Protein AF-A0A8H6G8W1-F1 (afdb_monomer_lite)

pLDDT: mean 81.87, std 20.24, range [22.94, 98.69]

Secondary structure (DSSP, 8-state):
-PPPTTTTTS-PPPTTGGGTT--------TTTHHHHHHHHHHH-PPPPPPSS--HHHHHHHHHHHHHHHHHHH-SPPTTEEEEEEEEE-TTS-EEEEEEEEES-PPTT--B-EEEEE--STTTS--TTTTHHHHHHHHHHHT-EEEEE-PPPTTTS-TTHHHHHHHHHHHHHHH-GGGT-TTB-TTT-EEEEEETHHHHHHHHHHHHHHHTT-S----EEEEES-----GGGS-GGGGGG--HHHHTTTS-SS-HHHHHHHHHHHS----SS---S-----S---------PPP-TT-SSS-GGG-----SHHHHHHHHH-GGGSTT--HHHHT--GGGG-HHHHHHHHHHHHHHHHHHHHHHHHTEE-S-PPPPPPTTSGGGG-TTTHHHHHHHHHHHHHHHHHHHHHHHHH----SHHHHHHHHHTTSS-HHHHHHHHHHHHHHHHHHHHHHHHHHTSS--EETTS-B-TTTS-HHHHHHHHHHHHHHHHHHHHHHHT-HHHHHHHHHHHHHHHHHHHHHHHHHHHHTTSTTB------HHHHHHHHHHS---TTTTHHHHHHHHHHHHHHHHHHHS-TTS----

Radius of gyration: 33.74 Å; chains: 1; bounding box: 77×56×105 Å

Organism: NCBI:txid100902

Foldseek 3Di:
DDDDPVVVVPPPPDPCVVVPDPDPDDPDDPPPVVVVVVVCLVPDDPPDDPDDDDLVVVQVVVVVVLVVVLVVVPDADPQKDKDKDWFAADVRHTWIKIKIAGNPDDPPAAAEEEEEEEDDLQRHDANCNCVVVCSCCCVVVVHIYIRTGFDGFLVQAPPRSLRSLLSVLQRCQVPVVSRPVNYDCVNAYEYEYAECRLQSSVSNVVVCVVVVHPRDHPYYYRHHYPHADLLRPPPVCNVVPCCCVVCVSSDVVPPVVSVSSCVRNQDPPDPDDDPDDDPPPDPDPDDDPLPAAAFQLFFQLPLVQADDDHDPVSVVSCVQVVLSHLPDDPVSLADPNVLPPVLLLVLLLLLLQLLLVLLLVLQLLFKDFPDAFDDFDPPPPLVSGRCQVSLLSSLVVLLVSQLVQSVVNSSRNSRPLFLLSLLLCSLLSNHHPSSSVSNVVSSLNSLQVSLQVNLVVVVHQRIDGQQQFFDCVQDPLVVVLVQQLVLLLQLSCQSCVLTNQNVNCVVCPSSCRSSSNSNSRSVQSNVQCSNDRRHSGHNSGLSSSSSSCSNHNDDPSSCSNVVSSNVSSNVSSVCCVVVPSPDDPDD

Sequence (587 aa):
MAPSSEILASAQPDPDFLQVCALPHQQSDKNSTKNDHEQILKSSSPPPLPTNVDIPTLRATSNKHKNEARDALGGPPPNLTERDIEIPVRDGSSILAYVYSPSDVVPGDELPIFLFFHGGGFCLGTRHDDMESNRILALKAGIIIVCLDYRLAPECPFPQAIHDGVDALQWIAQNPTQLHPSASPSAGLIIGGTSAGANIANGVVYLNRDLGSSAKVTGQFLGVGPLLPPPFVPEKYKDDYVSHEQNKHVTIPPEELARAFVVANRRKARDSGDVEARPSSEPSGPHYQSYSQPFAGRLGANQAYVVEGGTSEDDHLLHHAPDATPHMSFWELMDMRPIKNLDLWKAALIEGIGTLLFVYITIWVNISPDIAPAAPTQRFGSFDNAAFLGPLIGGMTNLIFITLFITSFGAISGAHFNPLITFATFCARLCSLPRLILYVAAQIGGGALAGLLVRASWGGRDFKVGGCWLFTDIVPPKEIFVVELVSATLLLFLAFGVGLDPRQAKIIGPALGPFMVGLSVGTMSFASAFARYGYGGAGLNPARCMGAFVGSRFPSWHWIHWVADGIACIIHGVCYYFIPPWTEVRQ

Structure (mmCIF, N/CA/C/O backbone):
data_AF-A0A8H6G8W1-F1
#
_entry.id   AF-A0A8H6G8W1-F1
#
loop_
_atom_site.group_PDB
_atom_site.id
_atom_site.type_symbol
_atom_site.label_atom_id
_atom_site.label_alt_id
_atom_site.label_comp_id
_atom_site.label_asym_id
_atom_site.label_entity_id
_atom_site.label_seq_id
_atom_site.pdbx_PDB_ins_code
_atom_site.Cartn_x
_atom_site.Cartn_y
_atom_site.Cartn_z
_atom_site.occupancy
_atom_site.B_iso_or_equiv
_atom_site.auth_seq_id
_atom_site.auth_comp_id
_atom_site.auth_asym_id
_atom_site.auth_atom_id
_atom_site.pdbx_PDB_model_num
ATOM 1 N N . MET A 1 1 ? -13.883 21.371 11.490 1.00 29.91 1 MET A N 1
ATOM 2 C CA . MET A 1 1 ? -13.717 22.551 12.365 1.00 29.91 1 MET A CA 1
ATOM 3 C C . MET A 1 1 ? -12.738 22.160 13.456 1.00 29.91 1 MET A C 1
ATOM 5 O O . MET A 1 1 ? -13.001 21.182 14.140 1.00 29.91 1 MET A O 1
ATOM 9 N N . ALA A 1 2 ? -11.583 22.820 13.545 1.00 22.94 2 ALA A N 1
ATOM 10 C CA . ALA A 1 2 ? -10.649 22.602 14.650 1.00 22.94 2 ALA A CA 1
ATOM 11 C C . ALA A 1 2 ? -11.264 23.182 15.939 1.00 22.94 2 ALA A C 1
ATOM 13 O O . ALA A 1 2 ? -11.851 24.263 15.855 1.00 22.94 2 ALA A O 1
ATOM 14 N N . PRO A 1 3 ? -11.180 22.510 17.100 1.00 28.92 3 PRO A N 1
ATOM 15 C CA . PRO A 1 3 ? -11.629 23.117 18.345 1.00 28.92 3 PRO A CA 1
ATOM 16 C C . PRO A 1 3 ? -10.720 24.307 18.678 1.00 28.92 3 PRO A C 1
ATOM 18 O O . PRO A 1 3 ? -9.499 24.239 18.511 1.00 28.92 3 PRO A O 1
ATOM 21 N N . SER A 1 4 ? -11.338 25.417 19.079 1.00 30.38 4 SER A N 1
ATOM 22 C CA . SER A 1 4 ? -10.665 26.661 19.437 1.00 30.38 4 SER A CA 1
ATOM 23 C C . SER A 1 4 ? -9.734 26.456 20.635 1.00 30.38 4 SER A C 1
ATOM 25 O O . SER A 1 4 ? -10.006 25.676 21.548 1.00 30.38 4 SER A O 1
ATOM 27 N N . SER A 1 5 ? -8.635 27.207 20.644 1.00 32.78 5 SER A N 1
ATOM 28 C CA . SER A 1 5 ? -7.610 27.267 21.695 1.00 32.78 5 SER A CA 1
ATOM 29 C C . SER A 1 5 ? -8.123 27.666 23.090 1.00 32.78 5 SER A C 1
ATOM 31 O O . SER A 1 5 ? -7.334 27.734 24.026 1.00 32.78 5 SER A O 1
ATOM 33 N N . GLU A 1 6 ? -9.422 27.921 23.250 1.00 30.27 6 GLU A N 1
ATOM 34 C CA . GLU A 1 6 ? -10.047 28.319 24.515 1.00 30.27 6 GLU A CA 1
ATOM 35 C C . GLU A 1 6 ? -10.311 27.134 25.459 1.00 30.27 6 GLU A C 1
ATOM 37 O O . GLU A 1 6 ? -10.210 27.307 26.670 1.00 30.27 6 GLU A O 1
ATOM 42 N N . ILE A 1 7 ? -10.543 25.915 24.949 1.00 31.73 7 ILE A N 1
ATOM 43 C CA . ILE A 1 7 ? -10.862 24.745 25.800 1.00 31.73 7 ILE A CA 1
ATOM 44 C C . ILE A 1 7 ? -9.667 24.317 26.676 1.00 31.73 7 ILE A C 1
ATOM 46 O O . ILE A 1 7 ? -9.851 23.815 27.782 1.00 31.73 7 ILE A O 1
ATOM 50 N N . LEU A 1 8 ? -8.430 24.554 26.223 1.00 30.45 8 LEU A N 1
ATOM 51 C CA . LEU A 1 8 ? -7.224 24.256 27.010 1.00 30.45 8 LEU A CA 1
ATOM 52 C C . LEU A 1 8 ? -6.920 25.324 28.072 1.00 30.45 8 LEU A C 1
ATOM 54 O O . LEU A 1 8 ? -6.224 25.027 29.038 1.00 30.45 8 LEU A O 1
ATOM 58 N N . ALA A 1 9 ? -7.444 26.545 27.926 1.00 30.44 9 ALA A N 1
ATOM 59 C CA . ALA A 1 9 ? -7.219 27.624 28.887 1.00 30.44 9 ALA A CA 1
ATOM 60 C C . ALA A 1 9 ? -8.170 27.552 30.097 1.00 30.44 9 ALA A C 1
ATOM 62 O O . ALA A 1 9 ? -7.833 28.060 31.164 1.00 30.44 9 ALA A O 1
ATOM 63 N N . SER A 1 10 ? -9.328 26.893 29.964 1.00 30.27 10 SER A N 1
ATOM 64 C CA . SER A 1 10 ? -10.287 26.701 31.063 1.00 30.27 10 SER A CA 1
ATOM 65 C C . SER A 1 10 ? -9.998 25.479 31.944 1.00 30.27 10 SER A C 1
ATOM 67 O O . SER A 1 10 ? -10.654 25.305 32.965 1.00 30.27 10 SER A O 1
ATOM 69 N N . ALA A 1 11 ? -9.024 24.639 31.585 1.00 32.78 11 ALA A N 1
ATOM 70 C CA . ALA A 1 11 ? -8.590 23.492 32.383 1.00 32.78 11 ALA A CA 1
ATOM 71 C C . ALA A 1 11 ? -7.528 23.902 33.423 1.00 32.78 11 ALA A C 1
ATOM 73 O O . ALA A 1 11 ? -6.433 23.347 33.471 1.00 32.78 11 ALA A O 1
ATOM 74 N N . GLN A 1 12 ? -7.828 24.901 34.255 1.00 31.89 12 GLN A N 1
ATOM 75 C CA . GLN A 1 12 ? -7.165 24.982 35.557 1.00 31.89 12 GLN A CA 1
ATOM 76 C C . GLN A 1 12 ? -7.792 23.869 36.408 1.00 31.89 12 GLN A C 1
ATOM 78 O O . GLN A 1 12 ? -9.015 23.881 36.563 1.00 31.89 12 GLN A O 1
ATOM 83 N N . PRO A 1 13 ? -7.024 22.877 36.899 1.00 34.94 13 PRO A N 1
ATOM 84 C CA . PRO A 1 13 ? -7.577 21.902 37.825 1.00 34.94 13 PRO A CA 1
ATOM 85 C C . PRO A 1 13 ? -8.149 22.669 39.014 1.00 34.94 13 PRO A C 1
ATOM 87 O O . PRO A 1 13 ? -7.483 23.558 39.550 1.00 34.94 13 PRO A O 1
ATOM 90 N N . ASP A 1 14 ? -9.384 22.347 39.395 1.00 35.41 14 ASP A N 1
ATOM 91 C CA . ASP A 1 14 ? -9.928 22.793 40.670 1.00 35.41 14 ASP A CA 1
ATOM 92 C C . ASP A 1 14 ? -8.878 22.457 41.752 1.00 35.41 14 ASP A C 1
ATOM 94 O O . ASP A 1 14 ? -8.421 21.307 41.804 1.00 35.41 14 ASP A O 1
ATOM 98 N N . PRO A 1 15 ? -8.406 23.427 42.555 1.00 35.91 15 PRO A N 1
ATOM 99 C CA . PRO A 1 15 ? -7.429 23.159 43.606 1.00 35.91 15 PRO A CA 1
ATOM 100 C C . PRO A 1 15 ? -7.893 22.074 44.595 1.00 35.91 15 PRO A C 1
ATOM 102 O O . PRO A 1 15 ? -7.041 21.426 45.208 1.00 35.91 15 PRO A O 1
ATOM 105 N N . ASP A 1 16 ? -9.200 21.798 44.683 1.00 34.19 16 ASP A N 1
ATOM 106 C CA . ASP A 1 16 ? -9.755 20.696 45.474 1.00 34.19 16 ASP A CA 1
ATOM 107 C C . ASP A 1 16 ? -9.670 19.327 44.767 1.00 34.19 16 ASP A C 1
ATOM 109 O O . ASP A 1 16 ? -9.695 18.284 45.424 1.00 34.19 16 ASP A O 1
ATOM 113 N N . PHE A 1 17 ? -9.459 19.280 43.445 1.00 32.06 17 PHE A N 1
ATOM 114 C CA . PHE A 1 17 ? -9.284 18.028 42.690 1.00 32.06 17 PHE A CA 1
ATOM 115 C C . PHE A 1 17 ? -7.983 17.297 43.066 1.00 32.06 17 PHE A C 1
ATOM 117 O O . PHE A 1 17 ? -7.910 16.072 42.993 1.00 32.06 17 PHE A O 1
ATOM 124 N N . LEU A 1 18 ? -6.966 18.032 43.533 1.00 30.77 18 LEU A N 1
ATOM 125 C CA . LEU A 1 18 ? -5.725 17.468 44.081 1.00 30.77 18 LEU A CA 1
ATOM 126 C C . LEU A 1 18 ? -5.874 16.943 45.521 1.00 30.77 18 LEU A C 1
ATOM 128 O O . LEU A 1 18 ? -4.957 16.287 46.016 1.00 30.77 18 LEU A O 1
ATOM 132 N N . GLN A 1 19 ? -6.990 17.214 46.209 1.00 30.42 19 GLN A N 1
ATOM 133 C CA . GLN A 1 19 ? -7.225 16.700 47.564 1.00 30.42 19 GLN A CA 1
ATOM 134 C C . GLN A 1 19 ? -7.880 15.314 47.594 1.00 30.42 19 GLN A C 1
ATOM 136 O O . GLN A 1 19 ? -7.875 14.658 48.640 1.00 30.42 19 GLN A O 1
ATOM 141 N N . VAL A 1 20 ? -8.429 14.830 46.479 1.00 31.61 20 VAL A N 1
ATOM 142 C CA . VAL A 1 20 ? -9.115 13.536 46.450 1.00 31.61 20 VAL A CA 1
ATOM 143 C C . VAL A 1 20 ? -8.116 12.423 46.111 1.00 31.61 20 VAL A C 1
ATOM 145 O O . VAL A 1 20 ? -7.428 12.479 45.099 1.00 31.61 20 VAL A O 1
ATOM 148 N N . CYS A 1 21 ? -8.069 11.410 46.987 1.00 28.45 21 CYS A N 1
ATOM 149 C CA . CYS A 1 21 ? -7.221 10.202 46.971 1.00 28.45 21 CYS A CA 1
ATOM 150 C C . CYS A 1 21 ? -5.855 10.263 47.686 1.00 28.45 21 CYS A C 1
ATOM 152 O O . CYS A 1 21 ? -4.945 9.509 47.350 1.00 28.45 21 CYS A O 1
ATOM 154 N N . ALA A 1 22 ? -5.737 11.020 48.781 1.00 27.14 22 ALA A N 1
ATOM 155 C CA . ALA A 1 22 ? -4.898 10.548 49.887 1.00 27.14 22 ALA A CA 1
ATOM 156 C C . ALA A 1 22 ? -5.685 9.480 50.674 1.00 27.14 22 ALA A C 1
ATOM 158 O O . ALA A 1 22 ? -6.686 9.796 51.322 1.00 27.14 22 ALA A O 1
ATOM 159 N N . LEU A 1 23 ? -5.274 8.210 50.586 1.00 27.14 23 LEU A N 1
ATOM 160 C CA . LEU A 1 23 ? -5.776 7.139 51.457 1.00 27.14 23 LEU A CA 1
ATOM 161 C C . LEU A 1 23 ? -5.588 7.555 52.930 1.00 27.14 23 LEU A C 1
ATOM 163 O O . LEU A 1 23 ? -4.506 8.033 53.280 1.00 27.14 23 LEU A O 1
ATOM 167 N N . PRO A 1 24 ? -6.577 7.371 53.822 1.00 29.70 24 PRO A N 1
ATOM 168 C CA . PRO A 1 24 ? -6.391 7.607 55.245 1.00 29.70 24 PRO A CA 1
ATOM 169 C C . PRO A 1 24 ? -5.656 6.414 55.873 1.00 29.70 24 PRO A C 1
ATOM 171 O O . PRO A 1 24 ? -6.217 5.680 56.680 1.00 29.70 24 PRO A O 1
ATOM 174 N N . HIS A 1 25 ? -4.382 6.224 55.529 1.00 32.25 25 HIS A N 1
ATOM 175 C CA . HIS A 1 25 ? -3.474 5.437 56.356 1.00 32.25 25 HIS A CA 1
ATOM 176 C C . HIS A 1 25 ? -2.690 6.387 57.257 1.00 32.25 25 HIS A C 1
ATOM 178 O O . HIS A 1 25 ? -1.887 7.171 56.773 1.00 32.25 25 HIS A O 1
ATOM 184 N N . GLN A 1 26 ? -3.017 6.305 58.552 1.00 30.89 26 GLN A N 1
ATOM 185 C CA . GLN A 1 26 ? -2.271 6.722 59.744 1.00 30.89 26 GLN A CA 1
ATOM 186 C C . GLN A 1 26 ? -1.499 8.051 59.674 1.00 30.89 26 GLN A C 1
ATOM 188 O O . GLN A 1 26 ? -0.585 8.246 58.885 1.00 30.89 26 GLN A O 1
ATOM 193 N N . GLN A 1 27 ? -1.797 8.947 60.619 1.00 30.02 27 GLN A N 1
ATOM 194 C CA . GLN A 1 27 ? -0.891 10.026 61.017 1.00 30.02 27 GLN A CA 1
ATOM 195 C C . GLN A 1 27 ? 0.459 9.440 61.483 1.00 30.02 27 GLN A C 1
ATOM 197 O O . GLN A 1 27 ? 0.699 9.286 62.675 1.00 30.02 27 GLN A O 1
ATOM 202 N N . SER A 1 28 ? 1.341 9.108 60.547 1.00 34.12 28 SER A N 1
ATOM 203 C CA . SER A 1 28 ? 2.779 9.023 60.762 1.00 34.12 28 SER A CA 1
ATOM 204 C C . SER A 1 28 ? 3.414 10.216 60.056 1.00 34.12 28 SER A C 1
ATOM 206 O O . SER A 1 28 ? 3.094 10.503 58.902 1.00 34.12 28 SER A O 1
ATOM 208 N N . ASP A 1 29 ? 4.250 10.939 60.794 1.00 33.22 29 ASP A N 1
ATOM 209 C CA . ASP A 1 29 ? 4.979 12.154 60.427 1.00 33.22 29 ASP A CA 1
ATOM 210 C C . ASP A 1 29 ? 5.136 12.435 58.920 1.00 33.22 29 ASP A C 1
ATOM 212 O O . ASP A 1 29 ? 5.903 11.789 58.207 1.00 33.22 29 ASP A O 1
ATOM 216 N N . LYS A 1 30 ? 4.494 13.514 58.445 1.00 36.06 30 LYS A N 1
ATOM 217 C CA . LYS A 1 30 ? 4.574 14.012 57.054 1.00 36.06 30 LYS A CA 1
ATOM 218 C C . LYS A 1 30 ? 5.994 14.386 56.581 1.00 36.06 30 LYS A C 1
ATOM 220 O O . LYS A 1 30 ? 6.172 14.672 55.400 1.00 36.06 30 LYS A O 1
ATOM 225 N N . ASN A 1 31 ? 6.989 14.381 57.471 1.00 34.00 31 ASN A N 1
ATOM 226 C CA . ASN A 1 31 ? 8.391 14.662 57.150 1.00 34.00 31 ASN A CA 1
ATOM 227 C C . ASN A 1 31 ? 9.298 13.418 57.102 1.00 34.00 31 ASN A C 1
ATOM 229 O O . ASN A 1 31 ? 10.412 13.551 56.599 1.00 34.00 31 ASN A O 1
ATOM 233 N N . SER A 1 32 ? 8.872 12.231 57.566 1.00 35.88 32 SER A N 1
ATOM 234 C CA . SER A 1 32 ? 9.709 11.017 57.451 1.00 35.88 32 SER A CA 1
ATOM 235 C C . SER A 1 32 ? 9.517 10.310 56.103 1.00 35.88 32 SER A C 1
ATOM 237 O O . SER A 1 32 ? 10.478 9.858 55.489 1.00 35.88 32 SER A O 1
ATOM 239 N N . THR A 1 33 ? 8.299 10.320 55.559 1.00 42.91 33 THR A N 1
ATOM 240 C CA . THR A 1 33 ? 7.925 9.476 54.412 1.00 42.91 33 THR A CA 1
ATOM 241 C C . THR A 1 33 ? 8.559 9.878 53.076 1.00 42.91 33 THR A C 1
ATOM 243 O O . THR A 1 33 ? 8.843 9.010 52.255 1.00 42.91 33 THR A O 1
ATOM 246 N N . LYS A 1 34 ? 8.850 11.165 52.828 1.00 43.03 34 LYS A N 1
ATOM 247 C CA . LYS A 1 34 ? 9.475 11.597 51.556 1.00 43.03 34 LYS A CA 1
ATOM 248 C C . LYS A 1 34 ? 10.899 11.060 51.371 1.00 43.03 34 LYS A C 1
ATOM 250 O O . LYS A 1 34 ? 11.246 10.639 50.270 1.00 43.03 34 LYS A O 1
ATOM 255 N N . ASN A 1 35 ? 11.701 11.059 52.438 1.00 42.06 35 ASN A N 1
ATOM 256 C CA . ASN A 1 35 ? 13.057 10.505 52.402 1.00 42.06 35 ASN A CA 1
ATOM 257 C C . ASN A 1 35 ? 13.032 8.974 52.352 1.00 42.06 35 ASN A C 1
ATOM 259 O O . ASN A 1 35 ? 13.852 8.384 51.648 1.00 42.06 35 ASN A O 1
ATOM 263 N N . ASP A 1 36 ? 12.055 8.353 53.017 1.00 53.53 36 ASP A N 1
ATOM 264 C CA . ASP A 1 36 ? 11.882 6.902 53.013 1.00 53.53 36 ASP A CA 1
ATOM 265 C C . ASP A 1 36 ? 11.493 6.387 51.620 1.00 53.53 36 ASP A C 1
ATOM 267 O O . ASP A 1 36 ? 12.087 5.425 51.152 1.00 53.53 36 ASP A O 1
ATOM 271 N N . HIS A 1 37 ? 10.584 7.046 50.889 1.00 51.41 37 HIS A N 1
ATOM 272 C CA . HIS A 1 37 ? 10.208 6.625 49.530 1.00 51.41 37 HIS A CA 1
ATOM 273 C C . HIS A 1 37 ? 11.370 6.709 48.530 1.00 51.41 37 HIS A C 1
ATOM 275 O O . HIS A 1 37 ? 11.579 5.771 47.760 1.00 51.41 37 HIS A O 1
ATOM 281 N N . GLU A 1 38 ? 12.156 7.791 48.539 1.00 53.69 38 GLU A N 1
ATOM 282 C CA . GLU A 1 38 ? 13.348 7.888 47.686 1.00 53.69 38 GLU A CA 1
ATOM 283 C C . GLU A 1 38 ? 14.433 6.880 48.080 1.00 53.69 38 GLU A C 1
ATOM 285 O O . GLU A 1 38 ? 15.096 6.323 47.203 1.00 53.69 38 GLU A O 1
ATOM 290 N N . GLN A 1 39 ? 14.636 6.635 49.379 1.00 54.75 39 GLN A N 1
ATOM 291 C CA . GLN A 1 39 ? 15.574 5.614 49.845 1.00 54.75 39 GLN A CA 1
ATOM 292 C C . GLN A 1 39 ? 15.098 4.205 49.499 1.00 54.75 39 GLN A C 1
ATOM 294 O O . GLN A 1 39 ? 15.915 3.388 49.081 1.00 54.75 39 GLN A O 1
ATOM 299 N N . ILE A 1 40 ? 13.799 3.923 49.604 1.00 58.78 40 ILE A N 1
ATOM 300 C CA . ILE A 1 40 ? 13.190 2.663 49.177 1.00 58.78 40 ILE A CA 1
ATOM 301 C C . ILE A 1 40 ? 13.399 2.497 47.673 1.00 58.78 40 ILE A C 1
ATOM 303 O O . ILE A 1 40 ? 13.966 1.489 47.277 1.00 58.78 40 ILE A O 1
ATOM 307 N N . LEU A 1 41 ? 13.083 3.487 46.833 1.00 53.38 41 LEU A N 1
ATOM 308 C CA . LEU A 1 41 ? 13.314 3.415 45.379 1.00 53.38 41 LEU A CA 1
ATOM 309 C C . LEU A 1 41 ? 14.797 3.224 45.010 1.00 53.38 41 LEU A C 1
ATOM 311 O O . LEU A 1 41 ? 15.104 2.527 44.048 1.00 53.38 41 LEU A O 1
ATOM 315 N N . LYS A 1 42 ? 15.727 3.807 45.781 1.00 56.16 42 LYS A N 1
ATOM 316 C CA . LYS A 1 42 ? 17.181 3.638 45.590 1.00 56.16 42 LYS A CA 1
ATOM 317 C C . LYS A 1 42 ? 17.717 2.292 46.098 1.00 56.16 42 LYS A C 1
ATOM 319 O O . LYS A 1 42 ? 18.770 1.862 45.639 1.00 56.16 42 LYS A O 1
ATOM 324 N N . SER A 1 43 ? 17.036 1.648 47.049 1.00 52.97 43 SER A N 1
ATOM 325 C CA . SER A 1 43 ? 17.485 0.405 47.705 1.00 52.97 43 SER A CA 1
ATOM 326 C C . SER A 1 43 ? 16.720 -0.847 47.273 1.00 52.97 43 SER A C 1
ATOM 328 O O . SER A 1 43 ? 17.210 -1.958 47.467 1.00 52.97 43 SER A O 1
ATOM 330 N N . SER A 1 44 ? 15.550 -0.692 46.655 1.00 50.22 44 SER A N 1
ATOM 331 C CA . SER A 1 44 ? 14.742 -1.791 46.135 1.00 50.22 44 SER A CA 1
ATOM 332 C C . SER A 1 44 ? 15.008 -1.975 44.645 1.00 50.22 44 SER A C 1
ATOM 334 O O . SER A 1 44 ? 14.468 -1.288 43.785 1.00 50.22 44 SER A O 1
ATOM 336 N N . SER A 1 45 ? 15.869 -2.937 44.321 1.00 49.66 45 SER A N 1
ATOM 337 C CA . SER A 1 45 ? 15.842 -3.539 42.990 1.00 49.66 45 SER A CA 1
ATOM 338 C C . SER A 1 45 ? 14.646 -4.494 42.940 1.00 49.66 45 SER A C 1
ATOM 340 O O . SER A 1 45 ? 14.507 -5.305 43.862 1.00 49.66 45 SER A O 1
ATOM 342 N N . PRO A 1 46 ? 13.769 -4.426 41.921 1.00 49.97 46 PRO A N 1
ATOM 343 C CA . PRO A 1 46 ? 12.727 -5.429 41.770 1.00 49.97 46 PRO A CA 1
ATOM 344 C C . PRO A 1 46 ? 13.399 -6.810 41.707 1.00 49.97 46 PRO A C 1
ATOM 346 O O . PRO A 1 46 ? 14.407 -6.955 41.005 1.00 49.97 46 PRO A O 1
ATOM 349 N N . PRO A 1 47 ? 12.911 -7.811 42.463 1.00 50.56 47 PRO A N 1
ATOM 350 C CA . PRO A 1 47 ? 13.492 -9.144 42.423 1.00 50.56 47 PRO A CA 1
ATOM 351 C C . PRO A 1 47 ? 13.497 -9.641 40.970 1.00 50.56 47 PRO A C 1
ATOM 353 O O . PRO A 1 47 ? 12.524 -9.398 40.247 1.00 50.56 47 PRO A O 1
ATOM 356 N N . PRO A 1 48 ? 14.580 -10.300 40.517 1.00 50.09 48 PRO A N 1
ATOM 357 C CA . PRO A 1 48 ? 14.632 -10.834 39.167 1.00 50.09 48 PRO A CA 1
ATOM 358 C C . PRO A 1 48 ? 13.448 -11.777 38.967 1.00 50.09 48 PRO A C 1
ATOM 360 O O . PRO A 1 48 ? 13.148 -12.615 39.822 1.00 50.09 48 PRO A O 1
ATOM 363 N N . LEU A 1 49 ? 12.751 -11.603 37.847 1.00 54.75 49 LEU A N 1
ATOM 364 C CA . LEU A 1 49 ? 11.643 -12.476 37.492 1.00 54.75 49 LEU A CA 1
ATOM 365 C C . LEU A 1 49 ? 12.168 -13.912 37.337 1.00 54.75 49 LEU A C 1
ATOM 367 O O . LEU A 1 49 ? 13.289 -14.102 36.855 1.00 54.75 49 LEU A O 1
ATOM 371 N N . PRO A 1 50 ? 11.390 -14.932 37.734 1.00 55.69 50 PRO A N 1
ATOM 372 C CA . PRO A 1 50 ? 11.743 -16.316 37.456 1.00 55.69 50 PRO A CA 1
ATOM 373 C C . PRO A 1 50 ? 11.990 -16.492 35.956 1.00 55.69 50 PRO A C 1
ATOM 375 O O . PRO A 1 50 ? 11.166 -16.101 35.140 1.00 55.69 50 PRO A O 1
ATOM 378 N N . THR A 1 51 ? 13.105 -17.090 35.558 1.00 46.12 51 THR A N 1
ATOM 379 C CA . THR A 1 51 ? 13.327 -17.438 34.150 1.00 46.12 51 THR A CA 1
ATOM 380 C C . THR A 1 51 ? 12.260 -18.471 33.755 1.00 46.12 51 THR A C 1
ATOM 382 O O . THR A 1 51 ? 12.185 -19.523 34.386 1.00 46.12 51 THR A O 1
ATOM 385 N N . ASN A 1 52 ? 11.422 -18.162 32.751 1.00 54.56 52 ASN A N 1
ATOM 386 C CA . ASN A 1 52 ? 10.202 -18.890 32.318 1.00 54.56 52 ASN A CA 1
ATOM 387 C C . ASN A 1 52 ? 8.875 -18.459 32.975 1.00 54.56 52 ASN A C 1
ATOM 389 O O . ASN A 1 52 ? 8.084 -19.292 33.424 1.00 54.56 52 ASN A O 1
ATOM 393 N N . VAL A 1 53 ? 8.592 -17.157 33.004 1.00 63.22 53 VAL A N 1
ATOM 394 C CA . VAL A 1 53 ? 7.284 -16.659 33.440 1.00 63.22 53 VAL A CA 1
ATOM 395 C C . VAL A 1 53 ? 6.223 -16.839 32.344 1.00 63.22 53 VAL A C 1
ATOM 397 O O . VAL A 1 53 ? 6.189 -16.086 31.375 1.00 63.22 53 VAL A O 1
ATOM 400 N N . ASP A 1 54 ? 5.326 -17.807 32.524 1.00 78.56 54 ASP A N 1
ATOM 401 C CA . ASP A 1 54 ? 4.118 -17.959 31.704 1.00 78.56 54 ASP A CA 1
ATOM 402 C C . ASP A 1 54 ? 2.935 -17.159 32.297 1.00 78.56 54 ASP A C 1
ATOM 404 O O . ASP A 1 54 ? 2.768 -17.077 33.521 1.00 78.56 54 ASP A O 1
ATOM 408 N N . ILE A 1 55 ? 2.102 -16.567 31.435 1.00 86.19 55 ILE A N 1
ATOM 409 C CA . ILE A 1 55 ? 0.992 -15.676 31.822 1.00 86.19 55 ILE A CA 1
ATOM 410 C C . ILE A 1 55 ? -0.019 -16.350 32.766 1.00 86.19 55 ILE A C 1
ATOM 412 O O . ILE A 1 55 ? -0.374 -15.725 33.768 1.00 86.19 55 ILE A O 1
ATOM 416 N N . PRO A 1 56 ? -0.471 -17.601 32.546 1.00 84.88 56 PRO A N 1
ATOM 417 C CA . PRO A 1 56 ? -1.370 -18.293 33.465 1.00 84.88 56 PRO A CA 1
ATOM 418 C C . PRO A 1 56 ? -0.790 -18.439 34.876 1.00 84.88 56 PRO A C 1
ATOM 420 O O . PRO A 1 56 ? -1.512 -18.264 35.857 1.00 84.88 56 PRO A O 1
ATOM 423 N N . THR A 1 57 ? 0.517 -18.687 35.003 1.00 82.75 57 THR A N 1
ATOM 424 C CA . THR A 1 57 ? 1.194 -18.804 36.305 1.00 82.75 57 THR A CA 1
ATOM 425 C C . THR A 1 57 ? 1.246 -17.460 37.030 1.00 82.75 57 THR A C 1
ATOM 427 O O . THR A 1 57 ? 0.960 -17.389 38.232 1.00 82.75 57 THR A O 1
ATOM 430 N N . LEU A 1 58 ? 1.543 -16.372 36.308 1.00 84.88 58 LEU A N 1
ATOM 431 C CA . LEU A 1 58 ? 1.428 -15.014 36.852 1.00 84.88 58 LEU A CA 1
ATOM 432 C C . LEU A 1 58 ? 0.006 -14.694 37.286 1.00 84.88 58 LEU A C 1
ATOM 434 O O . LEU A 1 58 ? -0.185 -14.145 38.368 1.00 84.88 58 LEU A O 1
ATOM 438 N N . ARG A 1 59 ? -0.984 -15.040 36.459 1.00 87.81 59 ARG A N 1
ATOM 439 C CA . ARG A 1 59 ? -2.400 -14.793 36.737 1.00 87.81 59 ARG A CA 1
ATOM 440 C C . ARG A 1 59 ? -2.836 -15.531 37.992 1.00 87.81 59 ARG A C 1
ATOM 442 O O . ARG A 1 59 ? -3.385 -14.904 38.889 1.00 87.81 59 ARG A O 1
ATOM 449 N N . ALA A 1 60 ? -2.508 -16.814 38.117 1.00 83.94 60 ALA A N 1
ATOM 450 C CA . ALA A 1 60 ? -2.812 -17.605 39.306 1.00 83.94 60 ALA A CA 1
ATOM 451 C C . ALA A 1 60 ? -2.164 -17.022 40.575 1.00 83.94 60 ALA A C 1
ATOM 453 O O . ALA A 1 60 ? -2.824 -16.874 41.603 1.00 83.94 60 ALA A O 1
ATOM 454 N N . THR A 1 61 ? -0.888 -16.636 40.491 1.00 83.00 61 THR A N 1
ATOM 455 C CA . THR A 1 61 ? -0.141 -16.080 41.631 1.00 83.00 61 THR A CA 1
ATOM 456 C C . THR A 1 61 ? -0.656 -14.695 42.026 1.00 83.00 61 THR A C 1
ATOM 458 O O . THR A 1 61 ? -0.833 -14.410 43.209 1.00 83.00 61 THR A O 1
ATOM 461 N N . SER A 1 62 ? -0.935 -13.832 41.045 1.00 86.38 62 SER A N 1
ATOM 462 C CA . SER A 1 62 ? -1.516 -12.506 41.271 1.00 86.38 62 SER A CA 1
A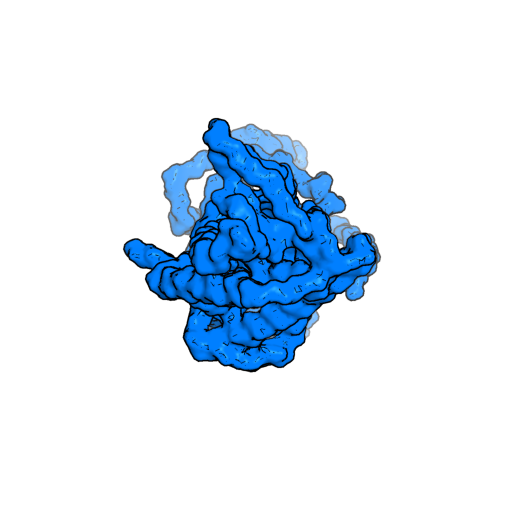TOM 463 C C . SER A 1 62 ? -2.915 -12.613 41.873 1.00 86.38 62 SER A C 1
ATOM 465 O O . SER A 1 62 ? -3.188 -11.947 42.868 1.00 86.38 62 SER A O 1
ATOM 467 N N . ASN A 1 63 ? -3.765 -13.489 41.332 1.00 85.44 63 ASN A N 1
ATOM 468 C CA . ASN A 1 63 ? -5.126 -13.691 41.820 1.00 85.44 63 ASN A CA 1
ATOM 469 C C . ASN A 1 63 ? -5.138 -14.238 43.246 1.00 85.44 63 ASN A C 1
ATOM 471 O O . ASN A 1 63 ? -5.962 -13.805 44.040 1.00 85.44 63 ASN A O 1
ATOM 475 N N . LYS A 1 64 ? -4.211 -15.136 43.607 1.00 83.44 64 LYS A N 1
ATOM 476 C CA . LYS A 1 64 ? -4.102 -15.631 44.984 1.00 83.44 64 LYS A CA 1
ATOM 477 C C . LYS A 1 64 ? -3.859 -14.488 45.978 1.00 83.44 64 LYS A C 1
ATOM 479 O O . LYS A 1 64 ? -4.651 -14.323 46.899 1.00 83.44 64 LYS A O 1
ATOM 484 N N . HIS A 1 65 ? -2.825 -13.673 45.758 1.00 80.25 65 HIS A N 1
ATOM 485 C CA . HIS A 1 65 ? -2.516 -12.549 46.652 1.00 80.25 65 HIS A CA 1
ATOM 486 C C . HIS A 1 65 ? -3.644 -11.507 46.691 1.00 80.25 65 HIS A C 1
ATOM 488 O O . HIS A 1 65 ? -3.973 -10.984 47.753 1.00 80.25 65 HIS A O 1
ATOM 494 N N . LYS A 1 66 ? -4.267 -11.219 45.541 1.00 85.38 66 LYS A N 1
ATOM 495 C CA . LYS A 1 66 ? -5.395 -10.279 45.457 1.00 85.38 66 LYS A CA 1
ATOM 496 C C . LYS A 1 66 ? -6.647 -10.805 46.156 1.00 85.38 66 LYS A C 1
ATOM 498 O O . LYS A 1 66 ? -7.345 -10.026 46.793 1.00 85.38 66 LYS A O 1
ATOM 503 N N . ASN A 1 67 ? -6.913 -12.109 46.084 1.00 85.75 67 ASN A N 1
ATOM 504 C CA . ASN A 1 67 ? -8.012 -12.737 46.813 1.00 85.75 67 ASN A CA 1
ATOM 505 C C . ASN A 1 67 ? -7.798 -12.626 48.326 1.00 85.75 67 ASN A C 1
ATOM 507 O O . ASN A 1 67 ? -8.710 -12.196 49.016 1.00 85.75 67 ASN A O 1
ATOM 511 N N . GLU A 1 68 ? -6.595 -12.921 48.826 1.00 85.31 68 GLU A N 1
ATOM 512 C CA . GLU A 1 68 ? -6.266 -12.774 50.254 1.00 85.31 68 GLU A CA 1
ATOM 513 C C . GLU A 1 68 ? -6.439 -11.319 50.730 1.00 85.31 68 GLU A C 1
ATOM 515 O O . GLU A 1 68 ? -7.043 -11.073 51.774 1.00 85.31 68 GLU A O 1
ATOM 520 N N . ALA A 1 69 ? -5.970 -10.345 49.939 1.00 82.56 69 ALA A N 1
ATOM 521 C CA . ALA A 1 69 ? -6.149 -8.924 50.236 1.00 82.56 69 ALA A CA 1
ATOM 522 C C . ALA A 1 69 ? -7.629 -8.502 50.222 1.00 82.56 69 ALA A C 1
ATOM 524 O O . ALA A 1 69 ? -8.066 -7.755 51.094 1.00 82.56 69 ALA A O 1
ATOM 525 N N . ARG A 1 70 ? -8.420 -9.004 49.267 1.00 87.31 70 ARG A N 1
ATOM 526 C CA . ARG A 1 70 ? -9.863 -8.744 49.186 1.00 87.31 70 ARG A CA 1
ATOM 527 C C . ARG A 1 70 ? -10.615 -9.353 50.363 1.00 87.31 70 ARG A C 1
ATOM 529 O O . ARG A 1 70 ? -11.470 -8.691 50.939 1.00 87.31 70 ARG A O 1
ATOM 536 N N . ASP A 1 71 ? -10.297 -10.588 50.734 1.00 87.69 71 ASP A N 1
ATOM 537 C CA . ASP A 1 71 ? -10.948 -11.271 51.851 1.00 87.69 71 ASP A CA 1
ATOM 538 C C . ASP A 1 71 ? -10.687 -10.517 53.169 1.00 87.69 71 ASP A C 1
ATOM 540 O O . ASP A 1 71 ? -11.572 -10.434 54.023 1.00 87.69 71 ASP A O 1
ATOM 544 N N . ALA A 1 72 ? -9.522 -9.868 53.295 1.00 88.69 72 ALA A N 1
ATOM 545 C CA . ALA A 1 72 ? -9.201 -8.987 54.417 1.00 88.69 72 ALA A CA 1
ATOM 546 C C . ALA A 1 72 ? -10.032 -7.685 54.459 1.00 88.69 72 ALA A C 1
ATOM 548 O O . ALA A 1 72 ? -10.205 -7.126 55.542 1.00 88.69 72 ALA A O 1
ATOM 549 N N . LEU A 1 73 ? -10.580 -7.212 53.328 1.00 87.88 73 LEU A N 1
ATOM 550 C CA . LEU A 1 73 ? -11.493 -6.055 53.290 1.00 87.88 73 LEU A CA 1
ATOM 551 C C . LEU A 1 73 ? -12.892 -6.387 53.831 1.00 87.88 73 LEU A C 1
ATOM 553 O O . LEU A 1 73 ? -13.647 -5.477 54.173 1.00 87.88 73 LEU A O 1
ATOM 557 N N . GLY A 1 74 ? -13.256 -7.670 53.889 1.00 89.69 74 GLY A N 1
ATOM 558 C CA . GLY A 1 74 ? -14.569 -8.121 54.336 1.00 89.69 74 GLY A CA 1
ATOM 559 C C . GLY A 1 74 ? -15.730 -7.699 53.421 1.00 89.69 74 GLY A C 1
ATOM 560 O O . GLY A 1 74 ? -15.564 -7.349 52.246 1.00 89.69 74 GLY A O 1
ATOM 561 N N . GLY A 1 75 ? -16.942 -7.771 53.977 1.00 89.75 75 GLY A N 1
ATOM 562 C CA . GLY A 1 75 ? -18.184 -7.441 53.274 1.00 89.75 75 GLY A CA 1
ATOM 563 C C . GLY A 1 75 ? -18.297 -5.965 52.861 1.00 89.75 75 GLY A C 1
ATOM 564 O O . GLY A 1 75 ? -17.460 -5.144 53.247 1.00 89.75 75 GLY A O 1
ATOM 565 N N . PRO A 1 76 ? -19.325 -5.617 52.069 1.00 90.81 76 PRO A N 1
ATOM 566 C CA . PRO A 1 76 ? -19.564 -4.236 51.669 1.00 90.81 76 PRO A CA 1
ATOM 567 C C . PRO A 1 76 ? -19.754 -3.329 52.901 1.00 90.81 76 PRO A C 1
ATOM 569 O O . PRO A 1 76 ? -20.357 -3.762 53.891 1.00 90.81 76 PRO A O 1
ATOM 572 N N . PRO A 1 77 ? -19.263 -2.076 52.866 1.00 91.19 77 PRO A N 1
ATOM 573 C CA . PRO A 1 77 ? -19.541 -1.090 53.904 1.00 91.19 77 PRO A CA 1
ATOM 574 C C . PRO A 1 77 ? -21.049 -0.853 54.091 1.00 91.19 77 PRO A C 1
ATOM 576 O O . PRO A 1 77 ? -21.829 -1.092 53.164 1.00 91.19 77 PRO A O 1
ATOM 579 N N . PRO A 1 78 ? -21.474 -0.309 55.248 1.00 87.75 78 PRO A N 1
ATOM 580 C CA . PRO A 1 78 ? -22.837 0.181 55.409 1.00 87.75 78 PRO A CA 1
ATOM 581 C C . PRO A 1 78 ? -23.194 1.142 54.271 1.00 87.75 78 PRO A C 1
ATOM 583 O O . PRO A 1 78 ? -22.378 1.978 53.881 1.00 87.75 78 PRO A O 1
ATOM 586 N N . ASN A 1 79 ? -24.414 1.020 53.756 1.00 92.62 79 ASN A N 1
ATOM 587 C CA . ASN A 1 79 ? -24.977 1.871 52.705 1.00 92.62 79 ASN A CA 1
ATOM 588 C C . ASN A 1 79 ? -24.375 1.653 51.308 1.00 92.62 79 ASN A C 1
ATOM 590 O O . ASN A 1 79 ? -24.616 2.455 50.405 1.00 92.62 79 ASN A O 1
ATOM 594 N N . LEU A 1 80 ? -23.650 0.555 51.087 1.00 95.38 80 LEU A N 1
ATOM 595 C CA . LEU A 1 80 ? -23.217 0.119 49.763 1.00 95.38 80 LEU A CA 1
ATOM 596 C C . LEU A 1 80 ? -23.783 -1.269 49.449 1.00 95.38 80 LEU A C 1
ATOM 598 O O . LEU A 1 80 ? -23.715 -2.187 50.263 1.00 95.38 80 LEU A O 1
ATOM 602 N N . THR A 1 81 ? -24.310 -1.424 48.240 1.00 95.31 81 THR A N 1
ATOM 603 C CA . THR A 1 81 ? -24.669 -2.722 47.673 1.00 95.31 81 THR A CA 1
ATOM 604 C C . THR A 1 81 ? -23.644 -3.130 46.632 1.00 95.31 81 THR A C 1
ATOM 606 O O . THR A 1 81 ? -23.130 -2.301 45.878 1.00 95.31 81 THR A O 1
ATOM 609 N N . GLU A 1 82 ? -23.358 -4.427 46.602 1.00 95.44 82 GLU A N 1
ATOM 610 C CA . GLU A 1 82 ? -22.419 -5.031 45.671 1.00 95.44 82 GLU A CA 1
ATOM 611 C C . GLU A 1 82 ? -23.012 -6.301 45.085 1.00 95.44 82 GLU A C 1
ATOM 613 O O . GLU A 1 82 ? -23.599 -7.100 45.819 1.00 95.44 82 GLU A O 1
ATOM 618 N N . ARG A 1 83 ? -22.869 -6.500 43.774 1.00 96.12 83 ARG A N 1
ATOM 619 C CA . ARG A 1 83 ? -23.333 -7.728 43.120 1.00 96.12 83 ARG A CA 1
ATOM 620 C C . ARG A 1 83 ? -22.692 -7.952 41.763 1.00 96.12 83 ARG A C 1
ATOM 622 O O . ARG A 1 83 ? -22.332 -7.003 41.071 1.00 96.12 83 ARG A O 1
ATOM 629 N N . ASP A 1 84 ? -22.665 -9.215 41.362 1.00 96.44 84 ASP A N 1
ATOM 630 C CA . ASP A 1 84 ? -22.365 -9.606 39.992 1.00 96.44 84 ASP A CA 1
ATOM 631 C C . ASP A 1 84 ? -23.556 -9.367 39.058 1.00 96.44 84 ASP A C 1
ATOM 633 O O . ASP A 1 84 ? -24.723 -9.534 39.435 1.00 96.44 84 ASP A O 1
ATOM 637 N N . ILE A 1 85 ? -23.237 -9.007 37.820 1.00 97.12 85 ILE A N 1
ATOM 638 C CA . ILE A 1 85 ? -24.139 -9.019 36.672 1.00 97.12 85 ILE A CA 1
ATOM 639 C C . ILE A 1 85 ? -23.466 -9.710 35.492 1.00 97.12 85 ILE A C 1
ATOM 641 O O . ILE A 1 85 ? -22.240 -9.733 35.386 1.00 97.12 85 ILE A O 1
ATOM 645 N N . GLU A 1 86 ? -24.284 -10.221 34.581 1.00 97.19 86 GLU A N 1
ATOM 646 C CA . GLU A 1 86 ? -23.843 -10.704 33.278 1.00 97.19 86 GLU A CA 1
ATOM 647 C C . GLU A 1 86 ? -24.265 -9.712 32.201 1.00 97.19 86 GLU A C 1
ATOM 649 O O . GLU A 1 86 ? -25.410 -9.256 32.168 1.00 97.19 86 GLU A O 1
ATOM 654 N N . ILE A 1 87 ? -23.329 -9.388 31.317 1.00 96.88 87 ILE A N 1
ATOM 655 C CA . ILE A 1 87 ? -23.533 -8.486 30.192 1.00 96.88 87 ILE A CA 1
ATOM 656 C C . ILE A 1 87 ? -23.354 -9.300 28.906 1.00 96.88 87 ILE A C 1
ATOM 658 O O . ILE A 1 87 ? -22.263 -9.833 28.691 1.00 96.88 87 ILE A O 1
ATOM 662 N N . PRO A 1 88 ? -24.385 -9.412 28.051 1.00 93.31 88 PRO A N 1
ATOM 663 C CA . PRO A 1 88 ? -24.256 -10.082 26.764 1.00 93.31 88 PRO A CA 1
ATOM 664 C C . PRO A 1 88 ? -23.354 -9.276 25.820 1.00 93.31 88 PRO A C 1
ATOM 666 O O . PRO A 1 88 ? -23.415 -8.045 25.796 1.00 93.31 88 PRO A O 1
ATOM 669 N N . VAL A 1 89 ? -22.549 -9.970 25.016 1.00 91.69 89 VAL A N 1
ATOM 670 C CA . VAL A 1 89 ? -21.611 -9.366 24.052 1.00 91.69 89 VAL A CA 1
ATOM 671 C C . VAL A 1 89 ? -21.833 -9.897 22.631 1.00 91.69 89 VAL A C 1
ATOM 673 O O . VAL A 1 89 ? -22.576 -10.855 22.410 1.00 91.69 89 VAL A O 1
ATOM 676 N N . ARG A 1 90 ? -21.211 -9.255 21.633 1.00 87.06 90 ARG A N 1
ATOM 677 C CA . ARG A 1 90 ? -21.516 -9.430 20.196 1.00 87.06 90 ARG A CA 1
ATOM 678 C C . ARG A 1 90 ? -21.359 -10.844 19.629 1.00 87.06 90 ARG A C 1
ATOM 680 O O . ARG A 1 90 ? -21.925 -11.137 18.582 1.00 87.06 90 ARG A O 1
ATOM 687 N N . ASP A 1 91 ? -20.587 -11.707 20.282 1.00 81.19 91 ASP A N 1
ATOM 688 C CA . ASP A 1 91 ? -20.363 -13.093 19.845 1.00 81.19 91 ASP A CA 1
ATOM 689 C C . ASP A 1 91 ? -21.383 -14.091 20.426 1.00 81.19 91 ASP A C 1
ATOM 691 O O . ASP A 1 91 ? -21.261 -15.299 20.222 1.00 81.19 91 ASP A O 1
ATOM 695 N N . GLY A 1 92 ? -22.396 -13.591 21.139 1.00 84.88 92 GLY A N 1
ATOM 696 C CA . GLY A 1 92 ? -23.445 -14.396 21.757 1.00 84.88 92 GLY A CA 1
ATOM 697 C C . GLY A 1 92 ? -23.076 -14.973 23.124 1.00 84.88 92 GLY A C 1
ATOM 698 O O . GLY A 1 92 ? -23.904 -15.661 23.720 1.00 84.88 92 GLY A O 1
ATOM 699 N N . SER A 1 93 ? -21.869 -14.705 23.633 1.00 92.00 93 SER A N 1
ATOM 700 C CA . SER A 1 93 ? -21.495 -14.994 25.021 1.00 92.00 93 SER A CA 1
ATOM 701 C C . SER A 1 93 ? -21.878 -13.850 25.973 1.00 92.00 93 SER A C 1
ATOM 703 O O . SER A 1 93 ? -22.423 -12.827 25.553 1.00 92.00 93 SER A O 1
ATOM 705 N N . SER A 1 94 ? -21.592 -14.031 27.265 1.00 92.62 94 SER A N 1
ATOM 706 C CA . SER A 1 94 ? -21.724 -12.996 28.292 1.00 92.62 94 SER A CA 1
ATOM 707 C C . SER A 1 94 ? -20.408 -12.822 29.044 1.00 92.62 94 SER A C 1
ATOM 709 O O . SER A 1 94 ? -19.689 -13.795 29.284 1.00 92.62 94 SER A O 1
ATOM 711 N N . ILE A 1 95 ? -20.122 -11.592 29.461 1.00 95.06 95 ILE A N 1
ATOM 712 C CA . ILE A 1 95 ? -19.022 -11.255 30.371 1.00 95.06 95 ILE A CA 1
ATOM 713 C C . ILE A 1 95 ? -19.579 -10.814 31.723 1.00 95.06 95 ILE A C 1
ATOM 715 O O . ILE A 1 95 ? -20.676 -10.259 31.805 1.00 95.06 95 ILE A O 1
ATOM 719 N N . LEU A 1 96 ? -18.828 -11.066 32.792 1.00 97.44 96 LEU A N 1
ATOM 720 C CA . LEU A 1 96 ? -19.219 -10.643 34.133 1.00 97.44 96 LEU A CA 1
ATOM 721 C C . LEU A 1 96 ? -18.851 -9.177 34.364 1.00 97.44 96 LEU A C 1
ATOM 723 O O . LEU A 1 96 ? -17.861 -8.666 33.839 1.00 97.44 96 LEU A O 1
ATOM 727 N N . ALA A 1 97 ? -19.629 -8.508 35.202 1.00 97.69 97 ALA A N 1
ATOM 728 C CA . ALA A 1 97 ? -19.252 -7.235 35.789 1.00 97.69 97 ALA A CA 1
ATOM 729 C C . ALA A 1 97 ? -19.676 -7.186 37.256 1.00 97.69 97 ALA A C 1
ATOM 731 O O . ALA A 1 97 ? -20.671 -7.794 37.642 1.00 97.69 97 ALA A O 1
ATOM 732 N N . TYR A 1 98 ? -18.924 -6.448 38.067 1.00 97.69 98 TYR A N 1
ATOM 733 C CA . TYR A 1 98 ? -19.231 -6.244 39.477 1.00 97.69 98 TYR A CA 1
ATOM 734 C C . TYR A 1 98 ? -19.733 -4.819 39.683 1.00 97.69 98 TYR A C 1
ATOM 736 O O . TYR A 1 98 ? -19.047 -3.855 39.338 1.00 97.69 98 TYR A O 1
ATOM 744 N N . VAL A 1 99 ? -20.947 -4.690 40.208 1.00 98.31 99 VAL A N 1
ATOM 745 C CA . VAL A 1 99 ? -21.622 -3.406 40.394 1.00 98.31 99 VAL A CA 1
ATOM 746 C C . VAL A 1 99 ? -21.481 -2.960 41.840 1.00 98.31 99 VAL A C 1
ATOM 748 O O . VAL A 1 99 ? -21.849 -3.709 42.741 1.00 98.31 99 VAL A O 1
ATOM 751 N N . TYR A 1 100 ? -21.005 -1.733 42.043 1.00 97.81 100 TYR A N 1
ATOM 752 C CA . TYR A 1 100 ? -21.027 -1.021 43.320 1.00 97.81 100 TYR A CA 1
ATOM 753 C C . TYR A 1 100 ? -22.073 0.090 43.238 1.00 97.81 100 TYR A C 1
ATOM 755 O O . TYR A 1 100 ? -21.977 0.960 42.369 1.00 97.81 100 TYR A O 1
ATOM 763 N N . SER A 1 101 ? -23.057 0.086 44.135 1.00 96.06 101 SER A N 1
ATOM 764 C CA . SER A 1 101 ? -24.120 1.098 44.157 1.00 96.06 101 SER A CA 1
ATOM 765 C C . SER A 1 101 ? -24.431 1.578 45.577 1.00 96.06 101 SER A C 1
ATOM 767 O O . SER A 1 101 ? -24.572 0.747 46.480 1.00 96.06 101 SER A O 1
ATOM 769 N N . PRO A 1 102 ? -24.584 2.897 45.804 1.00 94.12 102 PRO A N 1
ATOM 770 C CA . PRO A 1 102 ? -25.123 3.415 47.060 1.00 94.12 102 PRO A CA 1
ATOM 771 C C . PRO A 1 102 ? -26.491 2.790 47.370 1.00 94.12 102 PRO A C 1
ATOM 773 O O . PRO A 1 102 ? -27.290 2.570 46.466 1.00 94.12 102 PRO A O 1
ATOM 776 N N . SER A 1 103 ? -26.754 2.481 48.640 1.00 88.31 103 SER A N 1
ATOM 777 C CA . SER A 1 103 ? -28.024 1.878 49.089 1.00 88.31 103 SER A CA 1
ATOM 778 C C . SER A 1 103 ? -29.035 2.927 49.552 1.00 88.31 103 SER A C 1
ATOM 780 O O . SER A 1 103 ? -30.238 2.728 49.411 1.00 88.31 103 SER A O 1
ATOM 782 N N . ASP A 1 104 ? -28.547 4.053 50.073 1.00 84.12 104 ASP A N 1
ATOM 783 C CA . ASP A 1 104 ? -29.369 5.135 50.621 1.00 84.12 104 ASP A CA 1
ATOM 784 C C . ASP A 1 104 ? -29.728 6.151 49.529 1.00 84.12 104 ASP A C 1
ATOM 786 O O . ASP A 1 104 ? -29.366 7.324 49.600 1.00 84.12 104 ASP A O 1
ATOM 790 N N . VAL A 1 105 ? -30.398 5.687 48.475 1.00 83.56 105 VAL A N 1
ATOM 791 C CA . VAL A 1 105 ? -30.800 6.537 47.345 1.00 83.56 105 VAL A CA 1
ATOM 792 C C . VAL A 1 105 ? -32.241 6.993 47.536 1.00 83.56 105 VAL A C 1
ATOM 794 O O . VAL A 1 105 ? -33.132 6.168 47.761 1.00 83.56 105 VAL A O 1
ATOM 797 N N . VAL A 1 106 ? -32.489 8.303 47.452 1.00 83.25 106 VAL A N 1
ATOM 798 C CA . VAL A 1 106 ? -33.850 8.835 47.578 1.00 83.25 106 VAL A CA 1
ATOM 799 C C . VAL A 1 106 ? -34.645 8.437 46.329 1.00 83.25 106 VAL A C 1
ATOM 801 O O . VAL A 1 106 ? -34.153 8.593 45.210 1.00 83.25 106 VAL A O 1
ATOM 804 N N . PRO A 1 107 ? -35.880 7.916 46.467 1.00 75.62 107 PRO A N 1
ATOM 805 C CA . PRO A 1 107 ? -36.716 7.607 45.314 1.00 75.62 107 PRO A CA 1
ATOM 806 C C . PRO A 1 107 ? -36.888 8.829 44.401 1.00 75.62 107 PRO A C 1
ATOM 808 O O . PRO A 1 107 ? -37.422 9.851 44.827 1.00 75.62 107 PRO A O 1
ATOM 811 N N . GLY A 1 108 ? -36.462 8.702 43.144 1.00 76.38 108 GLY A N 1
ATOM 812 C CA . GLY A 1 108 ? -36.486 9.784 42.154 1.00 76.38 108 GLY A CA 1
ATOM 813 C C . GLY A 1 108 ? -35.126 10.428 41.876 1.00 76.38 108 GLY A C 1
ATOM 814 O O . GLY A 1 108 ? -35.022 11.153 40.890 1.00 76.38 108 GLY A O 1
ATOM 815 N N . ASP A 1 109 ? -34.093 10.137 42.671 1.00 88.88 109 ASP A N 1
ATOM 816 C CA . ASP A 1 109 ? -32.726 10.538 42.336 1.00 88.88 109 ASP A CA 1
ATOM 817 C C . ASP A 1 109 ? -32.242 9.789 41.092 1.00 88.88 109 ASP A C 1
ATOM 819 O O . ASP A 1 109 ? -32.493 8.590 40.930 1.00 88.88 109 ASP A O 1
ATOM 823 N N . GLU A 1 110 ? -31.510 10.499 40.237 1.00 94.19 110 GLU A N 1
ATOM 824 C CA . GLU A 1 110 ? -30.801 9.945 39.090 1.00 94.19 110 GLU A CA 1
ATOM 825 C C . GLU A 1 110 ? -29.298 9.917 39.387 1.00 94.19 110 GLU A C 1
ATOM 827 O O . GLU A 1 110 ? -28.668 10.957 39.577 1.00 94.19 110 GLU A O 1
ATOM 832 N N . LEU A 1 111 ? -28.718 8.721 39.423 1.00 96.44 111 LEU A N 1
ATOM 833 C CA . LEU A 1 111 ? -27.304 8.508 39.700 1.00 96.44 111 LEU A CA 1
ATOM 834 C C . LEU A 1 111 ? -26.515 8.301 38.401 1.00 96.44 111 LEU A C 1
ATOM 836 O O . LEU A 1 111 ? -26.956 7.529 37.537 1.00 96.44 111 LEU A O 1
ATOM 840 N N . PRO A 1 112 ? -25.329 8.924 38.271 1.00 97.56 112 PRO A N 1
ATOM 841 C CA . PRO A 1 112 ? -24.431 8.663 37.158 1.00 97.56 112 PRO A CA 1
ATOM 842 C C . PRO A 1 112 ? -23.895 7.226 37.195 1.00 97.56 112 PRO A C 1
ATOM 844 O O . PRO A 1 112 ? -23.935 6.535 38.219 1.00 97.56 112 PRO A O 1
ATOM 847 N N . ILE A 1 113 ? -23.359 6.787 36.058 1.00 98.62 113 ILE A N 1
ATOM 848 C CA . ILE A 1 113 ? -22.775 5.459 35.868 1.00 98.62 113 ILE A CA 1
ATOM 849 C C . ILE A 1 113 ? -21.304 5.609 35.477 1.00 98.62 113 ILE A C 1
ATOM 851 O O . ILE A 1 113 ? -20.960 6.411 34.608 1.00 98.62 113 ILE A O 1
ATOM 855 N N . PHE A 1 114 ? -20.439 4.805 36.087 1.00 98.56 114 PHE A N 1
ATOM 856 C CA . PHE A 1 114 ? -19.019 4.710 35.781 1.00 98.56 114 PHE A CA 1
ATOM 857 C C . PHE A 1 114 ? -18.660 3.290 35.335 1.00 98.56 114 PHE A C 1
ATOM 859 O O . PHE A 1 114 ? -18.579 2.380 36.156 1.00 98.56 114 PHE A O 1
ATOM 866 N N . LEU A 1 115 ? -18.427 3.097 34.035 1.00 98.62 115 LEU A N 1
ATOM 867 C CA . LEU A 1 115 ? -17.871 1.850 33.508 1.00 98.62 115 LEU A CA 1
ATOM 868 C C . LEU A 1 115 ? -16.356 1.845 33.734 1.00 98.62 115 LEU A C 1
ATOM 870 O O . LEU A 1 115 ? -15.630 2.652 33.143 1.00 98.62 115 LEU A O 1
ATOM 874 N N . PHE A 1 116 ? -15.900 0.936 34.590 1.00 98.56 116 PHE A N 1
ATOM 875 C CA . PHE A 1 116 ? -14.523 0.854 35.050 1.00 98.56 116 PHE A CA 1
ATOM 876 C C . PHE A 1 116 ? -13.819 -0.409 34.534 1.00 98.56 116 PHE A C 1
ATOM 878 O O . PHE A 1 116 ? -14.337 -1.521 34.647 1.00 98.56 116 PHE A O 1
ATOM 885 N N . PHE A 1 117 ? -12.605 -0.241 34.009 1.00 98.38 117 PHE A N 1
ATOM 886 C CA . PHE A 1 117 ? -11.736 -1.321 33.539 1.00 98.38 117 PHE A CA 1
ATOM 887 C C . PHE A 1 117 ? -10.517 -1.463 34.457 1.00 98.38 117 PHE A C 1
ATOM 889 O O . PHE A 1 117 ? -9.753 -0.510 34.651 1.00 98.38 117 PHE A O 1
ATOM 896 N N . HIS A 1 118 ? -10.295 -2.668 34.982 1.00 96.44 118 HIS A N 1
ATOM 897 C CA . HIS A 1 118 ? -9.149 -2.955 35.844 1.00 96.44 118 HIS A CA 1
ATOM 898 C C . HIS A 1 118 ? -7.818 -2.993 35.067 1.00 96.44 118 HIS A C 1
ATOM 900 O O . HIS A 1 118 ? -7.764 -3.248 33.858 1.00 96.44 118 HIS A O 1
ATOM 906 N N . GLY A 1 119 ? -6.713 -2.762 35.780 1.00 93.94 119 GLY A N 1
ATOM 907 C CA . GLY A 1 119 ? -5.355 -2.919 35.250 1.00 93.94 119 GLY A CA 1
ATOM 908 C C . GLY A 1 119 ? -4.907 -4.383 35.151 1.00 93.94 119 GLY A C 1
ATOM 909 O O . GLY A 1 119 ? -5.656 -5.298 35.467 1.00 93.94 119 GLY A O 1
ATOM 910 N N . GLY A 1 120 ? -3.653 -4.615 34.748 1.00 91.56 120 GLY A N 1
ATOM 911 C CA . GLY A 1 120 ? -3.083 -5.974 34.680 1.00 91.56 120 GLY A CA 1
ATOM 912 C C . GLY A 1 120 ? -2.399 -6.337 33.363 1.00 91.56 120 GLY A C 1
ATOM 913 O O . GLY A 1 120 ? -2.281 -7.515 33.032 1.00 91.56 120 GLY A O 1
ATOM 914 N N . GLY A 1 121 ? -1.963 -5.342 32.584 1.00 91.06 121 GLY A N 1
ATOM 915 C CA . GLY A 1 121 ? -1.235 -5.582 31.334 1.00 91.06 121 GLY A CA 1
ATOM 916 C C . GLY A 1 121 ? -2.048 -6.364 30.301 1.00 91.06 121 GLY A C 1
ATOM 917 O O . GLY A 1 121 ? -1.466 -7.137 29.546 1.00 91.06 121 GLY A O 1
ATOM 918 N N . PHE A 1 122 ? -3.380 -6.214 30.304 1.00 93.88 122 PHE A N 1
ATOM 919 C CA . PHE A 1 122 ? -4.338 -6.941 29.452 1.00 93.88 122 PHE A CA 1
ATOM 920 C C . PHE A 1 122 ? -4.401 -8.459 29.693 1.00 93.88 122 PHE A C 1
ATOM 922 O O . PHE A 1 122 ? -5.200 -9.153 29.072 1.00 93.88 122 PHE A O 1
ATOM 929 N N . CYS A 1 123 ? -3.550 -8.981 30.576 1.00 93.38 123 CYS A N 1
ATOM 930 C CA . CYS A 1 123 ? -3.330 -10.411 30.763 1.00 93.38 123 CYS A CA 1
ATOM 931 C C . CYS A 1 123 ? -3.753 -10.903 32.148 1.00 93.38 123 CYS A C 1
ATOM 933 O O . CYS A 1 123 ? -3.944 -12.102 32.356 1.00 93.38 123 CYS A O 1
ATOM 935 N N . LEU A 1 124 ? -3.841 -9.984 33.105 1.00 91.62 124 LEU A N 1
ATOM 936 C CA . LEU A 1 124 ? -4.098 -10.237 34.512 1.00 91.62 124 LEU A CA 1
ATOM 937 C C . LEU A 1 124 ? -5.254 -9.366 34.997 1.00 91.62 124 LEU A C 1
ATOM 939 O O . LEU A 1 124 ? -5.625 -8.384 34.359 1.00 91.62 124 LEU A O 1
ATOM 943 N N . GLY A 1 125 ? -5.696 -9.685 36.205 1.00 91.56 125 GLY A N 1
ATOM 944 C CA . GLY A 1 125 ? -6.656 -8.908 36.961 1.00 91.56 125 GLY A CA 1
ATOM 945 C C . GLY A 1 125 ? -8.080 -9.402 36.807 1.00 91.56 125 GLY A C 1
ATOM 946 O O . GLY A 1 125 ? -8.344 -10.343 36.062 1.00 91.56 125 GLY A O 1
ATOM 947 N N . THR A 1 126 ? -8.954 -8.813 37.609 1.00 92.38 126 THR A N 1
ATOM 948 C CA . THR A 1 126 ? -10.366 -9.170 37.696 1.00 92.38 126 THR A CA 1
ATOM 949 C C . THR A 1 126 ? -11.199 -7.933 38.001 1.00 92.38 126 THR A C 1
ATOM 951 O O . THR A 1 126 ? -10.690 -6.937 38.527 1.00 92.38 126 THR A O 1
ATOM 954 N N . ARG A 1 127 ? -12.515 -8.039 37.803 1.00 94.00 127 ARG A N 1
ATOM 955 C CA . ARG A 1 127 ? -13.511 -7.050 38.259 1.00 94.00 127 ARG A CA 1
ATOM 956 C C . ARG A 1 127 ? -13.449 -6.661 39.751 1.00 94.00 127 ARG A C 1
ATOM 958 O O . ARG A 1 127 ? -14.102 -5.699 40.144 1.00 94.00 127 ARG A O 1
ATOM 965 N N . HIS A 1 128 ? -12.677 -7.369 40.583 1.00 92.81 128 HIS A N 1
ATOM 966 C CA . HIS A 1 128 ? -12.535 -7.098 42.020 1.00 92.81 128 HIS A CA 1
ATOM 967 C C . HIS A 1 128 ? -11.235 -6.379 42.417 1.00 92.81 128 HIS A C 1
ATOM 969 O O . HIS A 1 128 ? -11.072 -6.042 43.588 1.00 92.81 128 HIS A O 1
ATOM 975 N N . ASP A 1 129 ? -10.296 -6.168 41.494 1.00 90.19 129 ASP A N 1
ATOM 976 C CA . ASP A 1 129 ? -8.931 -5.733 41.830 1.00 90.19 129 ASP A CA 1
ATOM 977 C C . ASP A 1 129 ? -8.859 -4.339 42.469 1.00 90.19 129 ASP A C 1
ATOM 979 O O . ASP A 1 129 ? -8.006 -4.089 43.317 1.00 90.19 129 ASP A O 1
ATOM 983 N N . ASP A 1 130 ? -9.777 -3.451 42.094 1.00 90.38 130 ASP A N 1
ATOM 984 C CA . ASP A 1 130 ? -9.850 -2.067 42.571 1.00 90.38 130 ASP A CA 1
ATOM 985 C C . ASP A 1 130 ? -10.967 -1.881 43.626 1.00 90.38 130 ASP A C 1
ATOM 987 O O . ASP A 1 130 ? -11.483 -0.780 43.824 1.00 90.38 130 ASP A O 1
ATOM 991 N N . MET A 1 131 ? -11.376 -2.964 44.309 1.00 92.44 131 MET A N 1
ATOM 992 C CA . MET A 1 131 ? -12.563 -3.003 45.178 1.00 92.44 131 MET A CA 1
ATOM 993 C C . MET A 1 131 ? -12.595 -1.904 46.243 1.00 92.44 131 MET A C 1
ATOM 995 O O . MET A 1 131 ? -13.610 -1.227 46.373 1.00 92.44 131 MET A O 1
ATOM 999 N N . GLU A 1 132 ? -11.520 -1.705 47.006 1.00 92.25 132 GLU A N 1
ATOM 1000 C CA . GLU A 1 132 ? -11.497 -0.689 48.067 1.00 92.25 132 GLU A CA 1
ATOM 1001 C C . GLU A 1 132 ? -11.709 0.725 47.504 1.00 92.25 132 GLU A C 1
ATOM 1003 O O . GLU A 1 132 ? -12.544 1.483 48.000 1.00 92.25 132 GLU A O 1
ATOM 1008 N N . SER A 1 133 ? -11.002 1.063 46.422 1.00 91.62 133 SER A N 1
ATOM 1009 C CA . SER A 1 133 ? -11.135 2.369 45.769 1.00 91.62 133 SER A CA 1
ATOM 1010 C C . SER A 1 133 ? -12.524 2.564 45.168 1.00 91.62 133 SER A C 1
ATOM 1012 O O . SER A 1 133 ? -13.110 3.633 45.332 1.00 91.62 133 SER A O 1
ATOM 1014 N N . ASN A 1 134 ? -13.095 1.525 44.556 1.00 94.62 134 ASN A N 1
ATOM 1015 C CA . ASN A 1 134 ? -14.438 1.579 43.983 1.00 94.62 134 ASN A CA 1
ATOM 1016 C C . ASN A 1 134 ? -15.528 1.707 45.055 1.00 94.62 134 ASN A C 1
ATOM 1018 O O . ASN A 1 134 ? -16.445 2.505 44.884 1.00 94.62 134 ASN A O 1
ATOM 1022 N N . ARG A 1 135 ? -15.402 1.024 46.202 1.00 95.12 135 ARG A N 1
ATOM 1023 C CA . ARG A 1 135 ? -16.299 1.208 47.360 1.00 95.12 135 ARG A CA 1
ATOM 1024 C C . ARG A 1 135 ? -16.314 2.662 47.825 1.00 95.12 135 ARG A C 1
ATOM 1026 O O . ARG A 1 135 ? -17.376 3.259 47.997 1.00 95.12 135 ARG A O 1
ATOM 1033 N N . ILE A 1 136 ? -15.125 3.237 48.014 1.00 93.75 136 ILE A N 1
ATOM 1034 C CA . ILE A 1 136 ? -14.964 4.620 48.473 1.00 93.75 136 ILE A CA 1
ATOM 1035 C C . ILE A 1 136 ? -15.530 5.595 47.440 1.00 93.75 136 ILE A C 1
ATOM 1037 O O . ILE A 1 136 ? -16.236 6.532 47.813 1.00 93.75 136 ILE A O 1
ATOM 1041 N N . LEU A 1 137 ? -15.230 5.385 46.158 1.00 94.31 137 LEU A N 1
ATOM 1042 C CA . LEU A 1 137 ? -15.666 6.267 45.084 1.00 94.31 137 LEU A CA 1
ATOM 1043 C C . LEU A 1 137 ? -17.186 6.221 44.896 1.00 94.31 137 LEU A C 1
ATOM 1045 O O . LEU A 1 137 ? -17.805 7.279 44.823 1.00 94.31 137 LEU A O 1
ATOM 1049 N N . ALA A 1 138 ? -17.791 5.029 44.904 1.00 95.50 138 ALA A N 1
ATOM 1050 C CA . ALA A 1 138 ? -19.239 4.860 44.792 1.00 95.50 138 ALA A CA 1
ATOM 1051 C C . ALA A 1 138 ? -19.981 5.629 45.897 1.00 95.50 138 ALA A C 1
ATOM 1053 O O . ALA A 1 138 ? -20.912 6.380 45.606 1.00 95.50 138 ALA A O 1
ATOM 1054 N N . LEU A 1 139 ? -19.521 5.516 47.150 1.00 93.06 139 LEU A N 1
ATOM 1055 C CA . LEU A 1 139 ? -20.119 6.217 48.290 1.00 93.06 139 LEU A CA 1
ATOM 1056 C C . LEU A 1 139 ? -19.872 7.729 48.261 1.00 93.06 139 LEU A C 1
ATOM 1058 O O . LEU A 1 139 ? -20.803 8.504 48.456 1.00 93.06 139 LEU A O 1
ATOM 1062 N N . LYS A 1 140 ? -18.626 8.166 48.040 1.00 92.75 140 LYS A N 1
ATOM 1063 C CA . LYS A 1 140 ? -18.271 9.592 48.128 1.00 92.75 140 LYS A CA 1
ATOM 1064 C C . LYS A 1 140 ? -18.807 10.418 46.966 1.00 92.75 140 LYS A C 1
ATOM 1066 O O . LYS A 1 140 ? -19.137 11.580 47.173 1.00 92.75 140 LYS A O 1
ATOM 1071 N N . ALA A 1 141 ? -18.852 9.843 45.767 1.00 91.88 141 ALA A N 1
ATOM 1072 C CA . ALA A 1 141 ? -19.320 10.537 44.573 1.00 91.88 141 ALA A CA 1
ATOM 1073 C C . ALA A 1 141 ? -20.800 10.268 44.261 1.00 91.88 141 ALA A C 1
ATOM 1075 O O . ALA A 1 141 ? -21.328 10.880 43.338 1.00 91.88 141 ALA A O 1
ATOM 1076 N N . GLY A 1 142 ? -21.463 9.363 44.993 1.00 93.50 142 GLY A N 1
ATOM 1077 C CA . GLY A 1 142 ? -22.848 8.983 44.711 1.00 93.50 142 GLY A CA 1
ATOM 1078 C C . GLY A 1 142 ? -23.005 8.412 43.300 1.00 93.50 142 GLY A C 1
ATOM 1079 O O . GLY A 1 142 ? -23.890 8.824 42.559 1.00 93.50 142 GLY A O 1
ATOM 1080 N N . ILE A 1 143 ? -22.108 7.510 42.896 1.00 96.19 143 ILE A N 1
ATOM 1081 C CA . ILE A 1 143 ? -22.033 6.982 41.527 1.00 96.19 143 ILE A CA 1
ATOM 1082 C C . ILE A 1 143 ? -22.166 5.464 41.517 1.00 96.19 143 ILE A C 1
ATOM 1084 O O . ILE A 1 143 ? -21.685 4.780 42.420 1.00 96.19 143 ILE A O 1
ATOM 1088 N N . ILE A 1 144 ? -22.799 4.931 40.474 1.00 98.38 144 ILE A N 1
ATOM 1089 C CA . ILE A 1 144 ? -22.861 3.489 40.240 1.00 98.38 144 ILE A CA 1
ATOM 1090 C C . ILE A 1 144 ? -21.625 3.088 39.451 1.00 98.38 144 ILE A C 1
ATOM 1092 O O . ILE A 1 144 ? -21.441 3.544 38.325 1.00 98.38 144 ILE A O 1
ATOM 1096 N N . ILE A 1 145 ? -20.787 2.224 40.013 1.00 98.50 145 ILE A N 1
ATOM 1097 C CA . ILE A 1 145 ? -19.580 1.740 39.338 1.00 98.50 145 ILE A CA 1
ATOM 1098 C C . ILE A 1 145 ? -19.840 0.339 38.809 1.00 98.50 145 ILE A C 1
ATOM 1100 O O . ILE A 1 145 ? -20.293 -0.526 39.552 1.00 98.50 145 ILE A O 1
ATOM 1104 N N . VAL A 1 146 ? -19.536 0.114 37.535 1.00 98.56 146 VAL A N 1
ATOM 1105 C CA . VAL A 1 146 ? -19.623 -1.185 36.867 1.00 98.56 146 VAL A CA 1
ATOM 1106 C C . VAL A 1 146 ? -18.210 -1.609 36.490 1.00 98.56 146 VAL A C 1
ATOM 1108 O O . VAL A 1 146 ? -17.652 -1.112 35.515 1.00 98.56 146 VAL A O 1
ATOM 1111 N N . CYS A 1 147 ? -17.614 -2.504 37.273 1.00 98.00 147 CYS A N 1
ATOM 1112 C CA . CYS A 1 147 ? -16.274 -3.021 37.015 1.00 98.00 147 CYS A CA 1
ATOM 1113 C C . CYS A 1 147 ? -16.342 -4.216 36.074 1.00 98.00 147 CYS A C 1
ATOM 1115 O O . CYS A 1 147 ? -16.879 -5.259 36.444 1.00 98.00 147 CYS A O 1
ATOM 1117 N N . LEU A 1 148 ? -15.808 -4.064 34.866 1.00 97.88 148 LEU A N 1
ATOM 1118 C CA . LEU A 1 148 ? -15.927 -5.067 33.815 1.00 97.88 148 LEU A CA 1
ATOM 1119 C C . LEU A 1 148 ? -14.845 -6.145 33.925 1.00 97.88 148 LEU A C 1
ATOM 1121 O O . LEU A 1 148 ? -13.662 -5.825 34.036 1.00 97.88 148 LEU A O 1
ATOM 1125 N N . ASP A 1 149 ? -15.248 -7.410 33.813 1.00 95.88 149 ASP A N 1
ATOM 1126 C CA . ASP A 1 149 ? -14.358 -8.572 33.706 1.00 95.88 149 ASP A CA 1
ATOM 1127 C C . ASP A 1 149 ? -14.077 -8.856 32.223 1.00 95.88 149 ASP A C 1
ATOM 1129 O O . ASP A 1 149 ? -14.515 -9.855 31.647 1.00 95.88 149 ASP A O 1
ATOM 1133 N N . TYR A 1 150 ? -13.421 -7.896 31.564 1.00 97.12 150 TYR A N 1
ATOM 1134 C CA . TYR A 1 150 ? -13.107 -8.005 30.141 1.00 97.12 150 TYR A CA 1
ATOM 1135 C C . TYR A 1 150 ? -12.216 -9.221 29.878 1.00 97.12 150 TYR A C 1
ATOM 1137 O O . TYR A 1 150 ? -11.376 -9.604 30.697 1.00 97.12 150 TYR A O 1
ATOM 1145 N N . ARG A 1 151 ? -12.373 -9.841 28.708 1.00 96.19 151 ARG A N 1
ATOM 1146 C CA . ARG A 1 151 ? -11.626 -11.058 28.397 1.00 96.19 151 ARG A CA 1
ATOM 1147 C C . ARG A 1 151 ? -10.143 -10.759 28.206 1.00 96.19 151 ARG A C 1
ATOM 1149 O O . ARG A 1 151 ? -9.760 -9.811 27.522 1.00 96.19 151 ARG A O 1
ATOM 1156 N N . LEU A 1 152 ? -9.312 -11.598 28.820 1.00 95.50 152 LEU A N 1
ATOM 1157 C CA . LEU A 1 152 ? -7.875 -11.370 28.956 1.00 95.50 152 LEU A CA 1
ATOM 1158 C C . LEU A 1 152 ? -7.058 -12.096 27.887 1.00 95.50 152 LEU A C 1
ATOM 1160 O O . LEU A 1 152 ? -7.387 -13.195 27.439 1.00 95.50 152 LEU A O 1
ATOM 1164 N N . ALA A 1 153 ? -5.922 -11.503 27.546 1.00 91.81 153 ALA A N 1
ATOM 1165 C CA . ALA A 1 153 ? -4.865 -12.143 26.785 1.00 91.81 153 ALA A CA 1
ATOM 1166 C C . ALA A 1 153 ? -4.098 -13.176 27.640 1.00 91.81 153 ALA A C 1
ATOM 1168 O O . ALA A 1 153 ? -3.957 -12.977 28.850 1.00 91.81 153 ALA A O 1
ATOM 1169 N N . PRO A 1 154 ? -3.524 -14.242 27.046 1.00 89.06 154 PRO A N 1
ATOM 1170 C CA . PRO A 1 154 ? -3.424 -14.546 25.612 1.00 89.06 154 PRO A CA 1
ATOM 1171 C C . PRO A 1 154 ? -4.618 -15.312 25.017 1.00 89.06 154 PRO A C 1
ATOM 1173 O O . PRO A 1 154 ? -4.586 -15.662 23.832 1.00 89.06 154 PRO A O 1
ATOM 1176 N N . GLU A 1 155 ? -5.629 -15.647 25.820 1.00 89.88 155 GLU A N 1
ATOM 1177 C CA . GLU A 1 155 ? -6.828 -16.356 25.364 1.00 89.88 155 GLU A CA 1
ATOM 1178 C C . GLU A 1 155 ? -7.659 -15.476 24.428 1.00 89.88 155 GLU A C 1
ATOM 1180 O O . GLU A 1 155 ? -8.100 -15.932 23.373 1.00 89.88 155 GLU A O 1
ATOM 1185 N N . CYS A 1 156 ? -7.799 -14.205 24.799 1.00 89.81 156 CYS A N 1
ATOM 1186 C CA . CYS A 1 156 ? -8.535 -13.166 24.094 1.00 89.81 156 CYS A CA 1
ATOM 1187 C C . CYS A 1 156 ? -7.624 -11.940 23.887 1.00 89.81 156 CYS A C 1
ATOM 1189 O O . CYS A 1 156 ? -7.721 -10.969 24.636 1.00 89.81 156 CYS A O 1
ATOM 1191 N N . PRO A 1 157 ? -6.677 -11.987 22.928 1.00 90.12 157 PRO A N 1
ATOM 1192 C CA . PRO A 1 157 ? -5.759 -10.878 22.681 1.00 90.12 157 PRO A CA 1
ATOM 1193 C C . PRO A 1 157 ? -6.482 -9.664 22.081 1.00 90.12 157 PRO A C 1
ATOM 1195 O O . PRO A 1 157 ? -7.657 -9.726 21.713 1.00 90.12 157 PRO A O 1
ATOM 1198 N N . PHE A 1 158 ? -5.755 -8.557 21.925 1.00 89.19 158 PHE A N 1
ATOM 1199 C CA . PHE A 1 158 ? -6.240 -7.378 21.210 1.00 89.19 158 PHE A CA 1
ATOM 1200 C C . PHE A 1 158 ? -6.896 -7.750 19.857 1.00 89.19 158 PHE A C 1
ATOM 1202 O O . PHE A 1 158 ? -6.306 -8.545 19.114 1.00 89.19 158 PHE A O 1
ATOM 1209 N N . PRO A 1 159 ? -8.060 -7.165 19.488 1.00 92.94 159 PRO A N 1
ATOM 1210 C CA . PRO A 1 159 ? -8.782 -6.064 20.151 1.00 92.94 159 PRO A CA 1
ATOM 1211 C C . PRO A 1 159 ? -9.875 -6.490 21.158 1.00 92.94 159 PRO A C 1
ATOM 1213 O O . PRO A 1 159 ? -10.687 -5.651 21.547 1.00 92.94 159 PRO A O 1
ATOM 1216 N N . GLN A 1 160 ? -9.924 -7.752 21.606 1.00 93.50 160 GLN A N 1
ATOM 1217 C CA . GLN A 1 160 ? -11.105 -8.304 22.293 1.00 93.50 160 GLN A CA 1
ATOM 1218 C C . GLN A 1 160 ? -11.575 -7.498 23.516 1.00 93.50 160 GLN A C 1
ATOM 1220 O O . GLN A 1 160 ? -12.759 -7.192 23.624 1.00 93.50 160 GLN A O 1
ATOM 1225 N N . ALA A 1 161 ? -10.662 -7.083 24.397 1.00 95.50 161 ALA A N 1
ATOM 1226 C CA . ALA A 1 161 ? -11.010 -6.299 25.585 1.00 95.50 161 ALA A CA 1
ATOM 1227 C C . ALA A 1 161 ? -11.693 -4.951 25.260 1.00 95.50 161 ALA A C 1
ATOM 1229 O O . ALA A 1 161 ? -12.530 -4.473 26.024 1.00 95.50 161 ALA A O 1
ATOM 1230 N N . ILE A 1 162 ? -11.361 -4.337 24.116 1.00 96.31 162 ILE A N 1
ATOM 1231 C CA . ILE A 1 162 ? -11.997 -3.094 23.653 1.00 96.31 162 ILE A CA 1
ATOM 1232 C C . ILE A 1 162 ? -13.397 -3.389 23.115 1.00 96.31 162 ILE A C 1
ATOM 1234 O O . ILE A 1 162 ? -14.325 -2.638 23.405 1.00 96.31 162 ILE A O 1
ATOM 1238 N N . HIS A 1 163 ? -13.570 -4.485 22.372 1.00 95.25 163 HIS A N 1
ATOM 1239 C CA . HIS A 1 163 ? -14.887 -4.918 21.896 1.00 95.25 163 HIS A CA 1
ATOM 1240 C C . HIS A 1 163 ? -15.831 -5.222 23.059 1.00 95.25 163 HIS A C 1
ATOM 1242 O O . HIS A 1 163 ? -16.945 -4.704 23.077 1.00 95.25 163 HIS A O 1
ATOM 1248 N N . ASP A 1 164 ? -15.348 -5.954 24.064 1.00 96.44 164 ASP A N 1
ATOM 1249 C CA . ASP A 1 164 ? -16.075 -6.222 25.308 1.00 96.44 164 ASP A CA 1
ATOM 1250 C C . ASP A 1 164 ? -16.494 -4.914 25.994 1.00 96.44 164 ASP A C 1
ATOM 1252 O O . ASP A 1 164 ? -17.630 -4.769 26.442 1.00 96.44 164 ASP A O 1
ATOM 1256 N N . GLY A 1 165 ? -15.596 -3.927 26.027 1.00 97.56 165 GLY A N 1
ATOM 1257 C CA . GLY A 1 165 ? -15.879 -2.614 26.594 1.00 97.56 165 GLY A CA 1
ATOM 1258 C C . GLY A 1 165 ? -16.913 -1.795 25.819 1.00 97.56 165 GLY A C 1
ATOM 1259 O O . GLY A 1 165 ? -17.742 -1.128 26.437 1.00 97.56 165 GLY A O 1
ATOM 1260 N N . VAL A 1 166 ? -16.898 -1.841 24.483 1.00 97.00 166 VAL A N 1
ATOM 1261 C CA . VAL A 1 166 ? -17.910 -1.171 23.645 1.00 97.00 166 VAL A CA 1
ATOM 1262 C C . VAL A 1 166 ? -19.272 -1.838 23.799 1.00 97.00 166 VAL A C 1
ATOM 1264 O O . VAL A 1 166 ? -20.269 -1.135 23.958 1.00 97.00 166 VAL A O 1
ATOM 1267 N N . ASP A 1 167 ? -19.315 -3.169 23.805 1.00 95.94 167 ASP A N 1
ATOM 1268 C CA . ASP A 1 167 ? -20.556 -3.924 23.982 1.00 95.94 167 ASP A CA 1
ATOM 1269 C C . ASP A 1 167 ? -21.154 -3.646 25.369 1.00 95.94 167 ASP A C 1
ATOM 1271 O O . ASP A 1 167 ? -22.341 -3.336 25.486 1.00 95.94 167 ASP A O 1
ATOM 1275 N N . ALA A 1 168 ? -20.315 -3.629 26.412 1.00 97.75 168 ALA A N 1
ATOM 1276 C CA . ALA A 1 168 ? -20.734 -3.265 27.759 1.00 97.75 168 ALA A CA 1
ATOM 1277 C C . ALA A 1 168 ? -21.246 -1.825 27.847 1.00 97.75 168 ALA A C 1
ATOM 1279 O O . ALA A 1 168 ? -22.300 -1.589 28.435 1.00 97.75 168 ALA A O 1
ATOM 1280 N N . LEU A 1 169 ? -20.554 -0.865 27.230 1.00 98.06 169 LEU A N 1
ATOM 1281 C CA . LEU A 1 169 ? -20.994 0.529 27.181 1.00 98.06 169 LEU A CA 1
ATOM 1282 C C . LEU A 1 169 ? -22.384 0.661 26.543 1.00 98.06 169 LEU A C 1
ATOM 1284 O O . LEU A 1 169 ? -23.272 1.309 27.103 1.00 98.06 169 LEU A O 1
ATOM 1288 N N . GLN A 1 170 ? -22.587 0.037 25.384 1.00 95.62 170 GLN A N 1
ATOM 1289 C CA . GLN A 1 170 ? -23.865 0.085 24.677 1.00 95.62 170 GLN A CA 1
ATOM 1290 C C . GLN A 1 170 ? -24.978 -0.586 25.484 1.00 95.62 170 GLN A C 1
ATOM 1292 O O . GLN A 1 170 ? -26.063 -0.015 25.624 1.00 95.62 170 GLN A O 1
ATOM 1297 N N . TRP A 1 171 ? -24.701 -1.754 26.064 1.00 96.25 171 TRP A N 1
ATOM 1298 C CA . TRP A 1 171 ? -25.666 -2.475 26.884 1.00 96.25 171 TRP A CA 1
ATOM 1299 C C . TRP A 1 171 ? -26.060 -1.681 28.133 1.00 96.25 171 TRP A C 1
ATOM 1301 O O . TRP A 1 171 ? -27.251 -1.548 28.412 1.00 96.25 171 TRP A O 1
ATOM 1311 N N . ILE A 1 172 ? -25.092 -1.087 28.837 1.00 97.38 172 ILE A N 1
ATOM 1312 C CA . ILE A 1 172 ? -25.317 -0.243 30.021 1.00 97.38 172 ILE A CA 1
ATOM 1313 C C . ILE A 1 172 ? -26.188 0.966 29.678 1.00 97.38 172 ILE A C 1
ATOM 1315 O O . ILE A 1 172 ? -27.137 1.269 30.400 1.00 97.38 172 ILE A O 1
ATOM 1319 N N . ALA A 1 173 ? -25.896 1.642 28.564 1.00 95.94 173 ALA A N 1
ATOM 1320 C CA . ALA A 1 173 ? -26.661 2.808 28.134 1.00 95.94 173 ALA A CA 1
ATOM 1321 C C . ALA A 1 173 ? -28.127 2.464 27.807 1.00 95.94 173 ALA A C 1
ATOM 1323 O O . ALA A 1 173 ? -29.007 3.304 27.981 1.00 95.94 173 ALA A O 1
ATOM 1324 N N . GLN A 1 174 ? -28.391 1.239 27.343 1.00 95.38 174 GLN A N 1
ATOM 1325 C CA . GLN A 1 174 ? -29.732 0.762 26.987 1.00 95.38 174 GLN A CA 1
ATOM 1326 C C . GLN A 1 174 ? -30.481 0.118 28.162 1.00 95.38 174 GLN A C 1
ATOM 1328 O O . GLN A 1 174 ? -31.710 0.116 28.172 1.00 95.38 174 GLN A O 1
ATOM 1333 N N . ASN A 1 175 ? -29.761 -0.412 29.154 1.00 96.12 175 ASN A N 1
ATOM 1334 C CA . ASN A 1 175 ? -30.320 -1.194 30.257 1.00 96.12 175 ASN A CA 1
ATOM 1335 C C . ASN A 1 175 ? -29.933 -0.644 31.646 1.00 96.12 175 ASN A C 1
ATOM 1337 O O . ASN A 1 175 ? -29.576 -1.429 32.526 1.00 96.12 175 ASN A O 1
ATOM 1341 N N . PRO A 1 176 ? -30.004 0.674 31.909 1.00 95.81 176 PRO A N 1
ATOM 1342 C CA . PRO A 1 176 ? -29.469 1.233 33.150 1.00 95.81 176 PRO A CA 1
ATOM 1343 C C . PRO A 1 176 ? -30.181 0.693 34.400 1.00 95.81 176 PRO A C 1
ATOM 1345 O O . PRO A 1 176 ? -29.540 0.413 35.411 1.00 95.81 176 PRO A O 1
ATOM 1348 N N . THR A 1 177 ? -31.485 0.417 34.317 1.00 94.62 177 THR A N 1
ATOM 1349 C CA . THR A 1 177 ? -32.267 -0.164 35.421 1.00 94.62 177 THR A CA 1
ATOM 1350 C C . THR A 1 177 ? -31.825 -1.578 35.809 1.00 94.62 177 THR A C 1
ATOM 1352 O O . THR A 1 177 ? -32.097 -2.008 36.929 1.00 94.62 177 THR A O 1
ATOM 1355 N N . GLN A 1 178 ? -31.100 -2.285 34.930 1.00 94.88 178 GLN A N 1
ATOM 1356 C CA . GLN A 1 178 ? -30.462 -3.564 35.252 1.00 94.88 178 GLN A CA 1
ATOM 1357 C C . GLN A 1 178 ? -29.226 -3.397 36.137 1.00 94.88 178 GLN A C 1
ATOM 1359 O O . GLN A 1 178 ? -28.777 -4.384 36.713 1.00 94.88 178 GLN A O 1
ATOM 1364 N N . LEU A 1 179 ? -28.678 -2.184 36.272 1.00 94.94 179 LEU A N 1
ATOM 1365 C CA . LEU A 1 179 ? -27.605 -1.852 37.213 1.00 94.94 179 LEU A CA 1
ATOM 1366 C C . LEU A 1 179 ? -28.185 -1.422 38.561 1.00 94.94 179 LEU A C 1
ATOM 1368 O O . LEU A 1 179 ? -27.824 -1.976 39.599 1.00 94.94 179 LEU A O 1
ATOM 1372 N N . HIS A 1 180 ? -29.106 -0.460 38.535 1.00 94.75 180 HIS A N 1
ATOM 1373 C CA . HIS A 1 180 ? -29.766 0.095 39.712 1.00 94.75 180 HIS A CA 1
ATOM 1374 C C . HIS A 1 180 ? -31.031 0.868 39.282 1.00 94.75 180 HIS A C 1
ATOM 1376 O O . HIS A 1 180 ? -31.003 1.497 38.223 1.00 94.75 180 HIS A O 1
ATOM 1382 N N . PRO A 1 181 ? -32.123 0.902 40.074 1.00 93.44 181 PRO A N 1
ATOM 1383 C CA . PRO A 1 181 ? -33.348 1.627 39.708 1.00 93.44 181 PRO A CA 1
ATOM 1384 C C . PRO A 1 181 ? -33.141 3.118 39.406 1.00 93.44 181 PRO A C 1
ATOM 1386 O O . PRO A 1 181 ? -33.798 3.659 38.525 1.00 93.44 181 PRO A O 1
ATOM 1389 N N . SER A 1 182 ? -32.206 3.757 40.112 1.00 95.38 182 SER A N 1
ATOM 1390 C CA . SER A 1 182 ? -31.817 5.162 39.916 1.00 95.38 182 SER A CA 1
ATOM 1391 C C . SER A 1 182 ? -30.697 5.376 38.895 1.00 95.38 182 SER A C 1
ATOM 1393 O O . SER A 1 182 ? -30.225 6.496 38.755 1.00 95.38 182 SER A O 1
ATOM 1395 N N . ALA A 1 183 ? -30.203 4.341 38.212 1.00 96.31 183 ALA A N 1
ATOM 1396 C CA . ALA A 1 183 ? -29.143 4.522 37.223 1.00 96.31 183 ALA A CA 1
ATOM 1397 C C . ALA A 1 183 ? -29.648 5.360 36.038 1.00 96.31 183 ALA A C 1
ATOM 1399 O O . ALA A 1 183 ? -30.642 5.001 35.405 1.00 96.31 183 ALA A O 1
ATOM 1400 N N . SER A 1 184 ? -28.944 6.442 35.706 1.00 95.38 184 SER A N 1
ATOM 1401 C CA . SER A 1 184 ? -29.309 7.326 34.598 1.00 95.38 184 SER A CA 1
ATOM 1402 C C . SER A 1 184 ? -28.078 7.708 33.773 1.00 95.38 184 SER A C 1
ATOM 1404 O O . SER A 1 184 ? -27.250 8.504 34.221 1.00 95.38 184 SER A O 1
ATOM 1406 N N . PRO A 1 185 ? -27.964 7.220 32.523 1.00 94.50 185 PRO A N 1
ATOM 1407 C CA . PRO A 1 185 ? -26.948 7.696 31.586 1.00 94.50 185 PRO A CA 1
ATOM 1408 C C . PRO A 1 185 ? -27.042 9.206 31.317 1.00 94.50 185 PRO A C 1
ATOM 1410 O O . PRO A 1 185 ? -26.045 9.827 30.958 1.00 94.50 185 PRO A O 1
ATOM 1413 N N . SER A 1 186 ? -28.228 9.803 31.499 1.00 93.06 186 SER A N 1
ATOM 1414 C CA . SER A 1 186 ? -28.454 11.246 31.353 1.00 93.06 186 SER A CA 1
ATOM 1415 C C . SER A 1 186 ? -27.851 12.054 32.505 1.00 93.06 186 SER A C 1
ATOM 1417 O O . SER A 1 186 ? -27.387 13.168 32.268 1.00 93.06 186 SER A O 1
ATOM 1419 N N . ALA A 1 187 ? -27.817 11.498 33.723 1.00 94.50 187 ALA A N 1
ATOM 1420 C CA . ALA A 1 187 ? -27.117 12.097 34.863 1.00 94.50 187 ALA A CA 1
ATOM 1421 C C . ALA A 1 187 ? -25.589 12.011 34.707 1.00 94.50 187 ALA A C 1
ATOM 1423 O O . ALA A 1 187 ? -24.856 12.873 35.190 1.00 94.50 187 ALA A O 1
ATOM 1424 N N . GLY A 1 188 ? -25.104 10.998 33.987 1.00 96.25 188 GLY A N 1
ATOM 1425 C CA . GLY A 1 188 ? -23.716 10.889 33.559 1.00 96.25 188 GLY A CA 1
ATOM 1426 C C . GLY A 1 188 ? -23.337 9.463 33.179 1.00 96.25 188 GLY A C 1
ATOM 1427 O O . GLY A 1 188 ? -23.772 8.503 33.811 1.00 96.25 188 GLY A O 1
ATOM 1428 N N . LEU A 1 189 ? -22.484 9.330 32.167 1.00 97.81 189 LEU A N 1
ATOM 1429 C CA . LEU A 1 189 ? -21.919 8.063 31.721 1.00 97.81 189 LEU A CA 1
ATOM 1430 C C . LEU A 1 189 ? -20.411 8.231 31.526 1.00 97.81 189 LEU A C 1
ATOM 1432 O O . LEU A 1 189 ? -19.944 8.737 30.502 1.00 97.81 189 LEU A O 1
ATOM 1436 N N . ILE A 1 190 ? -19.655 7.849 32.550 1.00 98.44 190 ILE A N 1
ATOM 1437 C CA . ILE A 1 190 ? -18.203 8.003 32.631 1.00 98.44 190 ILE A CA 1
ATOM 1438 C C . ILE A 1 190 ? -17.549 6.672 32.270 1.00 98.44 190 ILE A C 1
ATOM 1440 O O . ILE A 1 190 ? -18.003 5.620 32.714 1.00 98.44 190 ILE A O 1
ATOM 1444 N N . ILE A 1 191 ? -16.471 6.716 31.488 1.00 98.38 191 ILE A N 1
ATOM 1445 C CA . ILE A 1 191 ? -15.691 5.532 31.098 1.00 98.38 191 ILE A CA 1
ATOM 1446 C C . ILE A 1 191 ? -14.262 5.694 31.597 1.00 98.38 191 ILE A C 1
ATOM 1448 O O . ILE A 1 191 ? -13.655 6.749 31.416 1.00 98.38 191 ILE A O 1
ATOM 1452 N N . GLY A 1 192 ? -13.683 4.675 32.218 1.00 97.62 192 GLY A N 1
ATOM 1453 C CA . GLY A 1 192 ? -12.336 4.833 32.748 1.00 97.62 192 GLY A CA 1
ATOM 1454 C C . GLY A 1 192 ? -11.718 3.574 33.304 1.00 97.62 192 GLY A C 1
ATOM 1455 O O . GLY A 1 192 ? -12.305 2.503 33.277 1.00 97.62 192 GLY A O 1
ATOM 1456 N N . GLY A 1 193 ? -10.496 3.701 33.789 1.00 97.06 193 GLY A N 1
ATOM 1457 C CA . GLY A 1 193 ? -9.761 2.572 34.330 1.00 97.06 193 GLY A CA 1
ATOM 1458 C C . GLY A 1 193 ? -8.364 2.961 34.767 1.00 97.06 193 GLY A C 1
ATOM 1459 O O . GLY A 1 193 ? -7.987 4.135 34.714 1.00 97.06 193 GLY A O 1
ATOM 1460 N N . THR A 1 194 ? -7.588 1.949 35.142 1.00 95.12 194 THR A N 1
ATOM 1461 C CA . THR A 1 194 ? -6.198 2.107 35.584 1.00 95.12 194 THR A CA 1
ATOM 1462 C C . THR A 1 194 ? -5.256 1.272 34.718 1.00 95.12 194 THR A C 1
ATOM 1464 O O . THR A 1 194 ? -5.550 0.122 34.392 1.00 95.12 194 THR A O 1
ATOM 1467 N N . SER A 1 195 ? -4.092 1.813 34.350 1.00 93.38 195 SER A N 1
ATOM 1468 C CA . SER A 1 195 ? -3.058 1.117 33.571 1.00 93.38 195 SER A CA 1
ATOM 1469 C C . SER A 1 195 ? -3.622 0.554 32.252 1.00 93.38 195 SER A C 1
ATOM 1471 O O . SER A 1 195 ? -4.148 1.313 31.439 1.00 93.38 195 SER A O 1
ATOM 1473 N N . ALA A 1 196 ? -3.552 -0.762 32.019 1.00 94.31 196 ALA A N 1
ATOM 1474 C CA . ALA A 1 196 ? -4.170 -1.415 30.861 1.00 94.31 196 ALA A CA 1
ATOM 1475 C C . ALA A 1 196 ? -5.669 -1.085 30.715 1.00 94.31 196 ALA A C 1
ATOM 1477 O O . ALA A 1 196 ? -6.131 -0.842 29.603 1.00 94.31 196 ALA A O 1
ATOM 1478 N N . GLY A 1 197 ? -6.405 -0.973 31.825 1.00 97.12 197 GLY A N 1
ATOM 1479 C CA . GLY A 1 197 ? -7.814 -0.586 31.825 1.00 97.12 197 GLY A CA 1
ATOM 1480 C C . GLY A 1 197 ? -8.053 0.846 31.347 1.00 97.12 197 GLY A C 1
ATOM 1481 O O . GLY A 1 197 ? -8.987 1.093 30.592 1.00 97.12 197 GLY A O 1
ATOM 1482 N N . ALA A 1 198 ? -7.166 1.788 31.684 1.00 96.88 198 ALA A N 1
ATOM 1483 C CA . ALA A 1 198 ? -7.226 3.149 31.142 1.00 96.88 198 ALA A CA 1
ATOM 1484 C C . ALA A 1 198 ? -6.987 3.161 29.622 1.00 96.88 198 ALA A C 1
ATOM 1486 O O . ALA A 1 198 ? -7.639 3.902 28.890 1.00 96.88 198 ALA A O 1
ATOM 1487 N N . ASN A 1 199 ? -6.077 2.317 29.127 1.00 96.19 199 ASN A N 1
ATOM 1488 C CA . ASN A 1 199 ? -5.872 2.162 27.687 1.00 96.19 199 ASN A CA 1
ATOM 1489 C C . ASN A 1 199 ? -7.132 1.606 26.993 1.00 96.19 199 ASN A C 1
ATOM 1491 O O . ASN A 1 199 ? -7.560 2.173 25.986 1.00 96.19 199 ASN A O 1
ATOM 1495 N N . ILE A 1 200 ? -7.770 0.578 27.568 1.00 97.81 200 ILE A N 1
ATOM 1496 C CA . ILE A 1 200 ? -9.034 0.018 27.060 1.00 97.81 200 ILE A CA 1
ATOM 1497 C C . ILE A 1 200 ? -10.132 1.086 27.057 1.00 97.81 200 ILE A C 1
ATOM 1499 O O . ILE A 1 200 ? -10.741 1.326 26.018 1.00 97.81 200 ILE A O 1
ATOM 1503 N N . ALA A 1 201 ? -10.336 1.783 28.179 1.00 98.00 201 ALA A N 1
ATOM 1504 C CA . ALA A 1 201 ? -11.319 2.857 28.310 1.00 98.00 201 ALA A CA 1
ATOM 1505 C C . ALA A 1 201 ? -11.128 3.954 27.252 1.00 98.00 201 ALA A C 1
ATOM 1507 O O . ALA A 1 201 ? -12.098 4.457 26.684 1.00 98.00 201 ALA A O 1
ATOM 1508 N N . ASN A 1 202 ? -9.876 4.306 26.953 1.00 97.12 202 ASN A N 1
ATOM 1509 C CA . ASN A 1 202 ? -9.555 5.238 25.883 1.00 97.12 202 ASN A CA 1
ATOM 1510 C C . ASN A 1 202 ? -9.987 4.708 24.508 1.00 97.12 202 ASN A C 1
ATOM 1512 O O . ASN A 1 202 ? -10.690 5.409 23.782 1.00 97.12 202 ASN A O 1
ATOM 1516 N N . GLY A 1 203 ? -9.635 3.462 24.179 1.00 95.31 203 GLY A N 1
ATOM 1517 C CA . GLY A 1 203 ? -10.052 2.810 22.934 1.00 95.31 203 GLY A CA 1
ATOM 1518 C C . GLY A 1 203 ? -11.573 2.716 22.777 1.00 95.31 203 GLY A C 1
ATOM 1519 O O . GLY A 1 203 ? -12.097 3.040 21.714 1.00 95.31 203 GLY A O 1
ATOM 1520 N N . VAL A 1 204 ? -12.289 2.359 23.847 1.00 97.19 204 VAL A N 1
ATOM 1521 C CA . VAL A 1 204 ? -13.759 2.264 23.875 1.00 97.19 204 VAL A CA 1
ATOM 1522 C C . VAL A 1 204 ? -14.410 3.604 23.543 1.00 97.19 204 VAL A C 1
ATOM 1524 O O . VAL A 1 204 ? -15.332 3.647 22.734 1.00 97.19 204 VAL A O 1
ATOM 1527 N N . VAL A 1 205 ? -13.928 4.711 24.119 1.00 95.94 205 VAL A N 1
ATOM 1528 C CA . VAL A 1 205 ? -14.489 6.047 23.852 1.00 95.94 205 VAL A CA 1
ATOM 1529 C C . VAL A 1 205 ? -14.255 6.475 22.402 1.00 95.94 205 VAL A C 1
ATOM 1531 O O . VAL A 1 205 ? -15.183 6.981 21.766 1.00 95.94 205 VAL A O 1
ATOM 1534 N N . TYR A 1 206 ? -13.053 6.245 21.861 1.00 92.81 206 TYR A N 1
ATOM 1535 C CA . TYR A 1 206 ? -12.759 6.530 20.453 1.00 92.81 206 TYR A CA 1
ATOM 1536 C C . TYR A 1 206 ? -13.655 5.718 19.513 1.00 92.81 206 TYR A C 1
ATOM 1538 O O . TYR A 1 206 ? -14.300 6.295 18.639 1.00 92.81 206 TYR A O 1
ATOM 1546 N N . LEU A 1 207 ? -13.762 4.407 19.739 1.00 90.25 207 LEU A N 1
ATOM 1547 C CA . LEU A 1 207 ? -14.565 3.527 18.896 1.00 90.25 207 LEU A CA 1
ATOM 1548 C C . LEU A 1 207 ? -16.066 3.837 19.013 1.00 90.25 207 LEU A C 1
ATOM 1550 O O . LEU A 1 207 ? -16.760 3.911 18.005 1.00 90.25 207 LEU A O 1
ATOM 1554 N N . ASN A 1 208 ? -16.572 4.121 20.217 1.00 89.81 208 ASN A N 1
ATOM 1555 C CA . ASN A 1 208 ? -17.966 4.527 20.424 1.00 89.81 208 ASN A CA 1
ATOM 1556 C C . ASN A 1 208 ? -18.319 5.820 19.664 1.00 89.81 208 ASN A C 1
ATOM 1558 O O . ASN A 1 208 ? -19.414 5.921 19.108 1.00 89.81 208 ASN A O 1
ATOM 1562 N N . ARG A 1 209 ? -17.393 6.792 19.604 1.00 90.25 209 ARG A N 1
ATOM 1563 C CA . ARG A 1 209 ? -17.546 8.015 18.798 1.00 90.25 209 ARG A CA 1
ATOM 1564 C C . ARG A 1 209 ? -17.591 7.693 17.305 1.00 90.25 209 ARG A C 1
ATOM 1566 O O . ARG A 1 209 ? -18.483 8.179 16.615 1.00 90.25 209 ARG A O 1
ATOM 1573 N N . ASP A 1 210 ? -16.635 6.907 16.818 1.00 88.12 210 ASP A N 1
ATOM 1574 C CA . ASP A 1 210 ? -16.469 6.643 15.383 1.00 88.12 210 ASP A CA 1
ATOM 1575 C C . ASP A 1 210 ? -17.597 5.770 14.815 1.00 88.12 210 ASP A C 1
ATOM 1577 O O . ASP A 1 210 ? -18.004 5.959 13.672 1.00 88.12 210 ASP A O 1
ATOM 1581 N N . LEU A 1 211 ? -18.193 4.909 15.646 1.00 84.25 211 LEU A N 1
ATOM 1582 C CA . LEU A 1 211 ? -19.404 4.151 15.316 1.00 84.25 211 LEU A CA 1
ATOM 1583 C C . LEU A 1 211 ? -20.688 5.001 15.298 1.00 84.25 211 LEU A C 1
ATOM 1585 O O . LEU A 1 211 ? -21.750 4.489 14.951 1.00 84.25 211 LEU A O 1
ATOM 1589 N N . GLY A 1 212 ? -20.637 6.276 15.703 1.00 85.81 212 GLY A N 1
ATOM 1590 C CA . GLY A 1 212 ? -21.827 7.129 15.788 1.00 85.81 212 GLY A CA 1
ATOM 1591 C C . GLY A 1 212 ? -22.859 6.643 16.815 1.00 85.81 212 GLY A C 1
ATOM 1592 O O . GLY A 1 212 ? -24.059 6.849 16.630 1.00 85.81 212 GLY A O 1
ATOM 1593 N N . SER A 1 213 ? -22.404 5.975 17.879 1.00 86.00 213 SER A N 1
ATOM 1594 C CA . SER A 1 213 ? -23.256 5.377 18.913 1.00 86.00 213 SER A CA 1
ATOM 1595 C C . SER A 1 213 ? -24.126 6.413 19.633 1.00 86.00 213 SER A C 1
ATOM 1597 O O . SER A 1 213 ? -23.700 7.536 19.914 1.00 86.00 213 SER A O 1
ATOM 1599 N N . SER A 1 214 ? -25.347 6.017 20.007 1.00 85.31 214 SER A N 1
ATOM 1600 C CA . SER A 1 214 ? -26.246 6.845 20.820 1.00 85.31 214 SER A CA 1
ATOM 1601 C C . SER A 1 214 ? -25.850 6.903 22.300 1.00 85.31 214 SER A C 1
ATOM 1603 O O . SER A 1 214 ? -26.384 7.737 23.034 1.00 85.31 214 SER A O 1
ATOM 1605 N N . ALA A 1 215 ? -24.937 6.037 22.756 1.00 90.50 215 ALA A N 1
ATOM 1606 C CA . ALA A 1 215 ? -24.414 6.055 24.119 1.00 90.50 215 ALA A CA 1
ATOM 1607 C C . ALA A 1 215 ? -23.491 7.269 24.308 1.00 90.50 215 ALA A C 1
ATOM 1609 O O . ALA A 1 215 ? -22.327 7.268 23.896 1.00 90.50 215 ALA A O 1
ATOM 1610 N N . LYS A 1 216 ? -24.024 8.333 24.916 1.00 93.00 216 LYS A N 1
ATOM 1611 C CA . LYS A 1 216 ? -23.298 9.586 25.139 1.00 93.00 216 LYS A CA 1
ATOM 1612 C C . LYS A 1 216 ? -22.386 9.471 26.354 1.00 93.00 216 LYS A C 1
ATOM 1614 O O . LYS A 1 216 ? -22.845 9.574 27.484 1.00 93.00 216 LYS A O 1
ATOM 1619 N N . VAL A 1 217 ? -21.091 9.304 26.107 1.00 95.94 217 VAL A N 1
ATOM 1620 C CA . VAL A 1 217 ? -20.065 9.391 27.152 1.00 95.94 217 VAL A CA 1
ATOM 1621 C C . VAL A 1 217 ? -19.936 10.845 27.613 1.00 95.94 217 VAL A C 1
ATOM 1623 O O . VAL A 1 217 ? -19.694 11.731 26.794 1.00 95.94 217 VAL A O 1
ATOM 1626 N N . THR A 1 218 ? -20.099 11.093 28.913 1.00 96.75 218 THR A N 1
ATOM 1627 C CA . THR A 1 218 ? -20.061 12.4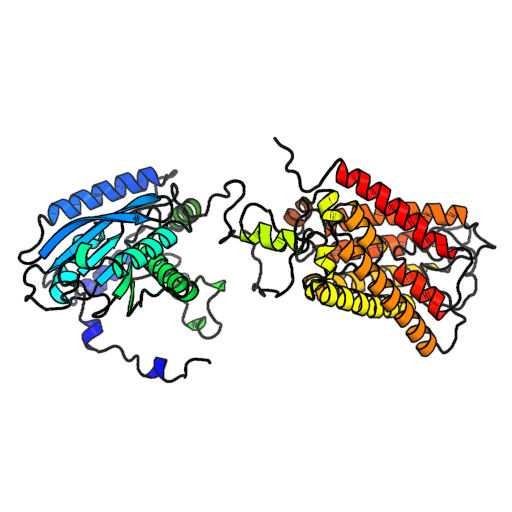41 29.511 1.00 96.75 218 THR A CA 1
ATOM 1628 C C . THR A 1 218 ? -18.724 12.771 30.170 1.00 96.75 218 THR A C 1
ATOM 1630 O O . THR A 1 218 ? -18.451 13.939 30.433 1.00 96.75 218 THR A O 1
ATOM 1633 N N . GLY A 1 219 ? -17.878 11.771 30.428 1.00 95.50 219 GLY A N 1
ATOM 1634 C CA . GLY A 1 219 ? -16.571 11.969 31.047 1.00 95.50 219 GLY A CA 1
ATOM 1635 C C . GLY A 1 219 ? -15.648 10.765 30.894 1.00 95.50 219 GLY A C 1
ATOM 1636 O O . GLY A 1 219 ? -16.088 9.662 30.564 1.00 95.50 219 GLY A O 1
ATOM 1637 N N . GLN A 1 220 ? -14.357 10.985 31.144 1.00 96.31 220 GLN A N 1
ATOM 1638 C CA . GLN A 1 220 ? -13.343 9.941 31.059 1.00 96.31 220 GLN A CA 1
ATOM 1639 C C . GLN A 1 220 ? -12.347 10.025 32.217 1.00 96.31 220 GLN A C 1
ATOM 1641 O O . GLN A 1 220 ? -11.876 11.111 32.551 1.00 96.31 220 GLN A O 1
ATOM 1646 N N . PHE A 1 221 ? -12.003 8.876 32.803 1.00 95.75 221 PHE A N 1
ATOM 1647 C CA . PHE A 1 221 ? -10.984 8.758 33.850 1.00 95.75 221 PHE A CA 1
ATOM 1648 C C . PHE A 1 221 ? -9.860 7.817 33.399 1.00 95.75 221 PHE A C 1
ATOM 1650 O O . PHE A 1 221 ? -10.070 6.614 33.257 1.00 95.75 221 PHE A O 1
ATOM 1657 N N . LEU A 1 222 ? -8.661 8.355 33.165 1.00 96.00 222 LEU A N 1
ATOM 1658 C CA . LEU A 1 222 ? -7.516 7.597 32.646 1.00 96.00 222 LEU A CA 1
ATOM 1659 C C . LEU A 1 222 ? -6.379 7.548 33.677 1.00 96.00 222 LEU A C 1
ATOM 1661 O O . LEU A 1 222 ? -5.443 8.346 33.629 1.00 96.00 222 LEU A O 1
ATOM 1665 N N . GLY A 1 223 ? -6.446 6.602 34.614 1.00 92.56 223 GLY A N 1
ATOM 1666 C CA . GLY A 1 223 ? -5.414 6.414 35.633 1.00 92.56 223 GLY A CA 1
ATOM 1667 C C . GLY A 1 223 ? -4.167 5.744 35.058 1.00 92.56 223 GLY A C 1
ATOM 1668 O O . GLY A 1 223 ? -4.210 4.570 34.708 1.00 92.56 223 GLY A O 1
ATOM 1669 N N . VAL A 1 224 ? -3.042 6.463 34.967 1.00 89.12 224 VAL A N 1
ATOM 1670 C CA . VAL A 1 224 ? -1.723 5.933 34.535 1.00 89.12 224 VAL A CA 1
ATOM 1671 C C . VAL A 1 224 ? -1.769 5.060 33.264 1.00 89.12 224 VAL A C 1
ATOM 1673 O O . VAL A 1 224 ? -1.102 4.029 33.162 1.00 89.12 224 VAL A O 1
ATOM 1676 N N . GLY A 1 225 ? -2.594 5.450 32.289 1.00 88.44 225 GLY A N 1
ATOM 1677 C CA . GLY A 1 225 ? -2.795 4.684 31.060 1.00 88.44 225 GLY A CA 1
ATOM 1678 C C . GLY A 1 225 ? -1.613 4.779 30.086 1.00 88.44 225 GLY A C 1
ATOM 1679 O O . GLY A 1 225 ? -1.151 5.886 29.803 1.00 88.44 225 GLY A O 1
ATOM 1680 N N . PRO A 1 226 ? -1.146 3.662 29.498 1.00 85.69 226 PRO A N 1
ATOM 1681 C CA . PRO A 1 226 ? -0.190 3.702 28.396 1.00 85.69 226 PRO A CA 1
ATOM 1682 C C . PRO A 1 226 ? -0.917 4.111 27.104 1.00 85.69 226 PRO A C 1
ATOM 1684 O O . PRO A 1 226 ? -1.384 3.254 26.364 1.00 85.69 226 PRO A O 1
ATOM 1687 N N . LEU A 1 227 ? -1.087 5.411 26.853 1.00 85.81 227 LEU A N 1
ATOM 1688 C CA . LEU A 1 227 ? -1.953 5.907 25.765 1.00 85.81 227 LEU A CA 1
ATOM 1689 C C . LEU A 1 227 ? -1.218 6.197 24.454 1.00 85.81 227 LEU A C 1
ATOM 1691 O O . LEU A 1 227 ? -1.764 5.964 23.379 1.00 85.81 227 LEU A O 1
ATOM 1695 N N . LEU A 1 228 ? -0.002 6.735 24.537 1.00 82.12 228 LEU A N 1
ATOM 1696 C CA . LEU A 1 228 ? 0.714 7.276 23.386 1.00 82.12 228 LEU A CA 1
ATOM 1697 C C . LEU A 1 228 ? 2.144 6.737 23.373 1.00 82.12 228 LEU A C 1
ATOM 1699 O O . LEU A 1 228 ? 2.877 7.057 24.303 1.00 82.12 228 LEU A O 1
ATOM 1703 N N . PRO A 1 229 ? 2.554 5.928 22.381 1.00 79.38 229 PRO A N 1
ATOM 1704 C CA . PRO A 1 229 ? 3.934 5.464 22.278 1.00 79.38 229 PRO A CA 1
ATOM 1705 C C . PRO A 1 229 ? 4.868 6.552 21.707 1.00 79.38 229 PRO A C 1
ATOM 1707 O O . PRO A 1 229 ? 4.405 7.390 20.926 1.00 79.38 229 PRO A O 1
ATOM 1710 N N . PRO A 1 230 ? 6.186 6.520 22.014 1.00 78.06 230 PRO A N 1
ATOM 1711 C CA . PRO A 1 230 ? 7.137 7.579 21.649 1.00 78.06 230 PRO A CA 1
ATOM 1712 C C . PRO A 1 230 ? 7.106 8.037 20.176 1.00 78.06 230 PRO A C 1
ATOM 1714 O O . PRO A 1 230 ? 7.144 9.244 19.940 1.00 78.06 230 PRO A O 1
ATOM 1717 N N . PRO A 1 231 ? 6.979 7.144 19.167 1.00 79.94 231 PRO A N 1
ATOM 1718 C CA . PRO A 1 231 ? 6.955 7.558 17.759 1.00 79.94 231 PRO A CA 1
ATOM 1719 C C . PRO A 1 231 ? 5.750 8.421 17.362 1.00 79.94 231 PRO A C 1
ATOM 1721 O O . PRO A 1 231 ? 5.794 9.086 16.330 1.00 79.94 231 PRO A O 1
ATOM 1724 N N . PHE A 1 232 ? 4.675 8.401 18.153 1.00 81.06 232 PHE A N 1
ATOM 1725 C CA . PHE A 1 232 ? 3.422 9.104 17.863 1.00 81.06 232 PHE A CA 1
ATOM 1726 C C . PHE A 1 232 ? 3.251 10.375 18.696 1.00 81.06 232 PHE A C 1
ATOM 1728 O O . PHE A 1 232 ? 2.236 11.060 18.568 1.00 81.06 232 PHE A O 1
ATOM 1735 N N . VAL A 1 233 ? 4.233 10.709 19.536 1.00 82.94 233 VAL A N 1
ATOM 1736 C CA . VAL A 1 233 ? 4.233 11.949 20.311 1.00 82.94 233 VAL A CA 1
ATOM 1737 C C . VAL A 1 233 ? 4.362 13.137 19.349 1.00 82.94 233 VAL A C 1
ATOM 1739 O O . VAL A 1 233 ? 5.359 13.224 18.625 1.00 82.94 233 VAL A O 1
ATOM 1742 N N . PRO A 1 234 ? 3.380 14.063 19.306 1.00 86.81 234 PRO A N 1
ATOM 1743 C CA . PRO A 1 234 ? 3.465 15.251 18.464 1.00 86.81 234 PRO A CA 1
ATOM 1744 C C . PRO A 1 234 ? 4.706 16.079 18.795 1.00 86.81 234 PRO A C 1
ATOM 1746 O O . PRO A 1 234 ? 5.041 16.225 19.966 1.00 86.81 234 PRO A O 1
ATOM 1749 N N . GLU A 1 235 ? 5.329 16.690 17.782 1.00 88.19 235 GLU A N 1
ATOM 1750 C CA . GLU A 1 235 ? 6.595 17.429 17.938 1.00 88.19 235 GLU A CA 1
ATOM 1751 C C . GLU A 1 235 ? 6.578 18.413 19.115 1.00 88.19 235 GLU A C 1
ATOM 1753 O O . GLU A 1 235 ? 7.487 18.421 19.935 1.00 88.19 235 GLU A O 1
ATOM 1758 N N . LYS A 1 236 ? 5.485 19.173 19.254 1.00 91.94 236 LYS A N 1
ATOM 1759 C CA . LYS A 1 236 ? 5.290 20.169 20.319 1.00 91.94 236 LYS A CA 1
ATOM 1760 C C . LYS A 1 236 ? 5.289 19.616 21.752 1.00 91.94 236 LYS A C 1
ATOM 1762 O O . LYS A 1 236 ? 5.369 20.412 22.673 1.00 91.94 236 LYS A O 1
ATOM 1767 N N . TYR A 1 237 ? 5.128 18.305 21.935 1.00 86.62 237 TYR A N 1
ATOM 1768 C CA . TYR A 1 237 ? 5.073 17.646 23.245 1.00 86.62 237 TYR A CA 1
ATOM 1769 C C . TYR A 1 237 ? 6.269 16.724 23.492 1.00 86.62 237 TYR A C 1
ATOM 1771 O O . TYR A 1 237 ? 6.328 16.077 24.534 1.00 86.62 237 TYR A O 1
ATOM 1779 N N . LYS A 1 238 ? 7.218 16.626 22.550 1.00 86.44 238 LYS A N 1
ATOM 1780 C CA . LYS A 1 238 ? 8.381 15.744 22.715 1.00 86.44 238 LYS A CA 1
ATOM 1781 C C . LYS A 1 238 ? 9.234 16.129 23.919 1.00 86.44 238 LYS A C 1
ATOM 1783 O O . LYS A 1 238 ? 9.665 15.238 24.642 1.00 86.44 238 LYS A O 1
ATOM 1788 N N . ASP A 1 239 ? 9.407 17.427 24.159 1.00 88.88 239 ASP A N 1
ATOM 1789 C CA . ASP A 1 239 ? 10.199 17.936 25.285 1.00 88.88 239 ASP A CA 1
ATOM 1790 C C . ASP A 1 239 ? 9.545 17.648 26.650 1.00 88.88 239 ASP A C 1
ATOM 1792 O O . ASP A 1 239 ? 10.245 17.539 27.655 1.00 88.88 239 ASP A O 1
ATOM 1796 N N . ASP A 1 240 ? 8.223 17.445 26.683 1.00 86.38 240 ASP A N 1
ATOM 1797 C CA . ASP A 1 240 ? 7.473 17.071 27.891 1.00 86.38 240 ASP A CA 1
ATOM 1798 C C . ASP A 1 240 ? 7.385 15.542 28.080 1.00 86.38 240 ASP A C 1
ATOM 1800 O O . ASP A 1 240 ? 7.100 15.044 29.172 1.00 86.38 240 ASP A O 1
ATOM 1804 N N . TYR A 1 241 ? 7.648 14.761 27.027 1.00 85.38 241 TYR A N 1
ATOM 1805 C CA . TYR A 1 241 ? 7.524 13.301 27.018 1.00 85.38 241 TYR A CA 1
ATOM 1806 C C . TYR A 1 241 ? 8.825 12.612 27.474 1.00 85.38 241 TYR A C 1
ATOM 1808 O O . TYR A 1 241 ? 9.442 11.821 26.764 1.00 85.38 241 TYR A O 1
ATOM 1816 N N . VAL A 1 242 ? 9.267 12.925 28.693 1.00 84.44 242 VAL A N 1
ATOM 1817 C CA . VAL A 1 242 ? 10.587 12.514 29.218 1.00 84.44 242 VAL A CA 1
ATOM 1818 C C . VAL A 1 242 ? 10.541 11.348 30.207 1.00 84.44 242 VAL A C 1
ATOM 1820 O O . VAL A 1 242 ? 11.582 10.781 30.541 1.00 84.44 242 VAL A O 1
ATOM 1823 N N . SER A 1 243 ? 9.349 10.956 30.668 1.00 79.50 243 SER A N 1
ATOM 1824 C CA . SER A 1 243 ? 9.179 9.967 31.742 1.00 79.50 243 SER A CA 1
ATOM 1825 C C . SER A 1 243 ? 9.766 8.596 31.394 1.00 79.50 243 SER A C 1
ATOM 1827 O O . SER A 1 243 ? 10.375 7.968 32.260 1.00 79.50 243 SER A O 1
ATOM 1829 N N . HIS A 1 244 ? 9.653 8.159 30.136 1.00 75.56 244 HIS A N 1
ATOM 1830 C CA . HIS A 1 244 ? 10.242 6.907 29.655 1.00 75.56 244 HIS A CA 1
ATOM 1831 C C . HIS A 1 244 ? 11.772 6.903 29.762 1.00 75.56 244 HIS A C 1
ATOM 1833 O O . HIS A 1 244 ? 12.346 5.911 30.202 1.00 75.56 244 HIS A O 1
ATOM 1839 N N . GLU A 1 245 ? 12.435 8.015 29.428 1.00 78.50 245 GLU A N 1
ATOM 1840 C CA . GLU A 1 245 ? 13.896 8.124 29.513 1.00 78.50 245 GLU A CA 1
ATOM 1841 C C . GLU A 1 245 ? 14.390 8.329 30.945 1.00 78.50 245 GLU A C 1
ATOM 1843 O O . GLU A 1 245 ? 15.372 7.708 31.356 1.00 78.50 245 GLU A O 1
ATOM 1848 N N . GLN A 1 246 ? 13.697 9.163 31.726 1.00 82.25 246 GLN A N 1
ATOM 1849 C CA . GLN A 1 246 ? 14.034 9.423 33.127 1.00 82.25 246 GLN A CA 1
ATOM 1850 C C . GLN A 1 246 ? 13.911 8.162 33.992 1.00 82.25 246 GLN A C 1
ATOM 1852 O O . GLN A 1 246 ? 14.702 7.976 34.914 1.00 82.25 246 GLN A O 1
ATOM 1857 N N . ASN A 1 247 ? 12.954 7.279 33.678 1.00 75.38 247 ASN A N 1
ATOM 1858 C CA . ASN A 1 247 ? 12.621 6.110 34.497 1.00 75.38 247 ASN A CA 1
ATOM 1859 C C . ASN A 1 247 ? 13.030 4.763 33.874 1.00 75.38 247 ASN A C 1
ATOM 1861 O O . ASN A 1 247 ? 12.632 3.708 34.375 1.00 75.38 247 ASN A O 1
ATOM 1865 N N . LYS A 1 248 ? 13.850 4.761 32.813 1.00 72.81 248 LYS A N 1
ATOM 1866 C CA . LYS A 1 248 ? 14.241 3.530 32.096 1.00 72.81 248 LYS A CA 1
ATOM 1867 C C . LYS A 1 248 ? 14.940 2.473 32.957 1.00 72.81 248 LYS A C 1
ATOM 1869 O O . LYS A 1 248 ? 14.869 1.291 32.655 1.00 72.81 248 LYS A O 1
ATOM 1874 N N . HIS A 1 249 ? 15.602 2.895 34.037 1.00 69.56 249 HIS A N 1
ATOM 1875 C CA . HIS A 1 249 ? 16.346 2.007 34.946 1.00 69.56 249 HIS A CA 1
ATOM 1876 C C . HIS A 1 249 ? 15.566 1.624 36.207 1.00 69.56 249 HIS A C 1
ATOM 1878 O O . HIS A 1 249 ? 16.039 0.817 36.999 1.00 69.56 249 HIS A O 1
ATOM 1884 N N . VAL A 1 250 ? 14.379 2.203 36.400 1.00 69.50 250 VAL A N 1
ATOM 1885 C CA . VAL A 1 250 ? 13.486 1.951 37.545 1.00 69.50 250 VAL A CA 1
ATOM 1886 C C . VAL A 1 250 ? 12.116 1.452 37.079 1.00 69.50 250 VAL A C 1
ATOM 1888 O O . VAL A 1 250 ? 11.128 1.551 37.802 1.00 69.50 250 VAL A O 1
ATOM 1891 N N . THR A 1 251 ? 12.028 0.948 35.844 1.00 60.44 251 THR A N 1
ATOM 1892 C CA . THR A 1 251 ? 10.754 0.553 35.239 1.00 60.44 251 THR A CA 1
ATOM 1893 C C . THR A 1 251 ? 10.148 -0.628 35.997 1.00 60.44 251 THR A C 1
ATOM 1895 O O . THR A 1 251 ? 10.742 -1.702 36.093 1.00 60.44 251 THR A O 1
ATOM 1898 N N . ILE A 1 252 ? 8.943 -0.418 36.528 1.00 63.31 252 ILE A N 1
ATOM 1899 C CA . ILE A 1 252 ? 8.101 -1.453 37.126 1.00 63.31 252 ILE A CA 1
ATOM 1900 C C . ILE A 1 252 ? 6.826 -1.515 36.274 1.00 63.31 252 ILE A C 1
ATOM 1902 O O . ILE A 1 252 ? 6.087 -0.530 36.232 1.00 63.31 252 ILE A O 1
ATOM 1906 N N . PRO A 1 253 ? 6.546 -2.634 35.582 1.00 67.31 253 PRO A N 1
ATOM 1907 C CA . PRO A 1 253 ? 7.288 -3.899 35.583 1.00 67.31 253 PRO A CA 1
ATOM 1908 C C . PRO A 1 253 ? 8.622 -3.846 34.801 1.00 67.31 253 PRO A C 1
ATOM 1910 O O . PRO A 1 253 ? 8.757 -3.013 33.905 1.00 67.31 253 PRO A O 1
ATOM 1913 N N . PRO A 1 254 ? 9.582 -4.758 35.077 1.00 69.94 254 PRO A N 1
ATOM 1914 C CA . PRO A 1 254 ? 10.791 -4.913 34.266 1.00 69.94 254 PRO A CA 1
ATOM 1915 C C . PRO A 1 254 ? 10.472 -5.124 32.782 1.00 69.94 254 PRO A C 1
ATOM 1917 O O . PRO A 1 254 ? 9.427 -5.684 32.437 1.00 69.94 254 PRO A O 1
ATOM 1920 N N . GLU A 1 255 ? 11.403 -4.746 31.902 1.00 72.19 255 GLU A N 1
ATOM 1921 C CA . GLU A 1 255 ? 11.213 -4.803 30.446 1.00 72.19 255 GLU A CA 1
ATOM 1922 C C . GLU A 1 255 ? 10.787 -6.196 29.949 1.00 72.19 255 GLU A C 1
ATOM 1924 O O . GLU A 1 255 ? 9.920 -6.307 29.085 1.00 72.19 255 GLU A O 1
ATOM 1929 N N . GLU A 1 256 ? 11.343 -7.266 30.519 1.00 73.62 256 GLU A N 1
ATOM 1930 C CA . GLU A 1 256 ? 11.006 -8.645 30.150 1.00 73.62 256 GLU A CA 1
ATOM 1931 C C . GLU A 1 256 ? 9.525 -8.976 30.401 1.00 73.62 256 GLU A C 1
ATOM 1933 O O . GLU A 1 256 ? 8.859 -9.543 29.534 1.00 73.62 256 GLU A O 1
ATOM 1938 N N . LEU A 1 257 ? 8.973 -8.546 31.539 1.00 76.38 257 LEU A N 1
ATOM 1939 C CA . LEU A 1 257 ? 7.559 -8.743 31.863 1.00 76.38 257 LEU A CA 1
ATOM 1940 C C . LEU A 1 257 ? 6.651 -7.856 31.009 1.00 76.38 257 LEU A C 1
ATOM 1942 O O . LEU A 1 257 ? 5.610 -8.313 30.540 1.00 76.38 257 LEU A O 1
ATOM 1946 N N . ALA A 1 258 ? 7.058 -6.611 30.748 1.00 78.56 258 ALA A N 1
ATOM 1947 C CA . ALA A 1 258 ? 6.338 -5.745 29.819 1.00 78.56 258 ALA A CA 1
ATOM 1948 C C . ALA A 1 258 ? 6.269 -6.375 28.416 1.00 78.56 258 ALA A C 1
ATOM 1950 O O . ALA A 1 258 ? 5.195 -6.433 27.815 1.00 78.56 258 ALA A O 1
ATOM 1951 N N . ARG A 1 259 ? 7.388 -6.924 27.918 1.00 79.12 259 ARG A N 1
ATOM 1952 C CA . ARG A 1 259 ? 7.436 -7.663 26.648 1.00 79.12 259 ARG A CA 1
ATOM 1953 C C . ARG A 1 259 ? 6.535 -8.896 26.681 1.00 79.12 259 ARG A C 1
ATOM 1955 O O . ARG A 1 259 ? 5.814 -9.109 25.712 1.00 79.12 259 ARG A O 1
ATOM 1962 N N . ALA A 1 260 ? 6.517 -9.668 27.769 1.00 80.88 260 ALA A N 1
ATOM 1963 C CA . ALA A 1 260 ? 5.638 -10.832 27.900 1.00 80.88 260 ALA A CA 1
ATOM 1964 C C . ALA A 1 260 ? 4.149 -10.455 27.785 1.00 80.88 260 ALA A C 1
ATOM 1966 O O . ALA A 1 260 ? 3.418 -11.094 27.029 1.00 80.88 260 ALA A O 1
ATOM 1967 N N . PHE A 1 261 ? 3.709 -9.377 28.447 1.00 86.31 261 PHE A N 1
ATOM 1968 C CA . PHE A 1 261 ? 2.336 -8.872 28.312 1.00 86.31 261 PHE A CA 1
ATOM 1969 C C . PHE A 1 261 ? 2.025 -8.377 26.900 1.00 86.31 261 PHE A C 1
ATOM 1971 O O . PHE A 1 261 ? 0.970 -8.694 26.358 1.00 86.31 261 PHE A O 1
ATOM 1978 N N . VAL A 1 262 ? 2.946 -7.638 26.275 1.00 83.00 262 VAL A N 1
ATOM 1979 C CA . VAL A 1 262 ? 2.769 -7.166 24.893 1.00 83.00 262 VAL A CA 1
ATOM 1980 C C . VAL A 1 262 ? 2.684 -8.340 23.920 1.00 83.00 262 VAL A C 1
ATOM 1982 O O . VAL A 1 262 ? 1.842 -8.322 23.031 1.00 83.00 262 VAL A O 1
ATOM 1985 N N . VAL A 1 263 ? 3.510 -9.376 24.088 1.00 81.06 263 VAL A N 1
ATOM 1986 C CA . VAL A 1 263 ? 3.485 -10.587 23.252 1.00 81.06 263 VAL A CA 1
ATOM 1987 C C . VAL A 1 263 ? 2.196 -11.377 23.461 1.00 81.06 263 VAL A C 1
ATOM 1989 O O . VAL A 1 263 ? 1.595 -11.807 22.482 1.00 81.06 263 VAL A O 1
ATOM 1992 N N . ALA A 1 264 ? 1.745 -11.538 24.704 1.00 83.69 264 ALA A N 1
ATOM 1993 C CA . ALA A 1 264 ? 0.505 -12.242 25.013 1.00 83.69 264 ALA A CA 1
ATOM 1994 C C . ALA A 1 264 ? -0.729 -11.503 24.480 1.00 83.69 264 ALA A C 1
ATOM 1996 O O . ALA A 1 264 ? -1.624 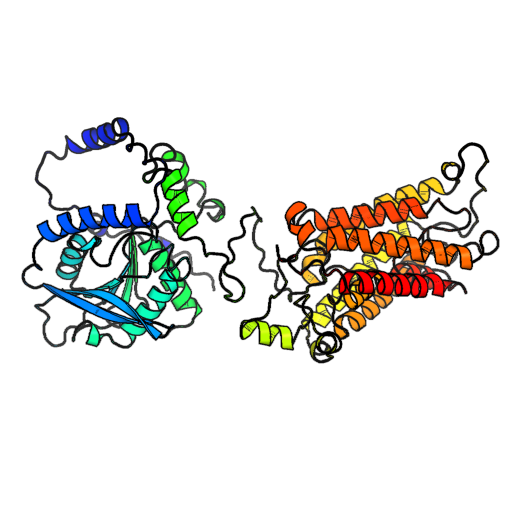-12.133 23.920 1.00 83.69 264 ALA A O 1
ATOM 1997 N N . ASN A 1 265 ? -0.759 -10.173 24.619 1.00 86.25 265 ASN A N 1
ATOM 1998 C CA . ASN A 1 265 ? -1.836 -9.324 24.115 1.00 86.25 265 ASN A CA 1
ATOM 1999 C C . ASN A 1 265 ? -1.724 -9.027 22.617 1.00 86.25 265 ASN A C 1
ATOM 2001 O O . ASN A 1 265 ? -2.658 -8.490 22.017 1.00 86.25 265 ASN A O 1
ATOM 2005 N N . ARG A 1 266 ? -0.600 -9.385 21.986 1.00 79.00 266 ARG A N 1
ATOM 2006 C CA . ARG A 1 266 ? -0.467 -9.300 20.540 1.00 79.00 266 ARG A CA 1
ATOM 2007 C C . ARG A 1 266 ? -1.528 -10.202 19.942 1.00 79.00 266 ARG A C 1
ATOM 2009 O O . ARG A 1 266 ? -1.598 -11.393 20.247 1.00 79.00 266 ARG A O 1
ATOM 2016 N N . ARG A 1 267 ? -2.324 -9.626 19.049 1.00 62.94 267 ARG A N 1
ATOM 2017 C CA . ARG A 1 267 ? -3.230 -10.382 18.202 1.00 62.94 267 ARG A CA 1
ATOM 2018 C C . ARG A 1 267 ? -2.455 -11.553 17.602 1.00 62.94 267 ARG A C 1
ATOM 2020 O O . ARG A 1 267 ? -1.494 -11.338 16.858 1.00 62.94 267 ARG A O 1
ATOM 2027 N N . LYS A 1 268 ? -2.816 -12.787 17.975 1.00 48.91 268 LYS A N 1
ATOM 2028 C CA . LYS A 1 268 ? -2.283 -13.969 17.293 1.00 48.91 268 LYS A CA 1
ATOM 2029 C C . LYS A 1 268 ? -2.626 -13.768 15.824 1.00 48.91 268 LYS A C 1
ATOM 2031 O O . LYS A 1 268 ? -3.779 -13.467 15.517 1.00 48.91 268 LYS A O 1
ATOM 2036 N N . ALA A 1 269 ? -1.642 -13.896 14.938 1.00 39.12 269 ALA A N 1
ATOM 2037 C CA . ALA A 1 269 ? -1.929 -14.111 13.530 1.00 39.12 269 ALA A CA 1
ATOM 2038 C C . ALA A 1 269 ? -2.669 -15.454 13.457 1.00 39.12 269 ALA A C 1
ATOM 2040 O O . ALA A 1 269 ? -2.052 -16.509 13.386 1.00 39.12 269 ALA A O 1
ATOM 2041 N N . ARG A 1 270 ? -3.987 -15.422 13.667 1.00 32.84 270 ARG A N 1
ATOM 2042 C CA . ARG A 1 270 ? -4.874 -16.514 13.313 1.00 32.84 270 ARG A CA 1
ATOM 2043 C C . ARG A 1 270 ? -5.135 -16.362 11.830 1.00 32.84 270 ARG A C 1
ATOM 2045 O O . ARG A 1 270 ? -5.372 -15.246 11.363 1.00 32.84 270 ARG A O 1
ATOM 2052 N N . ASP A 1 271 ? -5.020 -17.493 11.150 1.00 33.50 271 ASP A N 1
ATOM 2053 C CA . ASP A 1 271 ? -5.448 -17.707 9.780 1.00 33.50 271 ASP A CA 1
ATOM 2054 C C . ASP A 1 271 ? -6.693 -16.871 9.478 1.00 33.50 271 ASP A C 1
ATOM 2056 O O . ASP A 1 271 ? -7.693 -16.987 10.182 1.00 33.50 271 ASP A O 1
ATOM 2060 N N . SER A 1 272 ? -6.570 -16.009 8.464 1.00 33.94 272 SER A N 1
ATOM 2061 C CA . SER A 1 272 ? -7.653 -15.400 7.684 1.00 33.94 272 SER A CA 1
ATOM 2062 C C . SER A 1 272 ? -8.902 -14.927 8.449 1.00 33.94 272 SER A C 1
ATOM 2064 O O . SER A 1 272 ? -9.747 -15.739 8.820 1.00 33.94 272 SER A O 1
ATOM 2066 N N . GLY A 1 273 ? -9.110 -13.605 8.528 1.00 38.88 273 GLY A N 1
ATOM 2067 C CA . GLY A 1 273 ? -10.489 -13.093 8.481 1.00 38.88 273 GLY A CA 1
ATOM 2068 C C . GLY A 1 273 ? -10.961 -12.068 9.509 1.00 38.88 273 GLY A C 1
ATOM 2069 O O . GLY A 1 273 ? -12.163 -11.946 9.656 1.00 38.88 273 GLY A O 1
ATOM 2070 N N . ASP A 1 274 ? -10.102 -11.296 10.180 1.00 31.28 274 ASP A N 1
ATOM 2071 C CA . ASP A 1 274 ? -10.602 -10.150 10.965 1.00 31.28 274 ASP A CA 1
ATOM 2072 C C . ASP A 1 274 ? -9.815 -8.877 10.618 1.00 31.28 274 ASP A C 1
ATOM 2074 O O . ASP A 1 274 ? -8.623 -8.726 10.923 1.00 31.28 274 ASP A O 1
ATOM 2078 N N . VAL A 1 275 ? -10.490 -7.965 9.929 1.00 36.53 275 VAL A N 1
ATOM 2079 C CA . VAL A 1 275 ? -10.023 -6.634 9.549 1.00 36.53 275 VAL A CA 1
ATOM 2080 C C . VAL A 1 275 ? -10.204 -5.729 10.760 1.00 36.53 275 VAL A C 1
ATOM 2082 O O . VAL A 1 275 ? -11.280 -5.213 10.988 1.00 36.53 275 VAL A O 1
ATOM 2085 N N . GLU A 1 276 ? -9.155 -5.618 11.575 1.00 36.78 276 GLU A N 1
ATOM 2086 C CA . GLU A 1 276 ? -8.816 -4.423 12.361 1.00 36.78 276 GLU A CA 1
ATOM 2087 C C . GLU A 1 276 ? -7.523 -4.700 13.150 1.00 36.78 276 GLU A C 1
ATOM 2089 O O . GLU A 1 276 ? -7.442 -5.574 14.015 1.00 36.78 276 GLU A O 1
ATOM 2094 N N . ALA A 1 277 ? -6.467 -3.976 12.772 1.00 33.19 277 ALA A N 1
ATOM 2095 C CA . ALA A 1 277 ? -5.101 -4.007 13.306 1.00 33.19 277 ALA A CA 1
ATOM 2096 C C . ALA A 1 277 ? -4.265 -5.289 13.062 1.00 33.19 277 ALA A C 1
ATOM 2098 O O . ALA A 1 277 ? -4.103 -6.149 13.930 1.00 33.19 277 ALA A O 1
ATOM 2099 N N . ARG A 1 278 ? -3.593 -5.348 11.901 1.00 24.69 278 ARG A N 1
ATOM 2100 C CA . ARG A 1 278 ? -2.306 -6.060 11.768 1.00 24.69 278 ARG A CA 1
ATOM 2101 C C . ARG A 1 278 ? -1.226 -5.252 12.518 1.00 24.69 278 ARG A C 1
ATOM 2103 O O . ARG A 1 278 ? -1.021 -4.092 12.168 1.00 24.69 278 ARG A O 1
ATOM 2110 N N . PRO A 1 279 ? -0.488 -5.818 13.492 1.00 28.80 279 PRO A N 1
ATOM 2111 C CA . PRO A 1 279 ? 0.720 -5.190 14.016 1.00 28.80 279 PRO A CA 1
ATOM 2112 C C . PRO A 1 279 ? 1.869 -5.429 13.029 1.00 28.80 279 PRO A C 1
ATOM 2114 O O . PRO A 1 279 ? 2.430 -6.528 12.974 1.00 28.80 279 PRO A O 1
ATOM 2117 N N . SER A 1 280 ? 2.217 -4.401 12.254 1.00 27.91 280 SER A N 1
ATOM 2118 C CA . SER A 1 280 ? 3.441 -4.354 11.454 1.00 27.91 280 SER A CA 1
ATOM 2119 C C . SER A 1 280 ? 4.656 -4.430 12.382 1.00 27.91 280 SER A C 1
ATOM 2121 O O . SER A 1 280 ? 5.030 -3.452 13.024 1.00 27.91 280 SER A O 1
ATOM 2123 N N . SER A 1 281 ? 5.289 -5.597 12.478 1.00 28.22 281 SER A N 1
ATOM 2124 C CA . SER A 1 281 ? 6.607 -5.741 13.109 1.00 28.22 281 SER A CA 1
ATOM 2125 C C . SER A 1 281 ? 7.741 -5.373 12.150 1.00 28.22 281 SER A C 1
ATOM 2127 O O . SER A 1 281 ? 8.720 -6.101 12.047 1.00 28.22 281 SER A O 1
ATOM 2129 N N . GLU A 1 282 ? 7.610 -4.234 11.475 1.00 25.75 282 GLU A N 1
ATOM 2130 C CA . GLU A 1 282 ? 8.711 -3.531 10.818 1.00 25.75 282 GLU A CA 1
ATOM 2131 C C . GLU A 1 282 ? 8.543 -2.027 11.068 1.00 25.75 282 GLU A C 1
ATOM 2133 O O . GLU A 1 282 ? 7.406 -1.551 11.125 1.00 25.75 282 GLU A O 1
ATOM 2138 N N . PRO A 1 283 ? 9.637 -1.264 11.247 1.00 30.84 283 PRO A N 1
ATOM 2139 C CA . PRO A 1 283 ? 9.571 0.177 11.435 1.00 30.84 283 PRO A CA 1
ATOM 2140 C C . PRO A 1 283 ? 9.184 0.841 10.106 1.00 30.84 283 PRO A C 1
ATOM 2142 O O . PRO A 1 283 ? 10.031 1.343 9.372 1.00 30.84 283 PRO A O 1
ATOM 2145 N N . SER A 1 284 ? 7.896 0.834 9.766 1.00 30.64 284 SER A N 1
ATOM 2146 C CA . SER A 1 284 ? 7.368 1.663 8.689 1.00 30.64 284 SER A CA 1
ATOM 2147 C C . SER A 1 284 ? 7.104 3.061 9.237 1.00 30.64 284 SER A C 1
ATOM 2149 O O . SER A 1 284 ? 6.406 3.219 10.238 1.00 30.64 284 SER A O 1
ATOM 2151 N N . GLY A 1 285 ? 7.701 4.067 8.593 1.00 26.06 285 GLY A N 1
ATOM 2152 C CA . GLY A 1 285 ? 7.510 5.487 8.886 1.00 26.06 285 GLY A CA 1
ATOM 2153 C C . GLY A 1 285 ? 6.048 5.959 8.775 1.00 26.06 285 GLY A C 1
ATOM 2154 O O . GLY A 1 285 ? 5.135 5.144 8.657 1.00 26.06 285 GLY A O 1
ATOM 2155 N N . PRO A 1 286 ? 5.799 7.280 8.827 1.00 25.12 286 PRO A N 1
ATOM 2156 C CA . PRO A 1 286 ? 4.457 7.840 8.976 1.00 25.12 286 PRO A CA 1
ATOM 2157 C C . PRO A 1 286 ? 3.491 7.265 7.934 1.00 25.12 286 PRO A C 1
ATOM 2159 O O . PRO A 1 286 ? 3.686 7.441 6.730 1.00 25.12 286 PRO A O 1
ATOM 2162 N N . HIS A 1 287 ? 2.449 6.574 8.406 1.00 31.03 287 HIS A N 1
ATOM 2163 C CA . HIS A 1 287 ? 1.354 6.099 7.570 1.00 31.03 287 HIS A CA 1
ATOM 2164 C C . HIS A 1 287 ? 0.637 7.306 6.955 1.00 31.03 287 HIS A C 1
ATOM 2166 O O . HIS A 1 287 ? -0.252 7.902 7.557 1.00 31.03 287 HIS A O 1
ATOM 2172 N N . TYR A 1 288 ? 0.999 7.658 5.724 1.00 27.70 288 TYR A N 1
ATOM 2173 C CA . TYR A 1 288 ? 0.052 8.304 4.829 1.00 27.70 288 TYR A CA 1
ATOM 2174 C C . TYR A 1 288 ? -1.044 7.269 4.547 1.00 27.70 288 TYR A C 1
ATOM 2176 O O . TYR A 1 288 ? -0.789 6.284 3.855 1.00 27.70 288 TYR A O 1
ATOM 2184 N N . GLN A 1 289 ? -2.257 7.473 5.072 1.00 31.12 289 GLN A N 1
ATOM 2185 C CA . GLN A 1 289 ? -3.455 6.869 4.483 1.00 31.12 289 GLN A CA 1
ATOM 2186 C C . GLN A 1 289 ? -3.542 7.392 3.044 1.00 31.12 289 GLN A C 1
ATOM 2188 O O . GLN A 1 289 ? -4.070 8.469 2.771 1.00 31.12 289 GLN A O 1
ATOM 2193 N N . SER A 1 290 ? -2.917 6.675 2.113 1.00 36.47 290 SER A N 1
ATOM 2194 C CA . SER A 1 290 ? -3.075 6.935 0.693 1.00 36.47 290 SER A CA 1
ATOM 2195 C C . SER A 1 290 ? -4.520 6.585 0.358 1.00 36.47 290 SER A C 1
ATOM 2197 O O . SER A 1 290 ? -4.907 5.429 0.491 1.00 36.47 290 SER A O 1
ATOM 2199 N N . TYR A 1 291 ? -5.311 7.566 -0.081 1.00 45.03 291 TYR A N 1
ATOM 2200 C CA . TYR A 1 291 ? -6.679 7.416 -0.609 1.00 45.03 291 TYR A CA 1
ATOM 2201 C C . TYR A 1 291 ? -6.742 6.557 -1.896 1.00 45.03 291 TYR A C 1
ATOM 2203 O O . TYR A 1 291 ? -7.605 6.751 -2.750 1.00 45.03 291 TYR A O 1
ATOM 2211 N N . SER A 1 292 ? -5.785 5.657 -2.107 1.00 57.72 292 SER A N 1
ATOM 2212 C CA . SER A 1 292 ? -5.642 4.890 -3.331 1.00 57.72 292 SER A CA 1
ATOM 2213 C C . SER A 1 292 ? -6.269 3.508 -3.180 1.00 57.72 292 SER A C 1
ATOM 2215 O O . SER A 1 292 ? -6.028 2.799 -2.204 1.00 57.72 292 SER A O 1
ATOM 2217 N N . GLN A 1 293 ? -7.068 3.128 -4.175 1.00 72.19 293 GLN A N 1
ATOM 2218 C CA . GLN A 1 293 ? -7.671 1.801 -4.273 1.00 72.19 293 GLN A CA 1
ATOM 2219 C C . GLN A 1 293 ? -6.593 0.701 -4.179 1.00 72.19 293 GLN A C 1
ATOM 2221 O O . GLN A 1 293 ? -5.555 0.818 -4.844 1.00 72.19 293 GLN A O 1
ATOM 2226 N N . PRO A 1 294 ? -6.829 -0.361 -3.389 1.00 81.44 294 PRO A N 1
ATOM 2227 C CA . PRO A 1 294 ? -6.011 -1.570 -3.387 1.00 81.44 294 PRO A CA 1
ATOM 2228 C C . PRO A 1 294 ? -5.780 -2.130 -4.798 1.00 81.44 294 PRO A C 1
ATOM 2230 O O . PRO A 1 294 ? -6.665 -2.083 -5.652 1.00 81.44 294 PRO A O 1
ATOM 2233 N N . PHE A 1 295 ? -4.572 -2.635 -5.057 1.00 87.44 295 PHE A N 1
ATOM 2234 C CA . PHE A 1 295 ? -4.192 -3.199 -6.355 1.00 87.44 295 PHE A CA 1
ATOM 2235 C C . PHE A 1 295 ? -3.010 -4.167 -6.192 1.00 87.44 295 PHE A C 1
ATOM 2237 O O . PHE A 1 295 ? -1.924 -3.762 -5.775 1.00 87.44 295 PHE A O 1
ATOM 2244 N N . ALA A 1 296 ? -3.206 -5.438 -6.548 1.00 86.44 296 ALA A N 1
ATOM 2245 C CA . ALA A 1 296 ? -2.216 -6.506 -6.384 1.00 86.44 296 ALA A CA 1
ATOM 2246 C C . ALA A 1 296 ? -1.000 -6.373 -7.316 1.00 86.44 296 ALA A C 1
ATOM 2248 O O . ALA A 1 296 ? 0.110 -6.767 -6.958 1.00 86.44 296 ALA A O 1
ATOM 2249 N N . GLY A 1 297 ? -1.183 -5.775 -8.497 1.00 87.50 297 GLY A N 1
ATOM 2250 C CA . GLY A 1 297 ? -0.134 -5.585 -9.502 1.00 87.50 297 GLY A CA 1
ATOM 2251 C C . GLY A 1 297 ? 0.807 -4.398 -9.272 1.00 87.50 297 GLY A C 1
ATOM 2252 O O . GLY A 1 297 ? 1.527 -4.026 -10.189 1.00 87.50 297 GLY A O 1
ATOM 2253 N N . ARG A 1 298 ? 0.830 -3.772 -8.089 1.00 88.25 298 ARG A N 1
ATOM 2254 C CA . ARG A 1 298 ? 1.648 -2.571 -7.826 1.00 88.25 298 ARG A CA 1
ATOM 2255 C C . ARG A 1 298 ? 3.150 -2.855 -7.807 1.00 88.25 298 ARG A C 1
ATOM 2257 O O . ARG A 1 298 ? 3.630 -3.538 -6.904 1.00 88.25 298 ARG A O 1
ATOM 2264 N N . LEU A 1 299 ? 3.916 -2.244 -8.716 1.00 84.31 299 LEU A N 1
ATOM 2265 C CA . LEU A 1 299 ? 5.376 -2.326 -8.665 1.00 84.31 299 LEU A CA 1
ATOM 2266 C C . LEU A 1 299 ? 5.929 -1.514 -7.494 1.00 84.31 299 LEU A C 1
ATOM 2268 O O . LEU A 1 299 ? 5.551 -0.363 -7.281 1.00 84.31 299 LEU A O 1
ATOM 2272 N N . GLY A 1 300 ? 6.862 -2.121 -6.758 1.00 67.06 300 GLY A N 1
ATOM 2273 C CA . GLY A 1 300 ? 7.558 -1.483 -5.640 1.00 67.06 300 GLY A CA 1
ATOM 2274 C C . GLY A 1 300 ? 7.317 -2.138 -4.284 1.00 67.06 300 GLY A C 1
ATOM 2275 O O . GLY A 1 300 ? 7.393 -1.449 -3.277 1.00 67.06 300 GLY A O 1
ATOM 2276 N N . ALA A 1 301 ? 7.004 -3.440 -4.244 1.00 54.56 301 ALA A N 1
ATOM 2277 C CA . ALA A 1 301 ? 6.864 -4.219 -3.007 1.00 54.56 301 ALA A CA 1
ATOM 2278 C C . ALA A 1 301 ? 5.829 -3.667 -1.993 1.00 54.56 301 ALA A C 1
ATOM 2280 O O . ALA A 1 301 ? 5.805 -4.067 -0.831 1.00 54.56 301 ALA A O 1
ATOM 2281 N N . ASN A 1 302 ? 4.902 -2.814 -2.443 1.00 56.97 302 ASN A N 1
ATOM 2282 C CA . ASN A 1 302 ? 3.807 -2.252 -1.648 1.00 56.97 302 ASN A CA 1
ATOM 2283 C C . ASN A 1 302 ? 2.595 -3.204 -1.594 1.00 56.97 302 ASN A C 1
ATOM 2285 O O . ASN A 1 302 ? 1.449 -2.805 -1.791 1.00 56.97 302 ASN A O 1
ATOM 2289 N N . GLN A 1 303 ? 2.845 -4.478 -1.280 1.00 59.09 303 GLN A N 1
ATOM 2290 C CA . GLN A 1 303 ? 1.805 -5.498 -1.066 1.00 59.09 303 GLN A CA 1
ATOM 2291 C C . GLN A 1 303 ? 0.944 -5.211 0.186 1.00 59.09 303 GLN A C 1
ATOM 2293 O O . GLN A 1 303 ? -0.037 -5.896 0.445 1.00 59.09 303 GLN A O 1
ATOM 2298 N N . ALA A 1 304 ? 1.266 -4.150 0.938 1.00 52.09 304 ALA A N 1
ATOM 2299 C CA . ALA A 1 304 ? 0.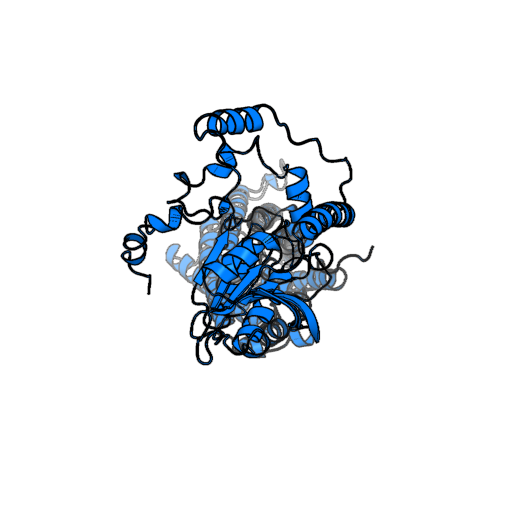453 -3.610 2.028 1.00 52.09 304 ALA A CA 1
ATOM 2300 C C . ALA A 1 304 ? -0.951 -3.132 1.590 1.00 52.09 304 ALA A C 1
ATOM 2302 O O . ALA A 1 304 ? -1.787 -2.865 2.447 1.00 52.09 304 ALA A O 1
ATOM 2303 N N . TYR A 1 305 ? -1.210 -3.027 0.280 1.00 60.78 305 TYR A N 1
ATOM 2304 C CA . TYR A 1 305 ? -2.487 -2.598 -0.304 1.00 60.78 305 TYR A CA 1
ATOM 2305 C C . TYR A 1 305 ? -3.173 -3.719 -1.098 1.00 60.78 305 TYR A C 1
ATOM 2307 O O . TYR A 1 305 ? -3.730 -3.466 -2.169 1.00 60.78 305 TYR A O 1
ATOM 2315 N N . VAL A 1 306 ? -3.065 -4.954 -0.614 1.00 70.25 306 VAL A N 1
ATOM 2316 C CA . VAL A 1 306 ? -3.721 -6.136 -1.180 1.00 70.25 306 VAL A CA 1
ATOM 2317 C C . VAL A 1 306 ? -4.736 -6.664 -0.183 1.00 70.25 306 VAL A C 1
ATOM 2319 O O . VAL A 1 306 ? -4.459 -6.723 1.014 1.00 70.25 306 VAL A O 1
ATOM 2322 N N . VAL A 1 307 ? -5.909 -7.028 -0.689 1.00 69.25 307 VAL A N 1
ATOM 2323 C CA . VAL A 1 307 ? -7.023 -7.536 0.110 1.00 69.25 307 VAL A CA 1
ATOM 2324 C C . VAL A 1 307 ? -7.045 -9.060 0.051 1.00 69.25 307 VAL A C 1
ATOM 2326 O O . VAL A 1 307 ? -7.006 -9.665 -1.022 1.00 69.25 307 VAL A O 1
ATOM 2329 N N . GLU A 1 308 ? -7.086 -9.688 1.219 1.00 58.50 308 GLU A N 1
ATOM 2330 C CA . GLU A 1 308 ? -7.322 -11.120 1.386 1.00 58.50 308 GLU A CA 1
ATOM 2331 C C . GLU A 1 308 ? -8.815 -11.256 1.711 1.00 58.50 308 GLU A C 1
ATOM 2333 O O . GLU A 1 308 ? -9.221 -10.902 2.812 1.00 58.50 308 GLU A O 1
ATOM 2338 N N . GLY A 1 309 ? -9.643 -11.650 0.732 1.00 53.88 309 GLY A N 1
ATOM 2339 C CA . GLY A 1 309 ? -11.101 -11.756 0.910 1.00 53.88 309 GLY A CA 1
ATOM 2340 C C . GLY A 1 309 ? -11.506 -12.639 2.101 1.00 53.88 309 GLY A C 1
ATOM 2341 O O . GLY A 1 309 ? -10.702 -13.438 2.587 1.00 53.88 309 GLY A O 1
ATOM 2342 N N . GLY A 1 310 ? -12.754 -12.515 2.565 1.00 48.81 310 GLY A N 1
ATOM 2343 C CA . GLY A 1 310 ? -13.236 -13.232 3.756 1.00 48.81 310 GLY A CA 1
ATOM 2344 C C . GLY A 1 310 ? -14.005 -12.386 4.775 1.00 48.81 310 GLY A C 1
ATOM 2345 O O . GLY A 1 310 ? -14.499 -12.941 5.755 1.00 48.81 310 GLY A O 1
ATOM 2346 N N . THR A 1 311 ? -14.148 -11.076 4.545 1.00 53.00 311 THR A N 1
ATOM 2347 C CA . THR A 1 311 ? -15.078 -10.197 5.275 1.00 53.00 311 THR A CA 1
ATOM 2348 C C . THR A 1 311 ? -16.115 -9.599 4.321 1.00 53.00 311 THR A C 1
ATOM 2350 O O . THR A 1 311 ? -15.876 -9.489 3.120 1.00 53.00 311 THR A O 1
ATOM 2353 N N . SER A 1 312 ? -17.271 -9.164 4.835 1.00 53.12 312 SER A N 1
ATOM 2354 C CA . SER A 1 312 ? -18.328 -8.577 3.995 1.00 53.12 312 SER A CA 1
ATOM 2355 C C . SER A 1 312 ? -17.917 -7.270 3.304 1.00 53.12 312 SER A C 1
ATOM 2357 O O . SER A 1 312 ? -18.437 -6.957 2.233 1.00 53.12 312 SER A O 1
ATOM 2359 N N . GLU A 1 313 ? -17.004 -6.498 3.902 1.00 58.84 313 GLU A N 1
ATOM 2360 C CA . GLU A 1 313 ? -16.469 -5.269 3.300 1.00 58.84 313 GLU A CA 1
ATOM 2361 C C . GLU A 1 313 ? -15.452 -5.573 2.198 1.00 58.84 313 GLU A C 1
ATOM 2363 O O . GLU A 1 313 ? -15.516 -4.972 1.122 1.00 58.84 313 GLU A O 1
ATOM 2368 N N . ASP A 1 314 ? -14.568 -6.547 2.429 1.00 67.50 314 ASP A N 1
ATOM 2369 C CA . ASP A 1 314 ? -13.600 -7.002 1.432 1.00 67.50 314 ASP A CA 1
ATOM 2370 C C . ASP A 1 314 ? -14.305 -7.621 0.229 1.00 67.50 314 ASP A C 1
ATOM 2372 O O . ASP A 1 314 ? -13.960 -7.314 -0.908 1.00 67.50 314 ASP A O 1
ATOM 2376 N N . ASP A 1 315 ? -15.349 -8.418 0.451 1.00 71.12 315 ASP A N 1
ATOM 2377 C CA . ASP A 1 315 ? -16.134 -9.019 -0.626 1.00 71.12 315 ASP A CA 1
ATOM 2378 C C . ASP A 1 315 ? -16.874 -7.947 -1.446 1.00 71.12 315 ASP A C 1
ATOM 2380 O O . ASP A 1 315 ? -16.946 -8.032 -2.676 1.00 71.12 315 ASP A O 1
ATOM 2384 N N . HIS A 1 316 ? -17.368 -6.886 -0.794 1.00 73.94 316 HIS A N 1
ATOM 2385 C CA . HIS A 1 316 ? -17.950 -5.735 -1.484 1.00 73.94 316 HIS A CA 1
ATOM 2386 C C . HIS A 1 316 ? -16.896 -4.964 -2.297 1.00 73.94 316 HIS A C 1
ATOM 2388 O O . HIS A 1 316 ? -17.160 -4.571 -3.437 1.00 73.94 316 HIS A O 1
ATOM 2394 N N . LEU A 1 317 ? -15.687 -4.767 -1.762 1.00 75.94 317 LEU A N 1
ATOM 2395 C CA . LEU A 1 317 ? -14.585 -4.154 -2.504 1.00 75.94 317 LEU A CA 1
ATOM 2396 C C . LEU A 1 317 ? -14.172 -5.022 -3.699 1.00 75.94 317 LEU A C 1
ATOM 2398 O O . LEU A 1 317 ? -14.098 -4.515 -4.816 1.00 75.94 317 LEU A O 1
ATOM 2402 N N . LEU A 1 318 ? -13.945 -6.319 -3.491 1.00 81.31 318 LEU A N 1
ATOM 2403 C CA . LEU A 1 318 ? -13.517 -7.278 -4.513 1.00 81.31 318 LEU A CA 1
ATOM 2404 C C . LEU A 1 318 ? -14.550 -7.425 -5.632 1.00 81.31 318 LEU A C 1
ATOM 2406 O O . LEU A 1 318 ? -14.189 -7.602 -6.794 1.00 81.31 318 LEU A O 1
ATOM 2410 N N . HIS A 1 319 ? -15.832 -7.235 -5.323 1.00 80.31 319 HIS A N 1
ATOM 2411 C CA . HIS A 1 319 ? -16.891 -7.157 -6.323 1.00 80.31 319 HIS A CA 1
ATOM 2412 C C . HIS A 1 319 ? -16.741 -5.955 -7.282 1.00 80.31 319 HIS A C 1
ATOM 2414 O O . HIS A 1 319 ? -17.164 -6.021 -8.440 1.00 80.31 319 HIS A O 1
ATOM 2420 N N . HIS A 1 320 ? -16.144 -4.849 -6.828 1.00 80.62 320 HIS A N 1
ATOM 2421 C CA . HIS A 1 320 ? -15.924 -3.628 -7.616 1.00 80.62 320 HIS A CA 1
ATOM 2422 C C . HIS A 1 320 ? -14.480 -3.450 -8.116 1.00 80.62 320 HIS A C 1
ATOM 2424 O O . HIS A 1 320 ? -14.254 -2.707 -9.077 1.00 80.62 320 HIS A O 1
ATOM 2430 N N . ALA A 1 321 ? -13.522 -4.122 -7.483 1.00 85.06 321 ALA A N 1
ATOM 2431 C CA . ALA A 1 321 ? -12.094 -4.087 -7.760 1.00 85.06 321 ALA A CA 1
ATOM 2432 C C . ALA A 1 321 ? -11.497 -5.495 -7.544 1.00 85.06 321 ALA A C 1
ATOM 2434 O O . ALA A 1 321 ? -10.808 -5.731 -6.552 1.00 85.06 321 ALA A O 1
ATOM 2435 N N . PRO A 1 322 ? -11.743 -6.448 -8.462 1.00 86.56 322 PRO A N 1
ATOM 2436 C CA . PRO A 1 322 ? -11.295 -7.832 -8.303 1.00 86.56 322 PRO A CA 1
ATOM 2437 C C . PRO A 1 322 ? -9.767 -7.932 -8.241 1.00 86.56 322 PRO A C 1
ATOM 2439 O O . PRO A 1 322 ? -9.224 -8.785 -7.551 1.00 86.56 322 PRO A O 1
ATOM 2442 N N . ASP A 1 323 ? -9.053 -7.005 -8.885 1.00 88.25 323 ASP A N 1
ATOM 2443 C CA . ASP A 1 323 ? -7.590 -6.944 -8.861 1.00 88.25 323 ASP A CA 1
ATOM 2444 C C . ASP A 1 323 ? -6.992 -6.296 -7.606 1.00 88.25 323 ASP A C 1
ATOM 2446 O O . ASP A 1 323 ? -5.783 -6.064 -7.549 1.00 88.25 323 ASP A O 1
ATOM 2450 N N . ALA A 1 324 ? -7.805 -6.063 -6.574 1.00 86.69 324 ALA A N 1
ATOM 2451 C CA . ALA A 1 324 ? -7.323 -5.798 -5.224 1.00 86.69 324 ALA A CA 1
ATOM 2452 C C . ALA A 1 324 ? -6.688 -7.039 -4.569 1.00 86.69 324 ALA A C 1
ATOM 2454 O O . ALA A 1 324 ? -5.976 -6.889 -3.578 1.00 86.69 324 ALA A O 1
ATOM 2455 N N . THR A 1 325 ? -6.899 -8.243 -5.120 1.00 83.94 325 THR A N 1
ATOM 2456 C CA . THR A 1 325 ? -6.332 -9.506 -4.626 1.00 83.94 325 THR A CA 1
ATOM 2457 C C . THR A 1 325 ? -5.597 -10.284 -5.728 1.00 83.94 325 THR A C 1
ATOM 2459 O O . THR A 1 325 ? -6.025 -10.254 -6.883 1.00 83.94 325 THR A O 1
ATOM 2462 N N . PRO A 1 326 ? -4.509 -11.021 -5.421 1.00 79.75 326 PRO A N 1
ATOM 2463 C CA . PRO A 1 326 ? -3.875 -11.943 -6.369 1.00 79.75 326 PRO A CA 1
ATOM 2464 C C . PRO A 1 326 ? -4.676 -13.244 -6.561 1.00 79.75 326 PRO A C 1
ATOM 2466 O O . PRO A 1 326 ? -4.364 -14.045 -7.440 1.00 79.75 326 PRO A O 1
ATOM 2469 N N . HIS A 1 327 ? -5.707 -13.485 -5.743 1.00 79.12 327 HIS A N 1
ATOM 2470 C CA . HIS A 1 327 ? -6.475 -14.733 -5.726 1.00 79.12 327 HIS A CA 1
ATOM 2471 C C . HIS A 1 327 ? -7.660 -14.765 -6.710 1.00 79.12 327 HIS A C 1
ATOM 2473 O O . HIS A 1 327 ? -8.566 -15.579 -6.550 1.00 79.12 327 HIS A O 1
ATOM 2479 N N . MET A 1 328 ? -7.647 -13.926 -7.750 1.00 84.38 328 MET A N 1
ATOM 2480 C CA . MET A 1 328 ? -8.725 -13.870 -8.742 1.00 84.38 328 MET A CA 1
ATOM 2481 C C . MET A 1 328 ? -8.899 -15.191 -9.504 1.00 84.38 328 MET A C 1
ATOM 2483 O O . MET A 1 328 ? -7.950 -15.774 -10.050 1.00 84.38 328 MET A O 1
ATOM 2487 N N . SER A 1 329 ? -10.152 -15.622 -9.638 1.00 86.12 329 SER A N 1
ATOM 2488 C CA . SER A 1 329 ? -10.538 -16.618 -10.631 1.00 86.12 329 SER A CA 1
ATOM 2489 C C . SER A 1 329 ? -10.400 -16.058 -12.051 1.00 86.12 329 SER A C 1
ATOM 2491 O O . SER A 1 329 ? -10.352 -14.850 -12.285 1.00 86.12 329 SER A O 1
ATOM 2493 N N . PHE A 1 330 ? -10.371 -16.950 -13.044 1.00 86.38 330 PHE A N 1
ATOM 2494 C CA . PHE A 1 330 ? -10.331 -16.536 -14.450 1.00 86.38 330 PHE A CA 1
ATOM 2495 C C . PHE A 1 330 ? -11.538 -15.668 -14.845 1.00 86.38 330 PHE A C 1
ATOM 2497 O O . PHE A 1 330 ? -11.408 -14.772 -15.671 1.00 86.38 330 PHE A O 1
ATOM 2504 N N . TRP A 1 331 ? -12.708 -15.909 -14.252 1.00 88.62 331 TRP A N 1
ATOM 2505 C CA . TRP A 1 331 ? -13.919 -15.157 -14.576 1.00 88.62 331 TRP A CA 1
ATOM 2506 C C . TRP A 1 331 ? -13.935 -13.772 -13.929 1.00 88.62 331 TRP A C 1
ATOM 2508 O O . TRP A 1 331 ? -14.330 -12.813 -14.583 1.00 88.62 331 TRP A O 1
ATOM 2518 N N . GLU A 1 332 ? -13.443 -13.648 -12.695 1.00 88.81 332 GLU A N 1
ATOM 2519 C CA . GLU A 1 332 ? -13.269 -12.350 -12.024 1.00 88.81 332 GLU A CA 1
ATOM 2520 C C . GLU A 1 332 ? -12.206 -11.494 -12.716 1.00 88.81 332 GLU A C 1
ATOM 2522 O O . GLU A 1 332 ? -12.378 -10.287 -12.858 1.00 88.81 332 GLU A O 1
ATOM 2527 N N . LEU A 1 333 ? -11.146 -12.122 -13.236 1.00 89.19 333 LEU A N 1
ATOM 2528 C CA . LEU A 1 333 ? -10.135 -11.449 -14.052 1.00 89.19 333 LEU A CA 1
ATOM 2529 C C . LEU A 1 333 ? -10.751 -10.776 -15.293 1.00 89.19 333 LEU A C 1
ATOM 2531 O O . LEU A 1 333 ? -10.322 -9.694 -15.693 1.00 89.19 333 LEU A O 1
ATOM 2535 N N . MET A 1 334 ? -11.745 -11.426 -15.904 1.00 93.31 334 MET A N 1
ATOM 2536 C CA . MET A 1 334 ? -12.417 -10.985 -17.133 1.00 93.31 334 MET A CA 1
ATOM 2537 C C . MET A 1 334 ? -13.642 -10.098 -16.872 1.00 93.31 334 MET A C 1
ATOM 2539 O O . MET A 1 334 ? -14.300 -9.661 -17.820 1.00 93.31 334 MET A O 1
ATOM 2543 N N . ASP A 1 335 ? -13.967 -9.830 -15.610 1.00 90.81 335 ASP A N 1
ATOM 2544 C CA . ASP A 1 335 ? -15.122 -9.030 -15.237 1.00 90.81 335 ASP A CA 1
ATOM 2545 C C . ASP A 1 335 ? -14.958 -7.569 -15.670 1.00 90.81 335 ASP A C 1
ATOM 2547 O O . ASP A 1 335 ? -13.961 -6.911 -15.380 1.00 90.81 335 ASP A O 1
ATOM 2551 N N . MET A 1 336 ? -15.975 -7.042 -16.353 1.00 93.50 336 MET A N 1
ATOM 2552 C CA . MET A 1 336 ? -15.979 -5.687 -16.897 1.00 93.50 336 MET A CA 1
ATOM 2553 C C . MET A 1 336 ? -16.621 -4.646 -15.977 1.00 93.50 336 MET A C 1
ATOM 2555 O O . MET A 1 336 ? -16.520 -3.453 -16.261 1.00 93.50 336 MET A O 1
ATOM 2559 N N . ARG A 1 337 ? -17.262 -5.040 -14.869 1.00 88.56 337 ARG A N 1
ATOM 2560 C CA . ARG A 1 337 ? -17.880 -4.097 -13.913 1.00 88.56 337 ARG A CA 1
ATOM 2561 C C . ARG A 1 337 ? -16.920 -3.002 -13.410 1.00 88.56 337 ARG A C 1
ATOM 2563 O O . ARG A 1 337 ? -17.358 -1.844 -13.382 1.00 88.56 337 ARG A O 1
ATOM 2570 N N . PRO A 1 338 ? -15.633 -3.290 -13.109 1.00 89.56 338 PRO A N 1
ATOM 2571 C CA . PRO A 1 338 ? -14.675 -2.280 -12.651 1.00 89.56 338 PRO A CA 1
ATOM 2572 C C . PRO A 1 338 ? -14.455 -1.117 -13.625 1.00 89.56 338 PRO A C 1
ATOM 2574 O O . PRO A 1 338 ? -14.027 -0.049 -13.199 1.00 89.56 338 PRO A O 1
ATOM 2577 N N . ILE A 1 339 ? -14.797 -1.252 -14.915 1.00 92.94 339 ILE A N 1
ATOM 2578 C CA . ILE A 1 339 ? -14.645 -0.159 -15.893 1.00 92.94 339 ILE A CA 1
ATOM 2579 C C . ILE A 1 339 ? -15.473 1.086 -15.540 1.00 92.94 339 ILE A C 1
ATOM 2581 O O . ILE A 1 339 ? -15.175 2.183 -16.004 1.00 92.94 339 ILE A O 1
ATOM 2585 N N . LYS A 1 340 ? -16.525 0.935 -14.724 1.00 89.31 340 LYS A N 1
ATOM 2586 C CA . LYS A 1 340 ? -17.355 2.051 -14.246 1.00 89.31 340 LYS A CA 1
ATOM 2587 C C . LYS A 1 340 ? -16.749 2.767 -13.034 1.00 89.31 340 LYS A C 1
ATOM 2589 O O . LYS A 1 340 ? -17.251 3.818 -12.648 1.00 89.31 340 LYS A O 1
ATOM 2594 N N . ASN A 1 341 ? -15.698 2.214 -12.430 1.00 87.94 341 ASN A N 1
ATOM 2595 C CA . ASN A 1 341 ? -15.052 2.789 -11.260 1.00 87.94 341 ASN A CA 1
ATOM 2596 C C . ASN A 1 341 ? -14.202 4.004 -11.660 1.00 87.94 341 ASN A C 1
ATOM 2598 O O . ASN A 1 341 ? -13.237 3.884 -12.415 1.00 87.94 341 ASN A O 1
ATOM 2602 N N . LEU A 1 342 ? -14.538 5.181 -11.128 1.00 89.19 342 LEU A N 1
ATOM 2603 C CA . LEU A 1 342 ? -13.833 6.428 -11.422 1.00 89.19 342 LEU A CA 1
ATOM 2604 C C . LEU A 1 342 ? -12.361 6.394 -10.983 1.00 89.19 342 LEU A C 1
ATOM 2606 O O . LEU A 1 342 ? -11.511 6.995 -11.639 1.00 89.19 342 LEU A O 1
ATOM 2610 N N . ASP A 1 343 ? -12.037 5.688 -9.904 1.00 87.38 343 ASP A N 1
ATOM 2611 C CA . ASP A 1 343 ? -10.664 5.617 -9.405 1.00 87.38 343 ASP A CA 1
ATOM 2612 C C . ASP A 1 343 ? -9.755 4.820 -10.343 1.00 87.38 343 ASP A C 1
ATOM 2614 O O . ASP A 1 343 ? -8.584 5.166 -10.505 1.00 87.38 343 ASP A O 1
ATOM 2618 N N . LEU A 1 344 ? -10.306 3.830 -11.053 1.00 91.62 344 LEU A N 1
ATOM 2619 C CA . LEU A 1 344 ? -9.582 3.119 -12.103 1.00 91.62 344 LEU A CA 1
ATOM 2620 C C . LEU A 1 344 ? -9.218 4.056 -13.266 1.00 91.62 344 LEU A C 1
ATOM 2622 O O . LEU A 1 344 ? -8.094 4.016 -13.765 1.00 91.62 344 LEU A O 1
ATOM 2626 N N . TRP A 1 345 ? -10.130 4.951 -13.656 1.00 94.25 345 TRP A N 1
ATOM 2627 C CA . TRP A 1 345 ? -9.858 5.974 -14.673 1.00 94.25 345 TRP A CA 1
ATOM 2628 C C . TRP A 1 345 ? -8.817 6.993 -14.214 1.00 94.25 345 TRP A C 1
ATOM 2630 O O . TRP A 1 345 ? -7.945 7.362 -15.000 1.00 94.25 345 TRP A O 1
ATOM 2640 N N . LYS A 1 346 ? -8.858 7.420 -12.944 1.00 93.56 346 LYS A N 1
ATOM 2641 C CA . LYS A 1 346 ? -7.811 8.280 -12.368 1.00 93.56 346 LYS A CA 1
ATOM 2642 C C . LYS A 1 346 ? -6.452 7.584 -12.422 1.00 93.56 346 LYS A C 1
ATOM 2644 O O . LYS A 1 346 ? -5.481 8.187 -12.868 1.00 93.56 346 LYS A O 1
ATOM 2649 N N . ALA A 1 347 ? -6.385 6.313 -12.027 1.00 92.88 347 ALA A N 1
ATOM 2650 C CA . ALA A 1 347 ? -5.155 5.532 -12.079 1.00 92.88 347 ALA A CA 1
ATOM 2651 C C . ALA A 1 347 ? -4.631 5.376 -13.518 1.00 92.88 347 ALA A C 1
ATOM 2653 O O . ALA A 1 347 ? -3.443 5.578 -13.756 1.00 92.88 347 ALA A O 1
ATOM 2654 N N . ALA A 1 348 ? -5.512 5.115 -14.489 1.00 96.62 348 ALA A N 1
ATOM 2655 C CA . ALA A 1 348 ? -5.151 5.046 -15.904 1.00 96.62 348 ALA A CA 1
ATOM 2656 C C . ALA A 1 348 ? -4.653 6.394 -16.455 1.00 96.62 348 ALA A C 1
ATOM 2658 O O . ALA A 1 348 ? -3.668 6.437 -17.189 1.00 96.62 348 ALA A O 1
ATOM 2659 N N . LEU A 1 349 ? -5.274 7.515 -16.073 1.00 96.81 349 LEU A N 1
ATOM 2660 C CA . LEU A 1 349 ? -4.789 8.849 -16.442 1.00 96.81 349 LEU A CA 1
ATOM 2661 C C . LEU A 1 349 ? -3.373 9.093 -15.902 1.00 96.81 349 LEU A C 1
ATOM 2663 O O . LEU A 1 349 ? -2.514 9.600 -16.623 1.00 96.81 349 LEU A O 1
ATOM 2667 N N . ILE A 1 350 ? -3.121 8.698 -14.654 1.00 95.88 350 ILE A N 1
ATOM 2668 C CA . ILE A 1 350 ? -1.804 8.803 -14.023 1.00 95.88 350 ILE A CA 1
ATOM 2669 C C . ILE A 1 350 ? -0.771 7.900 -14.713 1.00 95.88 350 ILE A C 1
ATOM 2671 O O . ILE A 1 350 ? 0.348 8.351 -14.950 1.00 95.88 350 ILE A O 1
ATOM 2675 N N . GLU A 1 351 ? -1.143 6.686 -15.128 1.00 97.00 351 GLU A N 1
ATOM 2676 C CA . GLU A 1 351 ? -0.301 5.841 -15.990 1.00 97.00 351 GLU A CA 1
ATOM 2677 C C . GLU A 1 351 ? 0.048 6.535 -17.305 1.00 97.00 351 GLU A C 1
ATOM 2679 O O . GLU A 1 351 ? 1.207 6.521 -17.716 1.00 97.00 351 GLU A O 1
ATOM 2684 N N . GLY A 1 352 ? -0.923 7.181 -17.955 1.00 98.19 352 GLY A N 1
ATOM 2685 C CA . GLY A 1 352 ? -0.695 7.919 -19.195 1.00 98.19 352 GLY A CA 1
ATOM 2686 C C . GLY A 1 352 ? 0.252 9.108 -19.017 1.00 98.19 352 GLY A C 1
ATOM 2687 O O . GLY A 1 352 ? 1.190 9.265 -19.798 1.00 98.19 352 GLY A O 1
ATOM 2688 N N . ILE A 1 353 ? 0.061 9.913 -17.965 1.00 98.06 353 ILE A N 1
ATOM 2689 C CA . ILE A 1 353 ? 0.928 11.060 -17.644 1.00 98.06 353 ILE A CA 1
ATOM 2690 C C . ILE A 1 353 ? 2.340 10.592 -17.282 1.00 98.06 353 ILE A C 1
ATOM 2692 O O . ILE A 1 353 ? 3.319 11.120 -17.808 1.00 98.06 353 ILE A O 1
ATOM 2696 N N . GLY A 1 354 ? 2.463 9.587 -16.414 1.00 97.25 354 GLY A N 1
ATOM 2697 C CA . GLY A 1 354 ? 3.764 9.047 -16.036 1.00 97.25 354 GLY A CA 1
ATOM 2698 C C . GLY A 1 354 ? 4.489 8.423 -17.230 1.00 97.25 354 GLY A C 1
ATOM 2699 O O . GLY A 1 354 ? 5.669 8.702 -17.430 1.00 97.25 354 GLY A O 1
ATOM 2700 N N . THR A 1 355 ? 3.774 7.695 -18.097 1.00 98.38 355 THR A N 1
ATOM 2701 C CA . THR A 1 355 ? 4.336 7.162 -19.350 1.00 98.38 355 THR A CA 1
ATOM 2702 C C . THR A 1 355 ? 4.782 8.280 -20.279 1.00 98.38 355 THR A C 1
ATOM 2704 O O . THR A 1 355 ? 5.867 8.190 -20.837 1.00 98.38 355 THR A O 1
ATOM 2707 N N . LEU A 1 356 ? 4.004 9.356 -20.425 1.00 98.50 356 LEU A N 1
ATOM 2708 C CA . LEU A 1 356 ? 4.399 10.511 -21.232 1.00 98.50 356 LEU A CA 1
ATOM 2709 C C . LEU A 1 356 ? 5.733 11.092 -20.761 1.00 98.50 356 LEU A C 1
ATOM 2711 O O . LEU A 1 356 ? 6.652 11.266 -21.561 1.00 98.50 356 LEU A O 1
ATOM 2715 N N . LEU A 1 357 ? 5.853 11.377 -19.465 1.00 97.94 357 LEU A N 1
ATOM 2716 C CA . LEU A 1 357 ? 7.051 12.003 -18.908 1.00 97.94 357 LEU A CA 1
ATOM 2717 C C . LEU A 1 357 ? 8.260 11.060 -18.987 1.00 97.94 357 LEU A C 1
ATOM 2719 O O . LEU A 1 357 ? 9.341 11.475 -19.407 1.00 97.94 357 LEU A O 1
ATOM 2723 N N . PHE A 1 358 ? 8.066 9.783 -18.646 1.00 96.62 358 PHE A N 1
ATOM 2724 C CA . PHE A 1 358 ? 9.106 8.757 -18.695 1.00 96.62 358 PHE A CA 1
ATOM 2725 C C . PHE A 1 358 ? 9.577 8.475 -20.130 1.00 96.62 358 PHE A C 1
ATOM 2727 O O . PHE A 1 358 ? 10.777 8.439 -20.408 1.00 96.62 358 PHE A O 1
ATOM 2734 N N . VAL A 1 359 ? 8.652 8.313 -21.078 1.00 97.12 359 VAL A N 1
ATOM 2735 C CA . VAL A 1 359 ? 8.986 8.085 -22.490 1.00 97.12 359 VAL A CA 1
ATOM 2736 C C . VAL A 1 359 ? 9.671 9.313 -23.084 1.00 97.12 359 VAL A C 1
ATOM 2738 O O . VAL A 1 359 ? 10.676 9.152 -23.772 1.00 97.12 359 VAL A O 1
ATOM 2741 N N . TYR A 1 360 ? 9.211 10.531 -22.777 1.00 97.69 360 TYR A N 1
ATOM 2742 C CA . TYR A 1 360 ? 9.850 11.759 -23.260 1.00 97.69 360 TYR A CA 1
ATOM 2743 C C . TYR A 1 360 ? 11.325 11.810 -22.852 1.00 97.69 360 TYR A C 1
ATOM 2745 O O . TYR A 1 360 ? 12.196 11.940 -23.712 1.00 97.69 360 TYR A O 1
ATOM 2753 N N . ILE A 1 361 ? 11.622 11.649 -21.557 1.00 95.50 361 ILE A N 1
ATOM 2754 C CA . ILE A 1 361 ? 12.997 11.781 -21.064 1.00 95.50 361 ILE A CA 1
ATOM 2755 C C . ILE A 1 361 ? 13.898 10.626 -21.522 1.00 95.50 361 ILE A C 1
ATOM 2757 O O . ILE A 1 361 ? 15.047 10.853 -21.903 1.00 95.50 361 ILE A O 1
ATOM 2761 N N . THR A 1 362 ? 13.386 9.391 -21.562 1.00 93.56 362 THR A N 1
ATOM 2762 C CA . THR A 1 362 ? 14.179 8.223 -21.989 1.00 93.56 362 THR A CA 1
ATOM 2763 C C . THR A 1 362 ? 14.418 8.178 -23.495 1.00 93.56 362 THR A C 1
ATOM 2765 O O . THR A 1 362 ? 15.432 7.623 -23.928 1.00 93.56 362 THR A O 1
ATOM 2768 N N . ILE A 1 363 ? 13.527 8.760 -24.303 1.00 94.44 363 ILE A N 1
ATOM 2769 C CA . ILE A 1 363 ? 13.796 9.022 -25.718 1.00 94.44 363 ILE A CA 1
ATOM 2770 C C . ILE A 1 363 ? 14.836 10.135 -25.840 1.00 94.44 363 ILE A C 1
ATOM 2772 O O . ILE A 1 363 ? 15.829 9.946 -26.537 1.00 94.44 363 ILE A O 1
ATOM 2776 N N . TRP A 1 364 ? 14.633 11.262 -25.154 1.00 94.12 364 TRP A N 1
ATOM 2777 C CA . TRP A 1 364 ? 15.486 12.447 -25.263 1.00 94.12 364 TRP A CA 1
ATOM 2778 C C . TRP A 1 364 ? 16.958 12.142 -24.976 1.00 94.12 364 TRP A C 1
ATOM 2780 O O . TRP A 1 364 ? 17.831 12.529 -25.743 1.00 94.12 364 TRP A O 1
ATOM 2790 N N . VAL A 1 365 ? 17.242 11.382 -23.917 1.00 91.75 365 VAL A N 1
ATOM 2791 C CA . VAL A 1 365 ? 18.620 11.013 -23.548 1.00 91.75 365 VAL A CA 1
ATOM 2792 C C . VAL A 1 365 ? 19.254 10.018 -24.533 1.00 91.75 365 VAL A C 1
ATOM 2794 O O . VAL A 1 365 ? 20.475 9.954 -24.642 1.00 91.75 365 VAL A O 1
ATOM 2797 N N . ASN A 1 366 ? 18.447 9.254 -25.276 1.00 90.44 366 ASN A N 1
ATOM 2798 C CA . ASN A 1 366 ? 18.916 8.220 -26.207 1.00 90.44 366 ASN A CA 1
ATOM 2799 C C . ASN A 1 366 ? 18.748 8.607 -27.684 1.00 90.44 366 ASN A C 1
ATOM 2801 O O . ASN A 1 366 ? 18.856 7.743 -28.564 1.00 90.44 366 ASN A O 1
ATOM 2805 N N . ILE A 1 367 ? 18.452 9.877 -27.963 1.00 91.44 367 ILE A N 1
ATOM 2806 C CA . ILE A 1 367 ? 18.288 10.375 -29.322 1.00 91.44 367 ILE A CA 1
ATOM 2807 C C . ILE A 1 367 ? 19.651 10.460 -30.012 1.00 91.44 367 ILE A C 1
ATOM 2809 O O . ILE A 1 367 ? 20.651 10.881 -29.432 1.00 91.44 367 ILE A O 1
ATOM 2813 N N . SER A 1 368 ? 19.712 10.029 -31.267 1.00 89.75 368 SER A N 1
ATOM 2814 C CA . SER A 1 368 ? 20.912 10.155 -32.095 1.00 89.75 368 SER A CA 1
ATOM 2815 C C . SER A 1 368 ? 20.531 10.309 -33.567 1.00 89.75 368 SER A C 1
ATOM 2817 O O . SER A 1 368 ? 19.434 9.892 -33.952 1.00 89.75 368 SER A O 1
ATOM 2819 N N . PRO A 1 369 ? 21.410 10.881 -34.408 1.00 88.94 369 PRO A N 1
ATOM 2820 C CA . PRO A 1 369 ? 21.196 10.907 -35.850 1.00 88.94 369 PRO A CA 1
ATOM 2821 C C . PRO A 1 369 ? 20.988 9.497 -36.398 1.00 88.94 369 PRO A C 1
ATOM 2823 O O . PRO A 1 369 ? 21.610 8.546 -35.919 1.00 88.94 369 PRO A O 1
ATOM 2826 N N . ASP A 1 370 ? 20.138 9.358 -37.411 1.00 86.38 370 ASP A N 1
ATOM 2827 C CA . ASP A 1 370 ? 19.852 8.081 -38.066 1.00 86.38 370 ASP A CA 1
ATOM 2828 C C . ASP A 1 370 ? 20.994 7.638 -39.000 1.00 86.38 370 ASP A C 1
ATOM 2830 O O . ASP A 1 370 ? 20.883 7.618 -40.223 1.00 86.38 370 ASP A O 1
ATOM 2834 N N . ILE A 1 371 ? 22.145 7.349 -38.398 1.00 85.69 371 ILE A N 1
ATOM 2835 C CA . ILE A 1 371 ? 23.360 6.905 -39.075 1.00 85.69 371 ILE A CA 1
ATOM 2836 C C . ILE A 1 371 ? 23.884 5.680 -38.327 1.00 85.69 371 ILE A C 1
ATOM 2838 O O . ILE A 1 371 ? 23.906 5.647 -37.088 1.00 85.69 371 ILE A O 1
ATOM 2842 N N . ALA A 1 372 ? 24.284 4.651 -39.074 1.00 82.62 372 ALA A N 1
ATOM 2843 C CA . ALA A 1 372 ? 24.878 3.457 -38.493 1.00 82.62 372 ALA A CA 1
ATOM 2844 C C . ALA A 1 372 ? 26.225 3.804 -37.822 1.00 82.62 372 ALA A C 1
ATOM 2846 O O . ALA A 1 372 ? 27.055 4.479 -38.436 1.00 82.62 372 ALA A O 1
ATOM 2847 N N . PRO A 1 373 ? 26.464 3.368 -36.570 1.00 78.19 373 PRO A N 1
ATOM 2848 C CA . PRO A 1 373 ? 27.745 3.582 -35.905 1.00 78.19 373 PRO A CA 1
ATOM 2849 C C . PRO A 1 373 ? 28.857 2.772 -36.584 1.00 78.19 373 PRO A C 1
ATOM 2851 O O . PRO A 1 373 ? 28.593 1.774 -37.263 1.00 78.19 373 PRO A O 1
ATOM 2854 N N . ALA A 1 374 ? 30.111 3.179 -36.366 1.00 82.50 374 ALA A N 1
ATOM 2855 C CA . ALA A 1 374 ? 31.273 2.448 -36.864 1.00 82.50 374 ALA A CA 1
ATOM 2856 C C . ALA A 1 374 ? 31.250 0.984 -36.390 1.00 82.50 374 ALA A C 1
ATOM 2858 O O . ALA A 1 374 ? 30.864 0.692 -35.254 1.00 82.50 374 ALA A O 1
ATOM 2859 N N . ALA A 1 375 ? 31.637 0.067 -37.279 1.00 80.25 375 ALA A N 1
ATOM 2860 C CA . ALA A 1 375 ? 31.685 -1.354 -36.964 1.00 80.25 375 ALA A CA 1
ATOM 2861 C C . ALA A 1 375 ? 32.739 -1.641 -35.874 1.00 80.25 375 ALA A C 1
ATOM 2863 O O . ALA A 1 375 ? 33.809 -1.030 -35.902 1.00 80.25 375 ALA A O 1
ATOM 2864 N N . PRO A 1 376 ? 32.463 -2.562 -34.933 1.00 78.62 376 PRO A N 1
ATOM 2865 C CA . PRO A 1 376 ? 33.425 -2.946 -33.903 1.00 78.62 376 PRO A CA 1
ATOM 2866 C C . PRO A 1 376 ? 34.667 -3.605 -34.519 1.00 78.62 376 PRO A C 1
ATOM 2868 O O . PRO A 1 376 ? 34.562 -4.372 -35.480 1.00 78.62 376 PRO A O 1
ATOM 2871 N N . THR A 1 377 ? 35.847 -3.346 -33.956 1.00 74.50 377 THR A N 1
ATOM 2872 C CA . THR A 1 377 ? 37.085 -4.049 -34.319 1.00 74.50 377 THR A CA 1
ATOM 2873 C C . THR A 1 377 ? 37.206 -5.373 -33.556 1.00 74.50 377 THR A C 1
ATOM 2875 O O . THR A 1 377 ? 36.618 -5.582 -32.494 1.00 74.50 377 THR A O 1
ATOM 2878 N N . GLN A 1 378 ? 37.995 -6.313 -34.088 1.00 74.50 378 GLN A N 1
ATOM 2879 C CA . GLN A 1 378 ? 38.116 -7.666 -33.523 1.00 74.50 378 GLN A CA 1
ATOM 2880 C C . GLN A 1 378 ? 38.794 -7.721 -32.141 1.00 74.50 378 GLN A C 1
ATOM 2882 O O . GLN A 1 378 ? 38.790 -8.772 -31.505 1.00 74.50 378 GLN A O 1
ATOM 2887 N N . ARG A 1 379 ? 39.390 -6.621 -31.658 1.00 74.56 379 ARG A N 1
ATOM 2888 C CA . ARG A 1 379 ? 40.310 -6.647 -30.512 1.00 74.56 379 ARG A CA 1
ATOM 2889 C C . ARG A 1 379 ? 39.621 -6.811 -29.153 1.00 74.56 379 ARG A C 1
ATOM 2891 O O . ARG A 1 379 ? 40.208 -7.432 -28.272 1.00 74.56 379 ARG A O 1
ATOM 2898 N N . PHE A 1 380 ? 38.399 -6.294 -28.985 1.00 69.19 380 PHE A N 1
ATOM 2899 C CA . PHE A 1 380 ? 37.653 -6.356 -27.713 1.00 69.19 380 PHE A CA 1
ATOM 2900 C C . PHE A 1 380 ? 36.214 -6.894 -27.854 1.00 69.19 380 PHE A C 1
ATOM 2902 O O . PHE A 1 380 ? 35.418 -6.804 -26.917 1.00 69.19 380 PHE A O 1
ATOM 2909 N N . GLY A 1 381 ? 35.864 -7.475 -29.008 1.00 75.75 381 GLY A N 1
ATOM 2910 C CA . GLY A 1 381 ? 34.531 -8.038 -29.251 1.00 75.75 381 GLY A CA 1
ATOM 2911 C C . GLY A 1 381 ? 33.419 -6.995 -29.081 1.00 75.75 381 GLY A C 1
ATOM 2912 O O . GLY A 1 381 ? 33.514 -5.889 -29.606 1.00 75.75 381 GLY A O 1
ATOM 2913 N N . SER A 1 382 ? 32.365 -7.325 -28.326 1.00 68.88 382 SER A N 1
ATOM 2914 C CA . SER A 1 382 ? 31.203 -6.441 -28.123 1.00 68.88 382 SER A CA 1
ATOM 2915 C C . SER A 1 382 ? 31.514 -5.137 -27.373 1.00 68.88 382 SER A C 1
ATOM 2917 O O . SER A 1 382 ? 30.746 -4.184 -27.487 1.00 68.88 382 SER A O 1
ATOM 2919 N N . PHE A 1 383 ? 32.624 -5.068 -26.629 1.00 71.88 383 PHE A N 1
ATOM 2920 C CA . PHE A 1 383 ? 33.046 -3.849 -25.923 1.00 71.88 383 PHE A CA 1
ATOM 2921 C C . PHE A 1 383 ? 33.686 -2.808 -26.844 1.00 71.88 383 PHE A C 1
ATOM 2923 O O . PHE A 1 383 ? 33.784 -1.646 -26.465 1.00 71.88 383 PHE A O 1
ATOM 2930 N N . ASP A 1 384 ? 34.069 -3.197 -28.061 1.00 70.25 384 ASP A N 1
ATOM 2931 C CA . ASP A 1 384 ? 34.598 -2.278 -29.072 1.00 70.25 384 ASP A CA 1
ATOM 2932 C C . ASP A 1 384 ? 33.501 -1.640 -29.940 1.00 70.25 384 ASP A C 1
ATOM 2934 O O . ASP A 1 384 ? 33.752 -1.068 -30.999 1.00 70.25 384 ASP A O 1
ATOM 2938 N N . ASN A 1 385 ? 32.241 -1.780 -29.529 1.00 72.75 385 ASN A N 1
ATOM 2939 C CA . ASN A 1 385 ? 31.123 -1.185 -30.235 1.00 72.75 385 ASN A CA 1
ATOM 2940 C C . ASN A 1 385 ? 31.151 0.338 -30.039 1.00 72.75 385 ASN A C 1
ATOM 2942 O O . ASN A 1 385 ? 30.962 0.824 -28.925 1.00 72.75 385 ASN A O 1
ATOM 2946 N N . ALA A 1 386 ? 31.320 1.099 -31.125 1.00 65.50 386 ALA A N 1
ATOM 2947 C CA . ALA A 1 386 ? 31.344 2.566 -31.103 1.00 65.50 386 ALA A CA 1
ATOM 2948 C C . ALA A 1 386 ? 30.070 3.192 -30.503 1.00 65.50 386 ALA A C 1
ATOM 2950 O O . ALA A 1 386 ? 30.073 4.356 -30.105 1.00 65.50 386 ALA A O 1
ATOM 2951 N N . ALA A 1 387 ? 28.980 2.424 -30.408 1.00 69.88 387 ALA A N 1
ATOM 2952 C CA . ALA A 1 387 ? 27.768 2.855 -29.737 1.00 69.88 387 ALA A CA 1
ATOM 2953 C C . ALA A 1 387 ? 27.864 2.832 -28.204 1.00 69.88 387 ALA A C 1
ATOM 2955 O O . ALA A 1 387 ? 27.043 3.504 -27.604 1.00 69.88 387 ALA A O 1
ATOM 2956 N N . PHE A 1 388 ? 28.822 2.131 -27.573 1.00 76.25 388 PHE A N 1
ATOM 2957 C CA . PHE A 1 388 ? 28.849 1.746 -26.144 1.00 76.25 388 PHE A CA 1
ATOM 2958 C C . PHE A 1 388 ? 28.473 2.849 -25.139 1.00 76.25 388 PHE A C 1
ATOM 2960 O O . PHE A 1 388 ? 27.754 2.584 -24.174 1.00 76.25 388 PHE A O 1
ATOM 2967 N N . LEU A 1 389 ? 28.911 4.090 -25.369 1.00 78.94 389 LEU A N 1
ATOM 2968 C CA . LEU A 1 389 ? 28.630 5.206 -24.463 1.00 78.94 389 LEU A CA 1
ATOM 2969 C C . LEU A 1 389 ? 27.126 5.525 -24.363 1.00 78.94 389 LEU A C 1
ATOM 2971 O O . LEU A 1 389 ? 26.635 5.819 -23.275 1.00 78.94 389 LEU A O 1
ATOM 2975 N N . GLY A 1 390 ? 26.386 5.424 -25.471 1.00 81.31 390 GLY A N 1
ATOM 2976 C CA . GLY A 1 390 ? 24.939 5.659 -25.507 1.00 81.31 390 GLY A CA 1
ATOM 2977 C C . GLY A 1 390 ? 24.158 4.671 -24.629 1.00 81.31 390 GLY A C 1
ATOM 2978 O O . GLY A 1 390 ? 23.488 5.110 -23.701 1.00 81.31 390 GLY A O 1
ATOM 2979 N N . PRO A 1 391 ? 24.281 3.348 -24.844 1.00 83.19 391 PRO A N 1
ATOM 2980 C CA . PRO A 1 391 ? 23.790 2.286 -23.972 1.00 83.19 391 PRO A CA 1
ATOM 2981 C C . PRO A 1 391 ? 24.155 2.436 -22.498 1.00 83.19 391 PRO A C 1
ATOM 2983 O O . PRO A 1 391 ? 23.303 2.186 -21.650 1.00 83.19 391 PRO A O 1
ATOM 2986 N N . LEU A 1 392 ? 25.393 2.832 -22.174 1.00 85.06 392 LEU A N 1
ATOM 2987 C CA . LEU A 1 392 ? 25.812 3.039 -20.785 1.00 85.06 392 LEU A CA 1
ATOM 2988 C C . LEU A 1 392 ? 24.998 4.157 -20.128 1.00 85.06 392 LEU A C 1
ATOM 2990 O O . LEU A 1 392 ? 24.390 3.949 -19.077 1.00 85.06 392 LEU A O 1
ATOM 2994 N N . ILE A 1 393 ? 24.932 5.319 -20.784 1.00 86.81 393 ILE A N 1
ATOM 2995 C CA . ILE A 1 393 ? 24.146 6.461 -20.308 1.00 86.81 393 ILE A CA 1
ATOM 2996 C C . ILE A 1 393 ? 22.659 6.092 -20.260 1.00 86.81 393 ILE A C 1
ATOM 2998 O O . ILE A 1 393 ? 21.997 6.363 -19.260 1.00 86.81 393 ILE A O 1
ATOM 3002 N N . GLY A 1 394 ? 22.137 5.429 -21.292 1.00 87.25 394 GLY A N 1
ATOM 3003 C CA . GLY A 1 394 ? 20.748 4.987 -21.379 1.00 87.25 394 GLY A CA 1
ATOM 3004 C C . GLY A 1 394 ? 20.362 4.006 -20.273 1.00 87.25 394 GLY A C 1
ATOM 3005 O O . GLY A 1 394 ? 19.323 4.185 -19.643 1.00 87.25 394 GLY A O 1
ATOM 3006 N N . GLY A 1 395 ? 21.212 3.022 -19.973 1.00 90.12 395 GLY A N 1
ATOM 3007 C CA . GLY A 1 395 ? 20.997 2.058 -18.894 1.00 90.12 395 GLY A CA 1
ATOM 3008 C C . GLY A 1 395 ? 21.018 2.701 -17.507 1.00 90.12 395 GLY A C 1
ATOM 3009 O O . GLY A 1 395 ? 20.096 2.480 -16.721 1.00 90.12 395 GLY A O 1
ATOM 3010 N N . MET A 1 396 ? 22.008 3.557 -17.223 1.00 90.69 396 MET A N 1
ATOM 3011 C CA . MET A 1 396 ? 22.070 4.316 -15.963 1.00 90.69 396 MET A CA 1
ATOM 3012 C C . MET A 1 396 ? 20.862 5.246 -15.798 1.00 90.69 396 MET A C 1
ATOM 3014 O O . MET A 1 396 ? 20.271 5.335 -14.724 1.00 90.69 396 MET A O 1
ATOM 3018 N N . THR A 1 397 ? 20.467 5.909 -16.882 1.00 90.38 397 THR A N 1
ATOM 3019 C CA . THR A 1 397 ? 19.323 6.823 -16.908 1.00 90.38 397 THR A CA 1
ATOM 3020 C C . THR A 1 397 ? 18.012 6.078 -16.672 1.00 90.38 397 THR A C 1
ATOM 3022 O O . THR A 1 397 ? 17.198 6.515 -15.859 1.00 90.38 397 THR A O 1
ATOM 3025 N N . ASN A 1 398 ? 17.822 4.929 -17.326 1.00 90.50 398 ASN A N 1
ATOM 3026 C CA . ASN A 1 398 ? 16.646 4.087 -17.132 1.00 90.50 398 ASN A CA 1
ATOM 3027 C C . ASN A 1 398 ? 16.549 3.591 -15.690 1.00 90.50 398 ASN A C 1
ATOM 3029 O O . ASN A 1 398 ? 15.461 3.660 -15.129 1.00 90.50 398 ASN A O 1
ATOM 3033 N N . LEU A 1 399 ? 17.665 3.173 -15.077 1.00 93.81 399 LEU A N 1
ATOM 3034 C CA . LEU A 1 399 ? 17.713 2.774 -13.667 1.00 93.81 399 LEU A CA 1
ATOM 3035 C C . LEU A 1 399 ? 17.187 3.883 -12.757 1.00 93.81 399 LEU A C 1
ATOM 3037 O O . LEU A 1 399 ? 16.278 3.654 -11.957 1.00 93.81 399 LEU A O 1
ATOM 3041 N N . ILE A 1 400 ? 17.751 5.085 -12.889 1.00 94.56 400 ILE A N 1
ATOM 3042 C CA . ILE A 1 400 ? 17.428 6.216 -12.017 1.00 94.56 400 ILE A CA 1
ATOM 3043 C C . ILE A 1 400 ? 15.976 6.645 -12.227 1.00 94.56 400 ILE A C 1
ATOM 3045 O O . ILE A 1 400 ? 15.214 6.718 -11.263 1.00 94.56 400 ILE A O 1
ATOM 3049 N N . PHE A 1 401 ? 15.564 6.895 -13.473 1.00 94.00 401 PHE A N 1
ATOM 3050 C CA . PHE A 1 401 ? 14.218 7.398 -13.725 1.00 94.00 401 PHE A CA 1
ATOM 3051 C C . PHE A 1 401 ? 13.152 6.378 -13.367 1.00 94.00 401 PHE A C 1
ATOM 3053 O O . PHE A 1 401 ? 12.221 6.747 -12.665 1.00 94.00 401 PHE A O 1
ATOM 3060 N N . ILE A 1 402 ? 13.268 5.109 -13.762 1.00 93.62 402 ILE A N 1
ATOM 3061 C CA . ILE A 1 402 ? 12.206 4.152 -13.431 1.00 93.62 402 ILE A CA 1
ATOM 3062 C C . ILE A 1 402 ? 12.083 3.961 -11.911 1.00 93.62 402 ILE A C 1
ATOM 3064 O O . ILE A 1 402 ? 10.967 3.894 -11.408 1.00 93.62 402 ILE A O 1
ATOM 3068 N N . THR A 1 403 ? 13.194 4.000 -11.162 1.00 94.31 403 THR A N 1
ATOM 3069 C CA . THR A 1 403 ? 13.172 3.981 -9.689 1.00 94.31 403 THR A CA 1
ATOM 3070 C C . THR A 1 403 ? 12.369 5.156 -9.134 1.00 94.31 403 THR A C 1
ATOM 3072 O O . THR A 1 403 ? 11.469 4.969 -8.311 1.00 94.31 403 THR A O 1
ATOM 3075 N N . LEU A 1 404 ? 12.673 6.375 -9.593 1.00 93.69 404 LEU A N 1
ATOM 3076 C CA . LEU A 1 404 ? 12.000 7.591 -9.136 1.00 93.69 404 LEU A CA 1
ATOM 3077 C C . LEU A 1 404 ? 10.521 7.589 -9.522 1.00 93.69 404 LEU A C 1
ATOM 3079 O O . LEU A 1 404 ? 9.671 7.864 -8.685 1.00 93.69 404 LEU A O 1
ATOM 3083 N N . PHE A 1 405 ? 10.203 7.215 -10.757 1.00 93.81 405 PHE A N 1
ATOM 3084 C CA . PHE A 1 405 ? 8.834 7.153 -11.252 1.00 93.81 405 PHE A CA 1
ATOM 3085 C C . PHE A 1 405 ? 8.001 6.110 -10.499 1.00 93.81 405 PHE A C 1
ATOM 3087 O O . PHE A 1 405 ? 6.892 6.424 -10.068 1.00 93.81 405 PHE A O 1
ATOM 3094 N N . ILE A 1 406 ? 8.529 4.904 -10.268 1.00 92.38 406 ILE A N 1
ATOM 3095 C CA . ILE A 1 406 ? 7.834 3.896 -9.456 1.00 92.38 406 ILE A CA 1
ATOM 3096 C C . ILE A 1 406 ? 7.607 4.422 -8.037 1.00 92.38 406 ILE A C 1
ATOM 3098 O O . ILE A 1 406 ? 6.500 4.318 -7.516 1.00 92.38 406 ILE A O 1
ATOM 3102 N N . THR A 1 407 ? 8.607 5.066 -7.435 1.00 89.75 407 THR A N 1
ATOM 3103 C CA . THR A 1 407 ? 8.479 5.639 -6.086 1.00 89.75 407 THR A CA 1
ATOM 3104 C C . THR A 1 407 ? 7.429 6.756 -6.029 1.00 89.75 407 THR A C 1
ATOM 3106 O O . THR A 1 407 ? 6.633 6.808 -5.096 1.00 89.75 407 THR A O 1
ATOM 3109 N N . SER A 1 408 ? 7.391 7.641 -7.028 1.00 89.50 408 SER A N 1
ATOM 3110 C CA . SER A 1 408 ? 6.490 8.800 -7.043 1.00 89.50 408 SER A CA 1
ATOM 3111 C C . SER A 1 408 ? 5.041 8.448 -7.374 1.00 89.50 408 SER A C 1
ATOM 3113 O O . SER A 1 408 ? 4.124 9.074 -6.850 1.00 89.50 408 SER A O 1
ATOM 3115 N N . PHE A 1 409 ? 4.817 7.469 -8.249 1.00 89.94 409 PHE A N 1
ATOM 3116 C CA . PHE A 1 409 ? 3.488 7.179 -8.791 1.00 89.94 409 PHE A CA 1
ATOM 3117 C C . PHE A 1 409 ? 2.921 5.821 -8.360 1.00 89.94 409 PHE A C 1
ATOM 3119 O O . PHE A 1 409 ? 1.718 5.583 -8.507 1.00 89.94 409 PHE A O 1
ATOM 3126 N N . GLY A 1 410 ? 3.750 4.932 -7.803 1.00 87.00 410 GLY A N 1
ATOM 3127 C CA . GLY A 1 410 ? 3.364 3.567 -7.436 1.00 87.00 410 GLY A CA 1
ATOM 3128 C C . GLY A 1 410 ? 2.230 3.525 -6.416 1.00 87.00 410 GLY A C 1
ATOM 3129 O O . GLY A 1 410 ? 1.326 2.699 -6.531 1.00 87.00 410 GLY A O 1
ATOM 3130 N N . ALA A 1 411 ? 2.200 4.488 -5.490 1.00 81.00 411 ALA A N 1
ATOM 3131 C CA . ALA A 1 411 ? 1.125 4.626 -4.511 1.00 81.00 411 ALA A CA 1
ATOM 3132 C C . ALA A 1 411 ? -0.239 4.984 -5.124 1.00 81.00 411 ALA A C 1
ATOM 3134 O O . ALA A 1 411 ? -1.237 4.880 -4.427 1.00 81.00 411 ALA A O 1
ATOM 3135 N N . ILE A 1 412 ? -0.309 5.415 -6.388 1.00 83.88 412 ILE A N 1
ATOM 3136 C CA . ILE A 1 412 ? -1.567 5.787 -7.045 1.00 83.88 412 ILE A CA 1
ATOM 3137 C C . ILE A 1 412 ? -1.962 4.688 -8.032 1.00 83.88 412 ILE A C 1
ATOM 3139 O O . ILE A 1 412 ? -2.946 3.985 -7.804 1.00 83.88 412 ILE A O 1
ATOM 3143 N N . SER A 1 413 ? -1.168 4.489 -9.089 1.00 90.75 413 SER A N 1
ATOM 3144 C CA . SER A 1 413 ? -1.492 3.565 -10.185 1.00 90.75 413 SER A CA 1
ATOM 3145 C C . SER A 1 413 ? -0.814 2.195 -10.090 1.00 90.75 413 SER A C 1
ATOM 3147 O O . SER A 1 413 ? -1.198 1.270 -10.801 1.00 90.75 413 SER A O 1
ATOM 3149 N N . GLY A 1 414 ? 0.196 2.037 -9.237 1.00 89.19 414 GLY A N 1
ATOM 3150 C CA . GLY A 1 414 ? 1.115 0.895 -9.296 1.00 89.19 414 GLY A CA 1
ATOM 3151 C C . GLY A 1 414 ? 2.267 1.056 -10.288 1.00 89.19 414 GLY A C 1
ATOM 3152 O O . GLY A 1 414 ? 3.092 0.152 -10.371 1.00 89.19 414 GLY A O 1
ATOM 3153 N N . ALA A 1 415 ? 2.348 2.206 -10.969 1.00 93.06 415 ALA A N 1
ATOM 3154 C CA . ALA A 1 415 ? 3.479 2.653 -11.782 1.00 93.06 415 ALA A CA 1
ATOM 3155 C C . ALA A 1 415 ? 4.010 1.608 -12.778 1.00 93.06 415 ALA A C 1
ATOM 3157 O O . ALA A 1 415 ? 5.200 1.287 -12.788 1.00 93.06 415 ALA A O 1
ATOM 3158 N N . HIS A 1 416 ? 3.133 1.076 -13.631 1.00 95.56 416 HIS A N 1
ATOM 3159 C CA . HIS A 1 416 ? 3.557 0.139 -14.671 1.00 95.56 416 HIS A CA 1
ATOM 3160 C C . HIS A 1 416 ? 4.350 0.852 -15.769 1.00 95.56 416 HIS A C 1
ATOM 3162 O O . HIS A 1 416 ? 5.401 0.367 -16.185 1.00 95.56 416 HIS A O 1
ATOM 3168 N N . PHE A 1 417 ? 3.822 1.975 -16.270 1.00 95.50 417 PHE A N 1
ATOM 3169 C CA . PHE A 1 417 ? 4.371 2.821 -17.343 1.00 95.50 417 PHE A CA 1
ATOM 3170 C C . PHE A 1 417 ? 4.792 2.087 -18.616 1.00 95.50 417 PHE A C 1
ATOM 3172 O O . PHE A 1 417 ? 5.594 2.571 -19.423 1.00 95.50 417 PHE A O 1
ATOM 3179 N N . ASN A 1 418 ? 4.283 0.872 -18.774 1.00 96.94 418 ASN A N 1
ATOM 3180 C CA . ASN A 1 418 ? 4.805 -0.090 -19.709 1.00 96.94 418 ASN A CA 1
ATOM 3181 C C . ASN A 1 418 ? 3.736 -1.148 -20.017 1.00 96.94 418 ASN A C 1
ATOM 3183 O O . ASN A 1 418 ? 3.336 -1.904 -19.117 1.00 96.94 418 ASN A O 1
ATOM 3187 N N . PRO A 1 419 ? 3.315 -1.263 -21.288 1.00 98.31 419 PRO A N 1
ATOM 3188 C CA . PRO A 1 419 ? 2.424 -2.330 -21.706 1.00 98.31 419 PRO A CA 1
ATOM 3189 C C . PRO A 1 419 ? 2.979 -3.727 -21.409 1.00 98.31 419 PRO A C 1
ATOM 3191 O O . PRO A 1 419 ? 2.202 -4.570 -20.980 1.00 98.31 419 PRO A O 1
ATOM 3194 N N . LEU A 1 420 ? 4.294 -3.970 -21.526 1.00 97.75 420 LEU A N 1
ATOM 3195 C CA . LEU A 1 420 ? 4.924 -5.261 -21.189 1.00 97.75 420 LEU A CA 1
ATOM 3196 C C . LEU A 1 420 ? 4.601 -5.680 -19.744 1.00 97.75 420 LEU A C 1
ATOM 3198 O O . LEU A 1 420 ? 4.192 -6.809 -19.486 1.00 97.75 420 LEU A O 1
ATOM 3202 N N . ILE A 1 421 ? 4.727 -4.750 -18.797 1.00 97.06 421 ILE A N 1
ATOM 3203 C CA . ILE A 1 421 ? 4.461 -5.001 -17.376 1.00 97.06 421 ILE A CA 1
ATOM 3204 C C . ILE A 1 421 ? 2.958 -5.167 -17.112 1.00 97.06 421 ILE A C 1
ATOM 3206 O O . ILE A 1 421 ? 2.540 -6.049 -16.361 1.00 97.06 421 ILE A O 1
ATOM 3210 N N . THR A 1 422 ? 2.121 -4.367 -17.771 1.00 97.44 422 THR A N 1
ATOM 3211 C CA . THR A 1 422 ? 0.658 -4.449 -17.623 1.00 97.44 422 THR A CA 1
ATOM 3212 C C . THR A 1 422 ? 0.092 -5.751 -18.198 1.00 97.44 422 THR A C 1
ATOM 3214 O O . THR A 1 422 ? -0.739 -6.397 -17.565 1.00 97.44 422 THR A O 1
ATOM 3217 N N . PHE A 1 423 ? 0.577 -6.194 -19.358 1.00 97.50 423 PHE A N 1
ATOM 3218 C CA . PHE A 1 423 ? 0.224 -7.499 -19.915 1.00 97.50 423 PHE A CA 1
ATOM 3219 C C . PHE A 1 423 ? 0.741 -8.641 -19.041 1.00 97.50 423 PHE A C 1
ATOM 3221 O O . PHE A 1 423 ? 0.003 -9.587 -18.779 1.00 97.50 423 PHE A O 1
ATOM 3228 N N . ALA A 1 424 ? 1.975 -8.553 -18.538 1.00 96.62 424 ALA A N 1
ATOM 3229 C CA . ALA A 1 424 ? 2.525 -9.583 -17.661 1.00 96.62 424 ALA A CA 1
ATOM 3230 C C . ALA A 1 424 ? 1.738 -9.712 -16.349 1.00 96.62 424 ALA A C 1
ATOM 3232 O O . ALA A 1 424 ? 1.480 -10.829 -15.908 1.00 96.62 424 ALA A O 1
ATOM 3233 N N . THR A 1 425 ? 1.314 -8.595 -15.745 1.00 94.31 425 THR A N 1
ATOM 3234 C CA . THR A 1 425 ? 0.505 -8.613 -14.513 1.00 94.31 425 THR A CA 1
ATOM 3235 C C . THR A 1 425 ? -0.879 -9.194 -14.774 1.00 94.31 425 THR A C 1
ATOM 3237 O O . THR A 1 425 ? -1.367 -9.958 -13.949 1.00 94.31 425 THR A O 1
ATOM 3240 N N . PHE A 1 426 ? -1.484 -8.931 -15.935 1.00 95.12 426 PHE A N 1
ATOM 3241 C CA . PHE A 1 426 ? -2.723 -9.596 -16.346 1.00 95.12 426 PHE A CA 1
ATOM 3242 C C . PHE A 1 426 ? -2.532 -11.113 -16.503 1.00 95.12 426 PHE A C 1
ATOM 3244 O O . PHE A 1 426 ? -3.261 -11.894 -15.893 1.00 95.12 426 PHE A O 1
ATOM 3251 N N . CYS A 1 427 ? -1.503 -11.547 -17.241 1.00 93.88 427 CYS A N 1
ATOM 3252 C CA . CYS A 1 427 ? -1.189 -12.970 -17.415 1.00 93.88 427 CYS A CA 1
ATOM 3253 C C . CYS A 1 427 ? -0.861 -13.673 -16.085 1.00 93.88 427 CYS A C 1
ATOM 3255 O O . CYS A 1 427 ? -1.138 -14.861 -15.936 1.00 93.88 427 CYS A O 1
ATOM 3257 N N . ALA A 1 428 ? -0.302 -12.944 -15.116 1.00 91.00 428 ALA A N 1
ATOM 3258 C CA . ALA A 1 428 ? -0.008 -13.425 -13.769 1.00 91.00 428 ALA A CA 1
ATOM 3259 C C . ALA A 1 428 ? -1.188 -13.295 -12.783 1.00 91.00 428 ALA A C 1
ATOM 3261 O O . ALA A 1 428 ? -1.006 -13.586 -11.608 1.00 91.00 428 ALA A O 1
ATOM 3262 N N . ARG A 1 429 ? -2.385 -12.876 -13.230 1.00 90.00 429 ARG A N 1
ATOM 3263 C CA . ARG A 1 429 ? -3.588 -12.663 -12.392 1.00 90.00 429 ARG A CA 1
ATOM 3264 C C . ARG A 1 429 ? -3.421 -11.622 -11.282 1.00 90.00 429 ARG A C 1
ATOM 3266 O O . ARG A 1 429 ? -3.999 -11.737 -10.210 1.00 90.00 429 ARG A O 1
ATOM 3273 N N . LEU A 1 430 ? -2.655 -10.579 -11.563 1.00 89.94 430 LEU A N 1
ATOM 3274 C CA . LEU A 1 430 ? -2.450 -9.432 -10.677 1.00 89.94 430 LEU A CA 1
ATOM 3275 C C . LEU A 1 430 ? -3.142 -8.160 -11.188 1.00 89.94 430 LEU A C 1
ATOM 3277 O O . LEU A 1 430 ? -3.112 -7.139 -10.514 1.00 89.94 430 LEU A O 1
ATOM 3281 N N . CYS A 1 431 ? -3.731 -8.195 -12.387 1.00 92.25 431 CYS A N 1
ATOM 3282 C CA . CYS A 1 431 ? -4.373 -7.060 -13.050 1.00 92.25 431 CYS A CA 1
ATOM 3283 C C . CYS A 1 431 ? -5.631 -7.532 -13.783 1.00 92.25 431 CYS A C 1
ATOM 3285 O O . CYS A 1 431 ? -5.559 -8.502 -14.532 1.00 92.25 431 CYS A O 1
ATOM 3287 N N . SER A 1 432 ? -6.766 -6.860 -13.578 1.00 94.31 432 SER A N 1
ATOM 3288 C CA . SER A 1 432 ? -8.036 -7.192 -14.236 1.00 94.31 432 SER A CA 1
ATOM 3289 C C . SER A 1 432 ? -8.054 -6.762 -15.707 1.00 94.31 432 SER A C 1
ATOM 3291 O O . SER A 1 432 ? -7.313 -5.866 -16.123 1.00 94.31 432 SER A O 1
ATOM 3293 N N . LEU A 1 433 ? -8.938 -7.356 -16.513 1.00 96.06 433 LEU A N 1
ATOM 3294 C CA . LEU A 1 433 ? -9.101 -6.993 -17.922 1.00 96.06 433 LEU A CA 1
ATOM 3295 C C . LEU A 1 433 ? -9.449 -5.500 -18.126 1.00 96.06 433 LEU A C 1
ATOM 3297 O O . LEU A 1 433 ? -8.824 -4.871 -18.986 1.00 96.06 433 LEU A O 1
ATOM 3301 N N . PRO A 1 434 ? -10.368 -4.875 -17.357 1.00 95.94 434 PRO A N 1
ATOM 3302 C CA . PRO A 1 434 ? -10.629 -3.440 -17.476 1.00 95.94 434 PRO A CA 1
ATOM 3303 C C . PRO A 1 434 ? -9.394 -2.585 -17.219 1.00 95.94 434 PRO A C 1
ATOM 3305 O O . PRO A 1 434 ? -9.139 -1.638 -17.967 1.00 95.94 434 PRO A O 1
ATOM 3308 N N . ARG A 1 435 ? -8.604 -2.922 -16.190 1.00 96.12 435 ARG A N 1
ATOM 3309 C CA . ARG A 1 435 ? -7.369 -2.197 -15.887 1.00 96.12 435 ARG A CA 1
ATOM 3310 C C . ARG A 1 435 ? -6.348 -2.368 -16.998 1.00 96.12 435 ARG A C 1
ATOM 3312 O O . ARG A 1 435 ? -5.789 -1.364 -17.423 1.00 96.12 435 ARG A O 1
ATOM 3319 N N . LEU A 1 436 ? -6.162 -3.585 -17.516 1.00 97.12 436 LEU A N 1
ATOM 3320 C CA . LEU A 1 436 ? -5.291 -3.850 -18.663 1.00 97.12 436 LEU A CA 1
ATOM 3321 C C . LEU A 1 436 ? -5.642 -2.943 -19.848 1.00 97.12 436 LEU A C 1
ATOM 3323 O O . LEU A 1 436 ? -4.766 -2.254 -20.368 1.00 97.12 436 LEU A O 1
ATOM 3327 N N . ILE A 1 437 ? -6.916 -2.920 -20.251 1.00 97.69 437 ILE A N 1
ATOM 3328 C CA . ILE A 1 437 ? -7.385 -2.124 -21.393 1.00 97.69 437 ILE A CA 1
ATOM 3329 C C . ILE A 1 437 ? -7.087 -0.639 -21.167 1.00 97.69 437 ILE A C 1
ATOM 3331 O O . ILE A 1 437 ? -6.507 0.014 -22.036 1.00 97.69 437 ILE A O 1
ATOM 3335 N N . LEU A 1 438 ? -7.457 -0.107 -19.999 1.00 97.81 438 LEU A N 1
ATOM 3336 C CA . LEU A 1 438 ? -7.302 1.314 -19.697 1.00 97.81 438 LEU A CA 1
ATOM 3337 C C . LEU A 1 438 ? -5.834 1.725 -19.547 1.00 97.81 438 LEU A C 1
ATOM 3339 O O . LEU A 1 438 ? -5.436 2.752 -20.096 1.00 97.81 438 LEU A O 1
ATOM 3343 N N . TYR A 1 439 ? -5.018 0.927 -18.856 1.00 98.00 439 TYR A N 1
ATOM 3344 C CA . TYR A 1 439 ? -3.594 1.205 -18.664 1.00 98.00 439 TYR A CA 1
ATOM 3345 C C . TYR A 1 439 ? -2.850 1.157 -19.991 1.00 98.00 439 TYR A C 1
ATOM 3347 O O . TYR A 1 439 ? -2.145 2.108 -20.314 1.00 98.00 439 TYR A O 1
ATOM 3355 N N . VAL A 1 440 ? -3.039 0.109 -20.798 1.00 98.44 440 VAL A N 1
ATOM 3356 C CA . VAL A 1 440 ? -2.353 -0.013 -22.092 1.00 98.44 440 VAL A CA 1
ATOM 3357 C C . VAL A 1 440 ? -2.776 1.111 -23.039 1.00 98.44 440 VAL A C 1
ATOM 3359 O O . VAL A 1 440 ? -1.916 1.717 -23.677 1.00 98.44 440 VAL A O 1
ATOM 3362 N N . ALA A 1 441 ? -4.067 1.458 -23.095 1.00 98.38 441 ALA A N 1
ATOM 3363 C CA . ALA A 1 441 ? -4.538 2.583 -23.903 1.00 98.38 441 ALA A CA 1
ATOM 3364 C C . ALA A 1 441 ? -3.915 3.916 -23.452 1.00 98.38 441 ALA A C 1
ATOM 3366 O O . ALA A 1 441 ? -3.418 4.680 -24.285 1.00 98.38 441 ALA A O 1
ATOM 3367 N N . ALA A 1 442 ? -3.886 4.182 -22.143 1.00 98.50 442 ALA A N 1
ATOM 3368 C CA . ALA A 1 442 ? -3.299 5.397 -21.591 1.00 98.50 442 ALA A CA 1
ATOM 3369 C C . ALA A 1 442 ? -1.776 5.460 -21.795 1.00 98.50 442 ALA A C 1
ATOM 3371 O O . ALA A 1 442 ? -1.255 6.509 -22.167 1.00 98.50 442 ALA A O 1
ATOM 3372 N N . GLN A 1 443 ? -1.067 4.343 -21.618 1.00 98.69 443 GLN A N 1
ATOM 3373 C CA . GLN A 1 443 ? 0.377 4.227 -21.842 1.00 98.69 443 GLN A CA 1
ATOM 3374 C C . GLN A 1 443 ? 0.732 4.459 -23.317 1.00 98.69 443 GLN A C 1
ATOM 3376 O O . GLN A 1 443 ? 1.642 5.231 -23.615 1.00 98.69 443 GLN A O 1
ATOM 3381 N N . ILE A 1 444 ? -0.010 3.857 -24.256 1.00 98.44 444 ILE A N 1
ATOM 3382 C CA . ILE A 1 444 ? 0.171 4.098 -25.697 1.00 98.44 444 ILE A CA 1
ATOM 3383 C C . ILE A 1 444 ? -0.081 5.570 -26.033 1.00 98.44 444 ILE A C 1
ATOM 3385 O O . ILE A 1 444 ? 0.731 6.180 -26.728 1.00 98.44 444 ILE A O 1
ATOM 3389 N N . GLY A 1 445 ? -1.174 6.152 -25.527 1.00 98.50 445 GLY A N 1
ATOM 3390 C CA . GLY A 1 445 ? -1.503 7.561 -25.746 1.00 98.50 445 GLY A CA 1
ATOM 3391 C C . GLY A 1 445 ? -0.435 8.508 -25.190 1.00 98.50 445 GLY A C 1
ATOM 3392 O O . GLY A 1 445 ? 0.024 9.408 -25.895 1.00 98.50 445 GLY A O 1
ATOM 3393 N N . GLY A 1 446 ? 0.017 8.264 -23.958 1.00 98.56 446 GLY A N 1
ATOM 3394 C CA . GLY A 1 446 ? 1.088 9.018 -23.308 1.00 98.56 446 GLY A CA 1
ATOM 3395 C C . GLY A 1 446 ? 2.418 8.907 -24.054 1.00 98.56 446 GLY A C 1
ATOM 3396 O O . GLY A 1 446 ? 3.056 9.923 -24.326 1.00 98.56 446 GLY A O 1
ATOM 3397 N N . GLY A 1 447 ? 2.805 7.694 -24.460 1.00 98.44 447 GLY A N 1
ATOM 3398 C CA . GLY A 1 447 ? 4.014 7.449 -25.248 1.00 98.44 447 GLY A CA 1
ATOM 3399 C C . GLY A 1 447 ? 3.973 8.117 -26.626 1.00 98.44 447 GLY A C 1
ATOM 3400 O O . GLY A 1 447 ? 4.940 8.762 -27.027 1.00 98.44 447 GLY A O 1
ATOM 3401 N N . ALA A 1 448 ? 2.843 8.039 -27.335 1.00 98.50 448 ALA A N 1
ATOM 3402 C CA . ALA A 1 448 ? 2.661 8.707 -28.622 1.00 98.50 448 ALA A CA 1
ATOM 3403 C C . ALA A 1 448 ? 2.782 10.235 -28.495 1.00 98.50 448 ALA A C 1
ATOM 3405 O O . ALA A 1 448 ? 3.499 10.865 -29.277 1.00 98.50 448 ALA A O 1
ATOM 3406 N N . LEU A 1 449 ? 2.139 10.832 -27.484 1.00 98.62 449 LEU A N 1
ATOM 3407 C CA . LEU A 1 449 ? 2.244 12.266 -27.214 1.00 98.62 449 LEU A CA 1
ATOM 3408 C C . LEU A 1 449 ? 3.679 12.669 -26.841 1.00 98.62 449 LEU A C 1
ATOM 3410 O O . LEU A 1 449 ? 4.179 13.667 -27.356 1.00 98.62 449 LEU A O 1
ATOM 3414 N N . ALA A 1 450 ? 4.378 11.869 -26.034 1.00 98.56 450 ALA A N 1
ATOM 3415 C CA . ALA A 1 450 ? 5.794 12.080 -25.738 1.00 98.56 450 ALA A CA 1
ATOM 3416 C C . ALA A 1 450 ? 6.659 12.091 -27.006 1.00 98.56 450 ALA A C 1
ATOM 3418 O O . ALA A 1 450 ? 7.505 12.967 -27.164 1.00 98.56 450 ALA A O 1
ATOM 3419 N N . GLY A 1 451 ? 6.407 11.174 -27.943 1.00 98.06 451 GLY A N 1
ATOM 3420 C CA . GLY A 1 451 ? 7.060 11.148 -29.252 1.00 98.06 451 GLY A CA 1
ATOM 3421 C C . GLY A 1 451 ? 6.860 12.431 -30.060 1.00 98.06 451 GLY A C 1
ATOM 3422 O O . GLY A 1 451 ? 7.816 12.982 -30.609 1.00 98.06 451 GLY A O 1
ATOM 3423 N N . LEU A 1 452 ? 5.625 12.943 -30.099 1.00 98.25 452 LEU A N 1
ATOM 3424 C CA . LEU A 1 452 ? 5.308 14.216 -30.756 1.00 98.25 452 LEU A CA 1
ATOM 3425 C C . LEU A 1 452 ? 6.017 15.401 -30.088 1.00 98.25 452 LEU A C 1
ATOM 3427 O O . LEU A 1 452 ? 6.523 16.278 -30.789 1.00 98.25 452 LEU A O 1
ATOM 3431 N N . LEU A 1 453 ? 6.091 15.411 -28.755 1.00 98.38 453 LEU A N 1
ATOM 3432 C CA . LEU A 1 453 ? 6.809 16.436 -27.998 1.00 98.38 453 LEU A CA 1
ATOM 3433 C C . LEU A 1 453 ? 8.317 16.371 -28.254 1.00 98.38 453 LEU A C 1
ATOM 3435 O O . LEU A 1 453 ? 8.923 17.405 -28.508 1.00 98.38 453 LEU A O 1
ATOM 3439 N N . VAL A 1 454 ? 8.922 15.179 -28.276 1.00 97.69 454 VAL A N 1
ATOM 3440 C CA . VAL A 1 454 ? 10.342 15.024 -28.632 1.00 97.69 454 VAL A CA 1
ATOM 3441 C C . VAL A 1 454 ? 10.604 15.542 -30.038 1.00 97.69 454 VAL A C 1
ATOM 3443 O O . VAL A 1 454 ? 11.565 16.275 -30.241 1.00 97.69 454 VAL A O 1
ATOM 3446 N N . ARG A 1 455 ? 9.749 15.205 -31.009 1.00 96.75 455 ARG A N 1
ATOM 3447 C CA . ARG A 1 455 ? 9.875 15.711 -32.380 1.00 96.75 455 ARG A CA 1
ATOM 3448 C C . ARG A 1 455 ? 9.858 17.240 -32.419 1.00 96.75 455 ARG A C 1
ATOM 3450 O O . ARG A 1 455 ? 10.643 17.838 -33.152 1.00 96.75 455 ARG A O 1
ATOM 3457 N N . ALA A 1 456 ? 8.966 17.863 -31.649 1.00 96.94 456 ALA A N 1
ATOM 3458 C CA . ALA A 1 456 ? 8.904 19.315 -31.534 1.00 96.94 456 ALA A CA 1
ATOM 3459 C C . ALA A 1 456 ? 10.185 19.887 -30.900 1.00 96.94 456 ALA A C 1
ATOM 3461 O O . ALA A 1 456 ? 10.728 20.858 -31.419 1.00 96.94 456 ALA A O 1
ATOM 3462 N N . SER A 1 457 ? 10.705 19.251 -29.846 1.00 96.19 457 SER A N 1
ATOM 3463 C CA . SER A 1 457 ? 11.935 19.660 -29.155 1.00 96.19 457 SER A CA 1
ATOM 3464 C C . SER A 1 457 ? 13.213 19.434 -29.974 1.00 96.19 457 SER A C 1
ATOM 3466 O O . SER A 1 457 ? 14.163 20.199 -29.845 1.00 96.19 457 SER A O 1
ATOM 3468 N N . TRP A 1 458 ? 13.257 18.396 -30.814 1.00 94.88 458 TRP A N 1
ATOM 3469 C CA . TRP A 1 458 ? 14.403 18.067 -31.673 1.00 94.88 458 TRP A CA 1
ATOM 3470 C C . TRP A 1 458 ? 14.441 18.904 -32.959 1.00 94.88 458 TRP A C 1
ATOM 3472 O O . TRP A 1 458 ? 15.497 19.079 -33.561 1.00 94.88 458 TRP A O 1
ATOM 3482 N N . GLY A 1 459 ? 13.290 19.424 -33.397 1.00 93.81 459 GLY A N 1
ATOM 3483 C CA . GLY A 1 459 ? 13.174 20.237 -34.610 1.00 93.81 459 GLY A CA 1
ATOM 3484 C C . GLY A 1 459 ? 13.069 19.434 -35.912 1.00 93.81 459 GLY A C 1
ATOM 3485 O O . GLY A 1 459 ? 13.147 20.009 -36.994 1.00 93.81 459 GLY A O 1
ATOM 3486 N N . GLY A 1 460 ? 12.861 18.115 -35.843 1.00 93.31 460 GLY A N 1
ATOM 3487 C CA . GLY A 1 460 ? 12.799 17.252 -37.025 1.00 93.31 460 GLY A CA 1
ATOM 3488 C C . GLY A 1 460 ? 12.367 15.820 -36.716 1.00 93.31 460 GLY A C 1
ATOM 3489 O O . GLY A 1 460 ? 12.157 15.467 -35.560 1.00 93.31 460 GLY A O 1
ATOM 3490 N N . ARG A 1 461 ? 12.217 14.998 -37.763 1.00 94.81 461 ARG A N 1
ATOM 3491 C CA . ARG A 1 461 ? 11.907 13.554 -37.654 1.00 94.81 461 ARG A CA 1
ATOM 3492 C C . ARG A 1 461 ? 13.133 12.654 -37.819 1.00 94.81 461 ARG A C 1
ATOM 3494 O O . ARG A 1 461 ? 13.036 11.453 -37.581 1.00 94.81 461 ARG A O 1
ATOM 3501 N N . ASP A 1 462 ? 14.258 13.227 -38.242 1.00 93.12 462 ASP A N 1
ATOM 3502 C CA . ASP A 1 462 ? 15.466 12.493 -38.621 1.00 93.12 462 ASP A CA 1
ATOM 3503 C C . ASP A 1 462 ? 16.307 12.162 -37.391 1.00 93.12 462 ASP A C 1
ATOM 3505 O O . ASP A 1 462 ? 17.370 12.731 -37.136 1.00 93.12 462 ASP A O 1
ATOM 3509 N N . PHE A 1 463 ? 15.780 11.247 -36.589 1.00 93.25 463 PHE A N 1
ATOM 3510 C CA . PHE A 1 463 ? 16.459 10.716 -35.426 1.00 93.25 463 PHE A CA 1
ATOM 3511 C C . PHE A 1 463 ? 16.093 9.254 -35.205 1.00 93.25 463 PHE A C 1
ATOM 3513 O O . PHE A 1 463 ? 14.992 8.803 -35.524 1.00 93.25 463 PHE A O 1
ATOM 3520 N N . LYS A 1 464 ? 17.026 8.531 -34.596 1.00 91.81 464 LYS A N 1
ATOM 3521 C CA . LYS A 1 464 ? 16.814 7.198 -34.045 1.00 91.81 464 LYS A CA 1
ATOM 3522 C C . LYS A 1 464 ? 16.946 7.236 -32.533 1.00 91.81 464 LYS A C 1
ATOM 3524 O O . LYS A 1 464 ? 17.615 8.102 -31.967 1.00 91.81 464 LYS A O 1
ATOM 3529 N N . VAL A 1 465 ? 16.343 6.249 -31.887 1.00 92.00 465 VAL A N 1
ATOM 3530 C CA . VAL A 1 465 ? 16.342 6.125 -30.432 1.00 92.00 465 VAL A CA 1
ATOM 3531 C C . VAL A 1 465 ? 16.945 4.779 -30.053 1.00 92.00 465 VAL A C 1
ATOM 3533 O O . VAL A 1 465 ? 16.486 3.738 -30.527 1.00 92.00 465 VAL A O 1
ATOM 3536 N N . GLY A 1 466 ? 17.961 4.789 -29.185 1.00 89.31 466 GLY A N 1
ATOM 3537 C CA . GLY A 1 466 ? 18.507 3.558 -28.598 1.00 89.31 466 GLY A CA 1
ATOM 3538 C C . GLY A 1 466 ? 17.397 2.705 -27.970 1.00 89.31 466 GLY A C 1
ATOM 3539 O O . GLY A 1 466 ? 16.455 3.247 -27.395 1.00 89.31 466 GLY A O 1
ATOM 3540 N N . GLY A 1 467 ? 17.453 1.388 -28.127 1.00 88.25 467 GLY A N 1
ATOM 3541 C CA . GLY A 1 467 ? 16.430 0.431 -27.685 1.00 88.25 467 GLY A CA 1
ATOM 3542 C C . GLY A 1 467 ? 15.247 0.231 -28.646 1.00 88.25 467 GLY A C 1
ATOM 3543 O O . GLY A 1 467 ? 14.580 -0.788 -28.598 1.00 88.25 467 GLY A O 1
ATOM 3544 N N . CYS A 1 468 ? 14.962 1.186 -29.534 1.00 92.44 468 CYS A N 1
ATOM 3545 C CA . CYS A 1 468 ? 13.806 1.119 -30.441 1.00 92.44 468 CYS A CA 1
ATOM 3546 C C . CYS A 1 468 ? 14.234 1.341 -31.893 1.00 92.44 468 CYS A C 1
ATOM 3548 O O . CYS A 1 468 ? 13.542 2.001 -32.664 1.00 92.44 468 CYS A O 1
ATOM 3550 N N . TRP A 1 469 ? 15.423 0.853 -32.258 1.00 92.00 469 TRP A N 1
ATOM 3551 C CA . TRP A 1 469 ? 15.974 1.012 -33.599 1.00 92.00 469 TRP A CA 1
ATOM 3552 C C . TRP A 1 469 ? 16.714 -0.227 -34.090 1.00 92.00 469 TRP A C 1
ATOM 3554 O O . TRP A 1 469 ? 17.448 -0.860 -33.329 1.00 92.00 469 TRP A O 1
ATOM 3564 N N . LEU A 1 470 ? 16.577 -0.516 -35.384 1.00 92.12 470 LEU A N 1
ATOM 3565 C CA . LEU A 1 470 ? 17.232 -1.618 -36.077 1.00 92.12 470 LEU A CA 1
ATOM 3566 C C . LEU A 1 470 ? 17.662 -1.193 -37.486 1.00 92.12 470 LEU A C 1
ATOM 3568 O O . LEU A 1 470 ? 16.846 -0.725 -38.281 1.00 92.12 470 LEU A O 1
ATOM 3572 N N . PHE A 1 471 ? 18.931 -1.438 -37.811 1.00 91.88 471 PHE A N 1
ATOM 3573 C CA . PHE A 1 471 ? 19.449 -1.380 -39.176 1.00 91.88 471 PHE A CA 1
ATOM 3574 C C . PHE A 1 471 ? 19.287 -2.747 -39.852 1.00 91.88 471 PHE A C 1
ATOM 3576 O O . PHE A 1 471 ? 20.105 -3.650 -39.664 1.00 91.88 471 PHE A O 1
ATOM 3583 N N . THR A 1 472 ? 18.226 -2.898 -40.647 1.00 93.00 472 THR A N 1
ATOM 3584 C CA . THR A 1 472 ? 17.866 -4.167 -41.307 1.00 93.00 472 THR A CA 1
ATOM 3585 C C . THR A 1 472 ? 18.888 -4.649 -42.331 1.00 93.00 472 THR A C 1
ATOM 3587 O O . THR A 1 472 ? 18.940 -5.843 -42.611 1.00 93.00 472 THR A O 1
ATOM 3590 N N . ASP A 1 473 ? 19.717 -3.743 -42.850 1.00 91.44 473 ASP A N 1
ATOM 3591 C CA . ASP A 1 473 ? 20.807 -4.070 -43.777 1.00 91.44 473 ASP A CA 1
ATOM 3592 C C . ASP A 1 473 ? 21.990 -4.751 -43.067 1.00 91.44 473 ASP A C 1
ATOM 3594 O O . ASP A 1 473 ? 22.815 -5.398 -43.707 1.00 91.44 473 ASP A O 1
ATOM 3598 N N . ILE A 1 474 ? 22.073 -4.614 -41.737 1.00 90.44 474 ILE A N 1
ATOM 3599 C CA . ILE A 1 474 ? 23.148 -5.170 -40.904 1.00 90.44 474 ILE A CA 1
ATOM 3600 C C . ILE A 1 474 ? 22.674 -6.434 -40.179 1.00 90.44 474 ILE A C 1
ATOM 3602 O O . ILE A 1 474 ? 23.408 -7.422 -40.120 1.00 90.44 474 ILE A O 1
ATOM 3606 N N . VAL A 1 475 ? 21.463 -6.414 -39.608 1.00 90.81 475 VAL A N 1
ATOM 3607 C CA . VAL A 1 475 ? 20.921 -7.534 -38.822 1.00 90.81 475 VAL A CA 1
ATOM 3608 C C . VAL A 1 475 ? 19.493 -7.853 -39.248 1.00 90.81 475 VAL A C 1
ATOM 3610 O O . VAL A 1 475 ? 18.645 -6.956 -39.277 1.00 90.81 475 VAL A O 1
ATOM 3613 N N . PRO A 1 476 ? 19.176 -9.128 -39.531 1.00 94.31 476 PRO A N 1
ATOM 3614 C CA . PRO A 1 476 ? 17.833 -9.499 -39.932 1.00 94.31 476 PRO A CA 1
ATOM 3615 C C . PRO A 1 476 ? 16.848 -9.411 -38.746 1.00 94.31 476 PRO A C 1
ATOM 3617 O O . PRO A 1 476 ? 17.177 -9.844 -37.637 1.00 94.31 476 PRO A O 1
ATOM 3620 N N . PRO A 1 477 ? 15.594 -8.967 -38.972 1.00 94.56 477 PRO A N 1
ATOM 3621 C CA . PRO A 1 477 ? 14.587 -8.804 -37.915 1.00 94.56 477 PRO A CA 1
ATOM 3622 C C . PRO A 1 477 ? 14.335 -10.057 -37.056 1.00 94.56 477 PRO A C 1
ATOM 3624 O O . PRO A 1 477 ? 14.058 -9.950 -35.865 1.00 94.56 477 PRO A O 1
ATOM 3627 N N . LYS A 1 478 ? 14.482 -11.258 -37.631 1.00 94.38 478 LYS A N 1
ATOM 3628 C CA . LYS A 1 478 ? 14.302 -12.536 -36.919 1.00 94.38 478 LYS A CA 1
ATOM 3629 C C . LYS A 1 478 ? 15.282 -12.741 -35.756 1.00 94.38 478 LYS A C 1
ATOM 3631 O O . LYS A 1 478 ? 14.909 -13.343 -34.759 1.00 94.38 478 LYS A O 1
ATOM 3636 N N . GLU A 1 479 ? 16.520 -12.256 -35.876 1.00 93.56 479 GLU A N 1
ATOM 3637 C CA . GLU A 1 479 ? 17.513 -12.356 -34.796 1.00 93.56 479 GLU A CA 1
ATOM 3638 C C . GLU A 1 479 ? 17.134 -11.424 -33.647 1.00 93.56 479 GLU A C 1
ATOM 3640 O O . GLU A 1 479 ? 17.221 -11.790 -32.479 1.00 93.56 479 GLU A O 1
ATOM 3645 N N . ILE A 1 480 ? 16.637 -10.238 -33.993 1.00 93.81 480 ILE A N 1
ATOM 3646 C CA . ILE A 1 480 ? 16.218 -9.225 -33.028 1.00 93.81 480 ILE A CA 1
ATOM 3647 C C . ILE A 1 480 ? 14.974 -9.653 -32.265 1.00 93.81 480 ILE A C 1
ATOM 3649 O O . ILE A 1 480 ? 14.905 -9.440 -31.062 1.00 93.81 480 ILE A O 1
ATOM 3653 N N . PHE A 1 481 ? 14.036 -10.327 -32.930 1.00 95.81 481 PHE A N 1
ATOM 3654 C CA . PHE A 1 481 ? 12.886 -10.927 -32.264 1.00 95.81 481 PHE A CA 1
ATOM 3655 C C . PHE A 1 481 ? 13.298 -11.849 -31.107 1.00 95.81 481 PHE A C 1
ATOM 3657 O O . PHE A 1 481 ? 12.712 -11.777 -30.031 1.00 95.81 481 PHE A O 1
ATOM 3664 N N . VAL A 1 482 ? 14.333 -12.677 -31.298 1.00 95.31 482 VAL A N 1
ATOM 3665 C CA . VAL A 1 482 ? 14.843 -13.566 -30.242 1.00 95.31 482 VAL A CA 1
ATOM 3666 C C . VAL A 1 482 ? 15.481 -12.762 -29.110 1.00 95.31 482 VAL A C 1
ATOM 3668 O O . VAL A 1 482 ? 15.228 -13.053 -27.943 1.00 95.31 482 VAL A O 1
ATOM 3671 N N . VAL A 1 483 ? 16.280 -11.740 -29.439 1.00 93.44 483 VAL A N 1
ATOM 3672 C CA . VAL A 1 483 ? 16.908 -10.867 -28.433 1.00 93.44 483 VAL A CA 1
ATOM 3673 C C . VAL A 1 483 ? 15.848 -10.154 -27.594 1.00 93.44 483 VAL A C 1
ATOM 3675 O O . VAL A 1 483 ? 15.963 -10.152 -26.369 1.00 93.44 483 VAL A O 1
ATOM 3678 N N . GLU A 1 484 ? 14.815 -9.599 -28.227 1.00 95.38 484 GLU A N 1
ATOM 3679 C CA . GLU A 1 484 ? 13.707 -8.923 -27.547 1.00 95.38 484 GLU A CA 1
ATOM 3680 C C . GLU A 1 484 ? 12.947 -9.901 -26.647 1.00 95.38 484 GLU A C 1
ATOM 3682 O O . GLU A 1 484 ? 12.811 -9.649 -25.456 1.00 95.38 484 GLU A O 1
ATOM 3687 N N . LEU A 1 485 ? 12.553 -11.068 -27.174 1.00 96.81 485 LEU A N 1
ATOM 3688 C CA . LEU A 1 485 ? 11.804 -12.088 -26.435 1.00 96.81 485 LEU A CA 1
ATOM 3689 C C . LEU A 1 485 ? 12.552 -12.565 -25.183 1.00 96.81 485 LEU A C 1
ATOM 3691 O O . LEU A 1 485 ? 11.973 -12.639 -24.096 1.00 96.81 485 LEU A O 1
ATOM 3695 N N . VAL A 1 486 ? 13.839 -12.895 -25.320 1.00 95.81 486 VAL A N 1
ATOM 3696 C CA . VAL A 1 486 ? 14.657 -13.376 -24.198 1.00 95.81 486 VAL A CA 1
ATOM 3697 C C . VAL A 1 486 ? 14.896 -12.255 -23.190 1.00 95.81 486 VAL A C 1
ATOM 3699 O O . VAL A 1 486 ? 14.758 -12.484 -21.991 1.00 95.81 486 VAL A O 1
ATOM 3702 N N . SER A 1 487 ? 15.196 -11.039 -23.655 1.00 95.88 487 SER A N 1
ATOM 3703 C CA . SER A 1 487 ? 15.429 -9.891 -22.770 1.00 95.88 487 SER A CA 1
ATOM 3704 C C . SER A 1 487 ? 14.157 -9.493 -22.015 1.00 95.88 487 SER A C 1
ATOM 3706 O O . SER A 1 487 ? 14.225 -9.234 -20.817 1.00 95.88 487 SER A O 1
ATOM 3708 N N . ALA A 1 488 ? 12.995 -9.505 -22.675 1.00 96.94 488 ALA A N 1
ATOM 3709 C CA . ALA A 1 488 ? 11.697 -9.263 -22.053 1.00 96.94 488 ALA A CA 1
ATOM 3710 C C . ALA A 1 488 ? 11.373 -10.349 -21.024 1.00 96.94 488 ALA A C 1
ATOM 3712 O O . ALA A 1 488 ? 11.000 -10.030 -19.900 1.00 96.94 488 ALA A O 1
ATOM 3713 N N . THR A 1 489 ? 11.597 -11.623 -21.358 1.00 96.69 489 THR A N 1
ATOM 3714 C CA . THR A 1 489 ? 11.390 -12.736 -20.418 1.00 96.69 489 THR A CA 1
ATOM 3715 C C . THR A 1 489 ? 12.272 -12.577 -19.176 1.00 96.69 489 THR A C 1
ATOM 3717 O O . THR A 1 489 ? 11.766 -12.632 -18.058 1.00 96.69 489 THR A O 1
ATOM 3720 N N . LEU A 1 490 ? 13.572 -12.317 -19.354 1.00 95.81 490 LEU A N 1
ATOM 3721 C CA . LEU A 1 490 ? 14.505 -12.075 -18.249 1.00 95.81 490 LEU A CA 1
ATOM 3722 C C . LEU A 1 490 ? 14.080 -10.877 -17.397 1.00 95.81 490 LEU A C 1
ATOM 3724 O O . LEU A 1 490 ? 14.039 -10.985 -16.172 1.00 95.81 490 LEU A O 1
ATOM 3728 N N . LEU A 1 491 ? 13.724 -9.758 -18.034 1.00 96.19 491 LEU A N 1
ATOM 3729 C CA . LEU A 1 491 ? 13.263 -8.572 -17.324 1.00 96.19 491 LEU A CA 1
ATOM 3730 C C . LEU A 1 491 ? 12.009 -8.869 -16.500 1.00 96.19 491 LEU A C 1
ATOM 3732 O O . LEU A 1 491 ? 11.945 -8.430 -15.358 1.00 96.19 491 LEU A O 1
ATOM 3736 N N . LEU A 1 492 ? 11.036 -9.604 -17.045 1.00 95.94 492 LEU A N 1
ATOM 3737 C CA . LEU A 1 492 ? 9.815 -9.947 -16.319 1.00 95.94 492 LEU A CA 1
ATOM 3738 C C . LEU A 1 492 ? 10.122 -10.759 -15.058 1.00 95.94 492 LEU A C 1
ATOM 3740 O O . LEU A 1 492 ? 9.673 -10.370 -13.985 1.00 95.94 492 LEU A O 1
ATOM 3744 N N . PHE A 1 493 ? 10.947 -11.807 -15.147 1.00 93.62 493 PHE A N 1
ATOM 3745 C CA . PHE A 1 493 ? 11.329 -12.594 -13.967 1.00 93.62 493 PHE A CA 1
ATOM 3746 C C . PHE A 1 493 ? 12.083 -11.766 -12.920 1.00 93.62 493 PHE A C 1
ATOM 3748 O O . PHE A 1 493 ? 11.815 -11.902 -11.727 1.00 93.62 493 PHE A O 1
ATOM 3755 N N . LEU A 1 494 ? 12.997 -10.889 -13.346 1.00 93.06 494 LEU A N 1
ATOM 3756 C CA . LEU A 1 494 ? 13.727 -10.015 -12.427 1.00 93.06 494 LEU A CA 1
ATOM 3757 C C . LEU A 1 494 ? 12.794 -8.985 -11.778 1.00 93.06 494 LEU A C 1
ATOM 3759 O O . LEU A 1 494 ? 12.744 -8.892 -10.555 1.00 93.06 494 LEU A O 1
ATOM 3763 N N . ALA A 1 495 ? 12.020 -8.253 -12.582 1.00 92.19 495 ALA A N 1
ATOM 3764 C CA . ALA A 1 495 ? 11.146 -7.179 -12.122 1.00 92.19 495 ALA A CA 1
ATOM 3765 C C . ALA A 1 495 ? 9.987 -7.696 -11.263 1.00 92.19 495 ALA A C 1
ATOM 3767 O O . ALA A 1 495 ? 9.671 -7.075 -10.251 1.00 92.19 495 ALA A O 1
ATOM 3768 N N . PHE A 1 496 ? 9.374 -8.831 -11.612 1.00 91.25 496 PHE A N 1
ATOM 3769 C CA . PHE A 1 496 ? 8.348 -9.436 -10.765 1.00 91.25 496 PHE A CA 1
ATOM 3770 C C . PHE A 1 496 ? 8.961 -10.042 -9.509 1.00 91.25 496 PHE A C 1
ATOM 3772 O O . PHE A 1 496 ? 8.410 -9.845 -8.431 1.00 91.25 496 PHE A O 1
ATOM 3779 N N . GLY A 1 497 ? 10.111 -10.712 -9.618 1.00 89.19 497 GLY A N 1
ATOM 3780 C CA . GLY A 1 497 ? 10.820 -11.266 -8.469 1.00 89.19 497 GLY A CA 1
ATOM 3781 C C . GLY A 1 497 ? 11.124 -10.203 -7.415 1.00 89.19 497 GLY A C 1
ATOM 3782 O O . GLY A 1 497 ? 10.801 -10.390 -6.252 1.00 89.19 497 GLY A O 1
ATOM 3783 N N . VAL A 1 498 ? 11.678 -9.055 -7.805 1.00 88.94 498 VAL A N 1
ATOM 3784 C CA . VAL A 1 498 ? 12.061 -8.003 -6.842 1.00 88.94 498 VAL A CA 1
ATOM 3785 C C . VAL A 1 498 ? 10.959 -6.979 -6.554 1.00 88.94 498 VAL A C 1
ATOM 3787 O O . VAL A 1 498 ? 11.015 -6.287 -5.540 1.00 88.94 498 VAL A O 1
ATOM 3790 N N . GLY A 1 499 ? 9.982 -6.838 -7.453 1.00 86.38 499 GLY A N 1
ATOM 3791 C CA . GLY A 1 499 ? 8.984 -5.768 -7.410 1.00 86.38 499 GLY A CA 1
ATOM 3792 C C . GLY A 1 499 ? 7.567 -6.206 -7.048 1.00 86.38 499 GLY A C 1
ATOM 3793 O O . GLY A 1 499 ? 6.809 -5.360 -6.569 1.00 86.38 499 GLY A O 1
ATOM 3794 N N . LEU A 1 500 ? 7.212 -7.478 -7.275 1.00 85.44 500 LEU A N 1
ATOM 3795 C CA . LEU A 1 500 ? 5.847 -8.010 -7.138 1.00 85.44 500 LEU A CA 1
ATOM 3796 C C . LEU A 1 500 ? 5.749 -9.322 -6.343 1.00 85.44 500 LEU A C 1
ATOM 3798 O O . LEU A 1 500 ? 4.648 -9.683 -5.943 1.00 85.44 500 LEU A O 1
ATOM 3802 N N . ASP A 1 501 ? 6.851 -10.033 -6.090 1.00 84.12 501 ASP A N 1
ATOM 3803 C CA . ASP A 1 501 ? 6.846 -11.257 -5.284 1.00 84.12 501 ASP A CA 1
ATOM 3804 C C . ASP A 1 501 ? 6.711 -10.919 -3.783 1.00 84.12 501 ASP A C 1
ATOM 3806 O O . ASP A 1 501 ? 7.622 -10.314 -3.199 1.00 84.12 501 ASP A O 1
ATOM 3810 N N . PRO A 1 502 ? 5.620 -11.338 -3.110 1.00 76.94 502 PRO A N 1
ATOM 3811 C CA . PRO A 1 502 ? 5.422 -11.060 -1.688 1.00 76.94 502 PRO A CA 1
ATOM 3812 C C . PRO A 1 502 ? 6.513 -11.657 -0.788 1.00 76.94 502 PRO A C 1
ATOM 3814 O O . PRO A 1 502 ? 6.781 -11.133 0.292 1.00 76.94 502 PRO A O 1
ATOM 3817 N N . ARG A 1 503 ? 7.176 -12.741 -1.216 1.00 78.69 503 ARG A N 1
ATOM 3818 C CA . ARG A 1 503 ? 8.265 -13.378 -0.458 1.00 78.69 503 ARG A CA 1
ATOM 3819 C C . ARG A 1 503 ? 9.505 -12.494 -0.433 1.00 78.69 503 ARG A C 1
ATOM 3821 O O . ARG A 1 503 ? 10.160 -12.399 0.599 1.00 78.69 503 ARG A O 1
ATOM 3828 N N . GLN A 1 504 ? 9.803 -11.826 -1.547 1.00 80.12 504 GLN A N 1
ATOM 3829 C CA . GLN A 1 504 ? 10.928 -10.893 -1.639 1.00 80.12 504 GLN A CA 1
ATOM 3830 C C . GLN A 1 504 ? 10.624 -9.567 -0.946 1.00 80.12 504 GLN A C 1
ATOM 3832 O O . GLN A 1 504 ? 11.525 -8.978 -0.354 1.00 80.12 504 GLN A O 1
ATOM 3837 N N . ALA A 1 505 ? 9.357 -9.139 -0.916 1.00 72.69 505 ALA A N 1
ATOM 3838 C CA . ALA A 1 505 ? 8.946 -7.973 -0.134 1.00 72.69 505 ALA A CA 1
ATOM 3839 C C . ALA A 1 505 ? 9.291 -8.119 1.363 1.00 72.69 505 ALA A C 1
ATOM 3841 O O . ALA A 1 505 ? 9.729 -7.146 1.966 1.00 72.69 505 ALA A O 1
ATOM 3842 N N . LYS A 1 506 ? 9.197 -9.331 1.938 1.00 72.25 506 LYS A N 1
ATOM 3843 C CA . LYS A 1 506 ? 9.612 -9.626 3.329 1.00 72.25 506 LYS A CA 1
ATOM 3844 C C . LYS A 1 506 ? 11.129 -9.529 3.568 1.00 72.25 506 LYS A C 1
ATOM 3846 O O . LYS A 1 506 ? 11.554 -9.479 4.714 1.00 72.25 506 LYS A O 1
ATOM 3851 N N . ILE A 1 507 ? 11.945 -9.577 2.512 1.00 78.94 507 ILE A N 1
ATOM 3852 C CA . ILE A 1 507 ? 13.417 -9.558 2.601 1.00 78.94 507 ILE A CA 1
ATOM 3853 C C . ILE A 1 507 ? 13.954 -8.157 2.294 1.00 78.94 507 ILE A C 1
ATOM 3855 O O . ILE A 1 507 ? 14.819 -7.647 2.998 1.00 78.94 507 ILE A O 1
ATOM 3859 N N . ILE A 1 508 ? 13.462 -7.556 1.211 1.00 77.25 508 ILE A N 1
ATOM 3860 C CA . ILE A 1 508 ? 13.966 -6.296 0.649 1.00 77.25 508 ILE A CA 1
ATOM 3861 C C . ILE A 1 508 ? 13.210 -5.089 1.233 1.00 77.25 508 ILE A C 1
ATOM 3863 O O . ILE A 1 508 ? 13.748 -3.984 1.286 1.00 77.25 508 ILE A O 1
ATOM 3867 N N . GLY A 1 509 ? 11.976 -5.292 1.698 1.00 69.94 509 GLY A N 1
ATOM 3868 C CA . GLY A 1 509 ? 11.098 -4.240 2.198 1.00 69.94 509 GLY A CA 1
ATOM 3869 C C . GLY A 1 509 ? 10.475 -3.372 1.089 1.00 69.94 509 GLY A C 1
ATOM 3870 O O . GLY A 1 509 ? 10.951 -3.343 -0.053 1.00 69.94 509 GLY A O 1
ATOM 3871 N N . PRO A 1 510 ? 9.411 -2.608 1.410 1.00 70.12 510 PRO A N 1
ATOM 3872 C CA . PRO A 1 510 ? 8.674 -1.791 0.438 1.00 70.12 510 PRO A CA 1
ATOM 3873 C C . PRO A 1 510 ? 9.481 -0.597 -0.100 1.00 70.12 510 PRO A C 1
ATOM 3875 O O . PRO A 1 510 ? 9.236 -0.123 -1.205 1.00 70.12 510 PRO A O 1
ATOM 3878 N N . ALA A 1 511 ? 10.472 -0.108 0.651 1.00 77.44 511 ALA A N 1
ATOM 3879 C CA . ALA A 1 511 ? 11.260 1.061 0.255 1.00 77.44 511 ALA A CA 1
ATOM 3880 C C . ALA A 1 511 ? 12.279 0.764 -0.864 1.00 77.44 511 ALA A C 1
ATOM 3882 O O . ALA A 1 511 ? 12.560 1.634 -1.686 1.00 77.44 511 ALA A O 1
ATOM 3883 N N . LEU A 1 512 ? 12.836 -0.452 -0.909 1.00 84.75 512 LEU A N 1
ATOM 3884 C CA . LEU A 1 512 ? 13.895 -0.824 -1.858 1.00 84.75 512 LEU A CA 1
ATOM 3885 C C . LEU A 1 512 ? 13.368 -1.498 -3.135 1.00 84.75 512 LEU A C 1
ATOM 3887 O O . LEU A 1 512 ? 14.090 -1.542 -4.134 1.00 84.75 512 LEU A O 1
ATOM 3891 N N . GLY A 1 513 ? 12.115 -1.967 -3.149 1.00 88.12 513 GLY A N 1
ATOM 3892 C CA . GLY A 1 513 ? 11.480 -2.581 -4.322 1.00 88.12 513 GLY A CA 1
ATOM 3893 C C . GLY A 1 513 ? 11.586 -1.740 -5.608 1.00 88.12 513 GLY A C 1
ATOM 3894 O O . GLY A 1 513 ? 12.087 -2.252 -6.613 1.00 88.12 513 GLY A O 1
ATOM 3895 N N . PRO A 1 514 ? 11.203 -0.445 -5.606 1.00 90.94 514 PRO A N 1
ATOM 3896 C CA . PRO A 1 514 ? 11.326 0.427 -6.780 1.00 90.94 514 PRO A CA 1
ATOM 3897 C C . PRO A 1 514 ? 12.755 0.515 -7.330 1.00 90.94 514 PRO A C 1
ATOM 3899 O O . PRO A 1 514 ? 12.961 0.479 -8.543 1.00 90.94 514 PRO A O 1
ATOM 3902 N N . PHE A 1 515 ? 13.748 0.584 -6.437 1.00 93.00 515 PHE A N 1
ATOM 3903 C CA . PHE A 1 515 ? 15.160 0.647 -6.809 1.00 93.00 515 PHE A CA 1
ATOM 3904 C C . PHE A 1 515 ? 15.644 -0.661 -7.444 1.00 93.00 515 PHE A C 1
ATOM 3906 O O . PHE A 1 515 ? 16.348 -0.629 -8.450 1.00 93.00 515 PHE A O 1
ATOM 3913 N N . MET A 1 516 ? 15.221 -1.815 -6.923 1.00 93.25 516 MET A N 1
ATOM 3914 C CA . MET A 1 516 ? 15.559 -3.119 -7.506 1.00 93.25 516 MET A CA 1
ATOM 3915 C C . MET A 1 516 ? 14.915 -3.339 -8.880 1.00 93.25 516 MET A C 1
ATOM 3917 O O . MET A 1 516 ? 15.553 -3.882 -9.789 1.00 93.25 516 MET A O 1
ATOM 3921 N N . VAL A 1 517 ? 13.673 -2.880 -9.072 1.00 93.44 517 VAL A N 1
ATOM 3922 C CA . VAL A 1 517 ? 13.039 -2.884 -10.399 1.00 93.44 517 VAL A CA 1
ATOM 3923 C C . VAL A 1 517 ? 13.840 -2.003 -11.355 1.00 93.44 517 VAL A C 1
ATOM 3925 O O . VAL A 1 517 ? 14.124 -2.417 -12.481 1.00 93.44 517 VAL A O 1
ATOM 3928 N N . GLY A 1 518 ? 14.275 -0.823 -10.906 1.00 94.06 518 GLY A N 1
ATOM 3929 C CA . GLY A 1 518 ? 15.108 0.041 -11.731 1.00 94.06 518 GLY A CA 1
ATOM 3930 C C . GLY A 1 518 ? 16.474 -0.525 -12.056 1.00 94.06 518 GLY A C 1
ATOM 3931 O O . GLY A 1 518 ? 16.899 -0.440 -13.209 1.00 94.06 518 GLY A O 1
ATOM 3932 N N . LEU A 1 519 ? 17.120 -1.191 -11.105 1.00 94.81 519 LEU A N 1
ATOM 3933 C CA . LEU A 1 519 ? 18.352 -1.926 -11.358 1.00 94.81 519 LEU A CA 1
ATOM 3934 C C . LEU A 1 519 ? 18.136 -2.993 -12.440 1.00 94.81 519 LEU A C 1
ATOM 3936 O O . LEU A 1 519 ? 18.911 -3.063 -13.388 1.00 94.81 519 LEU A O 1
ATOM 3940 N N . SER A 1 520 ? 17.034 -3.742 -12.365 1.00 94.88 520 SER A N 1
ATOM 3941 C CA . SER A 1 520 ? 16.682 -4.770 -13.354 1.00 94.88 520 SER A CA 1
ATOM 3942 C C . SER A 1 520 ? 16.524 -4.186 -14.765 1.00 94.88 520 SER A C 1
ATOM 3944 O O . SER A 1 520 ? 17.163 -4.652 -15.711 1.00 94.88 520 SER A O 1
ATOM 3946 N N . VAL A 1 521 ? 15.725 -3.122 -14.915 1.00 93.56 521 VAL A N 1
ATOM 3947 C CA . VAL A 1 521 ? 15.501 -2.453 -16.210 1.00 93.56 521 VAL A CA 1
ATOM 3948 C C . VAL A 1 521 ? 16.787 -1.814 -16.736 1.00 93.56 521 VAL A C 1
ATOM 3950 O O . VAL A 1 521 ? 17.096 -1.941 -17.921 1.00 93.56 521 VAL A O 1
ATOM 3953 N N . GLY A 1 522 ? 17.548 -1.132 -15.879 1.00 93.12 522 GLY A N 1
ATOM 3954 C CA . GLY A 1 522 ? 18.782 -0.443 -16.253 1.00 93.12 522 GLY A CA 1
ATOM 3955 C C . GLY A 1 522 ? 19.874 -1.402 -16.710 1.00 93.12 522 GLY A C 1
ATOM 3956 O O . GLY A 1 522 ? 20.460 -1.202 -17.775 1.00 93.12 522 GLY A O 1
ATOM 3957 N N . THR A 1 523 ? 20.088 -2.490 -15.964 1.00 92.06 523 THR A N 1
ATOM 3958 C CA . THR A 1 523 ? 21.019 -3.556 -16.346 1.00 92.06 523 THR A CA 1
ATOM 3959 C C . THR A 1 523 ? 20.602 -4.199 -17.662 1.00 92.06 523 THR A C 1
ATOM 3961 O O . THR A 1 523 ? 21.458 -4.415 -18.517 1.00 92.06 523 THR A O 1
ATOM 3964 N N . MET A 1 524 ? 19.307 -4.448 -17.878 1.00 92.38 524 MET A N 1
ATOM 3965 C CA . MET A 1 524 ? 18.845 -5.062 -19.126 1.00 92.38 524 MET A CA 1
ATOM 3966 C C . MET A 1 524 ? 18.934 -4.128 -20.330 1.00 92.38 524 MET A C 1
ATOM 3968 O O . MET A 1 524 ? 19.350 -4.547 -21.415 1.00 92.38 524 MET A O 1
ATOM 3972 N N . SER A 1 525 ? 18.625 -2.849 -20.125 1.00 90.12 525 SER A N 1
ATOM 3973 C CA . SER A 1 525 ? 18.799 -1.802 -21.135 1.00 90.12 525 SER A CA 1
ATOM 3974 C C . SER A 1 525 ? 20.266 -1.690 -21.545 1.00 90.12 525 SER A C 1
ATOM 3976 O O . SER A 1 525 ? 20.574 -1.666 -22.730 1.00 90.12 525 SER A O 1
ATOM 3978 N N . PHE A 1 526 ? 21.183 -1.687 -20.573 1.00 89.50 526 PHE A N 1
ATOM 3979 C CA . PHE A 1 526 ? 22.616 -1.641 -20.841 1.00 89.50 526 PHE A CA 1
ATOM 3980 C C . PHE A 1 526 ? 23.100 -2.905 -21.560 1.00 89.50 526 PHE A C 1
ATOM 3982 O O . PHE A 1 526 ? 23.653 -2.811 -22.653 1.00 89.50 526 PHE A O 1
ATOM 3989 N N . ALA A 1 527 ? 22.857 -4.084 -20.980 1.00 88.44 527 ALA A N 1
ATOM 3990 C CA . ALA A 1 527 ? 23.396 -5.355 -21.462 1.00 88.44 527 ALA A CA 1
ATOM 3991 C C . ALA A 1 527 ? 22.940 -5.701 -22.887 1.00 88.44 527 ALA A C 1
ATOM 3993 O O . ALA A 1 527 ? 23.705 -6.279 -23.654 1.00 88.44 527 ALA A O 1
ATOM 3994 N N . SER A 1 528 ? 21.712 -5.335 -23.261 1.00 88.62 528 SER A N 1
ATOM 3995 C CA . SER A 1 528 ? 21.179 -5.621 -24.597 1.00 88.62 528 SER A CA 1
ATOM 3996 C C . SER A 1 528 ? 21.652 -4.628 -25.667 1.00 88.62 528 SER A C 1
ATOM 3998 O O . SER A 1 528 ? 21.767 -4.999 -26.836 1.00 88.62 528 SER A O 1
ATOM 4000 N N . ALA A 1 529 ? 21.961 -3.382 -25.298 1.00 83.31 529 ALA A N 1
ATOM 4001 C CA . ALA A 1 529 ? 22.122 -2.283 -26.250 1.00 83.31 529 ALA A CA 1
ATOM 4002 C C . ALA A 1 529 ? 23.471 -2.190 -26.971 1.00 83.31 529 ALA A C 1
ATOM 4004 O O . ALA A 1 529 ? 23.582 -1.479 -27.967 1.00 83.31 529 ALA A O 1
ATOM 4005 N N . PHE A 1 530 ? 24.472 -2.962 -26.550 1.00 78.50 530 PHE A N 1
ATOM 4006 C CA . PHE A 1 530 ? 25.725 -3.124 -27.298 1.00 78.50 530 PHE A CA 1
ATOM 4007 C C . PHE A 1 530 ? 25.981 -4.569 -27.752 1.00 78.50 530 PHE A C 1
ATOM 4009 O O . PHE A 1 530 ? 26.931 -4.808 -28.500 1.00 78.50 530 PHE A O 1
ATOM 4016 N N . ALA A 1 531 ? 25.130 -5.523 -27.349 1.00 76.12 531 ALA A N 1
ATOM 4017 C CA . ALA A 1 531 ? 25.339 -6.953 -27.572 1.00 76.12 531 ALA A CA 1
ATOM 4018 C C . ALA A 1 531 ? 25.276 -7.368 -29.051 1.00 76.12 531 ALA A C 1
ATOM 4020 O O . ALA A 1 531 ? 25.955 -8.316 -29.448 1.00 76.12 531 ALA A O 1
ATOM 4021 N N . ARG A 1 532 ? 24.495 -6.661 -29.882 1.00 86.38 532 ARG A N 1
ATOM 4022 C CA . ARG A 1 532 ? 24.361 -6.944 -31.318 1.00 86.38 532 ARG A CA 1
ATOM 4023 C C . ARG A 1 532 ? 24.573 -5.676 -32.147 1.00 86.38 532 ARG A C 1
ATOM 4025 O O . ARG A 1 532 ? 23.738 -4.778 -32.147 1.00 86.38 532 ARG A O 1
ATOM 4032 N N . TYR A 1 533 ? 25.682 -5.616 -32.887 1.00 86.19 533 TYR A N 1
ATOM 4033 C CA . TYR A 1 533 ? 25.956 -4.522 -33.828 1.00 86.19 533 TYR A CA 1
ATOM 4034 C C . TYR A 1 533 ? 24.824 -4.379 -34.853 1.00 86.19 533 TYR A C 1
ATOM 4036 O O . TYR A 1 533 ? 24.403 -5.380 -35.418 1.00 86.19 533 TYR A O 1
ATOM 4044 N N . GLY A 1 534 ? 24.339 -3.156 -35.086 1.00 86.44 534 GLY A N 1
ATOM 4045 C CA . GLY A 1 534 ? 23.183 -2.878 -35.949 1.00 86.44 534 GLY A CA 1
ATOM 4046 C C . GLY A 1 534 ? 21.829 -2.860 -35.225 1.00 86.44 534 GLY A C 1
ATOM 4047 O O . GLY A 1 534 ? 20.843 -2.410 -35.810 1.00 86.44 534 GLY A O 1
ATOM 4048 N N . TYR A 1 535 ? 21.778 -3.267 -33.952 1.00 89.56 535 TYR A N 1
ATOM 4049 C CA . TYR A 1 535 ? 20.596 -3.162 -33.097 1.00 89.56 535 TYR A CA 1
ATOM 4050 C C . TYR A 1 535 ? 20.806 -2.137 -31.983 1.00 89.56 535 TYR A C 1
ATOM 4052 O O . TYR A 1 535 ? 21.878 -2.069 -31.388 1.00 89.56 535 TYR A O 1
ATOM 4060 N N . GLY A 1 536 ? 19.778 -1.339 -31.693 1.00 85.38 536 GLY A N 1
ATOM 4061 C CA . GLY A 1 536 ? 19.816 -0.323 -30.643 1.00 85.38 536 GLY A CA 1
ATOM 4062 C C . GLY A 1 536 ? 19.704 -0.870 -29.218 1.00 85.38 536 GLY A C 1
ATOM 4063 O O . GLY A 1 536 ? 19.800 -0.074 -28.288 1.00 85.38 536 GLY A O 1
ATOM 4064 N N . GLY A 1 537 ? 19.480 -2.174 -29.043 1.00 88.94 537 GLY A N 1
ATOM 4065 C CA . GLY A 1 537 ? 19.180 -2.803 -27.756 1.00 88.94 537 GLY A CA 1
ATOM 4066 C C . GLY A 1 537 ? 17.722 -3.144 -27.582 1.00 88.94 537 GLY A C 1
ATOM 4067 O O . GLY A 1 537 ? 16.898 -2.707 -28.378 1.00 88.94 537 GLY A O 1
ATOM 4068 N N . ALA A 1 538 ? 17.425 -3.929 -26.551 1.00 90.19 538 ALA A N 1
ATOM 4069 C CA . ALA A 1 538 ? 16.067 -4.367 -26.312 1.00 90.19 538 ALA A CA 1
ATOM 4070 C C . ALA A 1 538 ? 15.183 -3.186 -25.895 1.00 90.19 538 ALA A C 1
ATOM 4072 O O . ALA A 1 538 ? 15.571 -2.382 -25.043 1.00 90.19 538 ALA A O 1
ATOM 4073 N N . GLY A 1 539 ? 14.008 -3.073 -26.508 1.00 89.88 539 GLY A N 1
ATOM 4074 C CA . GLY A 1 539 ? 13.077 -1.977 -26.264 1.00 89.88 539 GLY A CA 1
ATOM 4075 C C . GLY A 1 539 ? 12.411 -2.108 -24.907 1.00 89.88 539 GLY A C 1
ATOM 4076 O O . GLY A 1 539 ? 12.362 -1.132 -24.154 1.00 89.88 539 GLY A O 1
ATOM 4077 N N . LEU A 1 540 ? 11.936 -3.322 -24.597 1.00 94.12 540 LEU A N 1
ATOM 4078 C CA . LEU A 1 540 ? 11.371 -3.737 -23.301 1.00 94.12 540 LEU A CA 1
ATOM 4079 C C . LEU A 1 540 ? 10.188 -2.882 -22.815 1.00 94.12 540 LEU A C 1
ATOM 4081 O O . LEU A 1 540 ? 9.766 -2.990 -21.663 1.00 94.12 540 LEU A O 1
ATOM 4085 N N . ASN A 1 541 ? 9.681 -1.988 -23.663 1.00 96.56 541 ASN A N 1
ATOM 4086 C CA . ASN A 1 541 ? 8.536 -1.135 -23.409 1.00 96.56 541 ASN A CA 1
ATOM 4087 C C . ASN A 1 541 ? 7.861 -0.768 -24.744 1.00 96.56 541 ASN A C 1
ATOM 4089 O O . ASN A 1 541 ? 8.330 0.139 -25.448 1.00 96.56 541 ASN A O 1
ATOM 4093 N N . PRO A 1 542 ? 6.734 -1.417 -25.087 1.00 97.88 542 PRO A N 1
ATOM 4094 C CA . PRO A 1 542 ? 6.045 -1.173 -26.349 1.00 97.88 542 PRO A CA 1
ATOM 4095 C C . PRO A 1 542 ? 5.562 0.277 -26.505 1.00 97.88 542 PRO A C 1
ATOM 4097 O O . PRO A 1 542 ? 5.622 0.828 -27.605 1.00 97.88 542 PRO A O 1
ATOM 4100 N N . ALA A 1 543 ? 5.140 0.938 -25.417 1.00 98.00 543 ALA A N 1
ATOM 4101 C CA . ALA A 1 543 ? 4.708 2.340 -25.448 1.00 98.00 543 ALA A CA 1
ATOM 4102 C C . ALA A 1 543 ? 5.878 3.302 -25.700 1.00 98.00 543 ALA A C 1
ATOM 4104 O O . ALA A 1 543 ? 5.725 4.284 -26.430 1.00 98.00 543 ALA A O 1
ATOM 4105 N N . ARG A 1 544 ? 7.067 2.996 -25.165 1.00 97.00 544 ARG A N 1
ATOM 4106 C CA . ARG A 1 544 ? 8.294 3.752 -25.449 1.00 97.00 544 ARG A CA 1
ATOM 4107 C C . ARG A 1 544 ? 8.663 3.676 -26.926 1.00 97.00 544 ARG A C 1
ATOM 4109 O O . ARG A 1 544 ? 8.901 4.711 -27.548 1.00 97.00 544 ARG A O 1
ATOM 4116 N N . CYS A 1 545 ? 8.699 2.470 -27.493 1.00 97.00 545 CYS A N 1
ATOM 4117 C CA . CYS A 1 545 ? 9.036 2.305 -28.906 1.00 97.00 545 CYS A CA 1
ATOM 4118 C C . CYS A 1 545 ? 7.966 2.890 -29.823 1.00 97.00 545 CYS A C 1
ATOM 4120 O O . CYS A 1 545 ? 8.307 3.573 -30.786 1.00 97.00 545 CYS A O 1
ATOM 4122 N N . MET A 1 546 ? 6.686 2.746 -29.473 1.00 97.44 546 MET A N 1
ATOM 4123 C CA . MET A 1 546 ? 5.599 3.438 -30.164 1.00 97.44 546 MET A CA 1
ATOM 4124 C C . MET A 1 546 ? 5.812 4.958 -30.176 1.00 97.44 546 MET A C 1
ATOM 4126 O O . MET A 1 546 ? 5.729 5.574 -31.236 1.00 97.44 546 MET A O 1
ATOM 4130 N N . GLY A 1 547 ? 6.160 5.562 -29.035 1.00 97.62 547 GLY A N 1
ATOM 4131 C CA . GLY A 1 547 ? 6.492 6.986 -28.952 1.00 97.62 547 GLY A CA 1
ATOM 4132 C C . GLY A 1 547 ? 7.656 7.384 -29.859 1.00 97.62 547 GLY A C 1
ATOM 4133 O O . GLY A 1 547 ? 7.552 8.350 -30.616 1.00 97.62 547 GLY A O 1
ATOM 4134 N N . ALA A 1 548 ? 8.738 6.602 -29.861 1.00 97.00 548 ALA A N 1
ATOM 4135 C CA . ALA A 1 548 ? 9.875 6.834 -30.749 1.00 97.00 548 ALA A CA 1
ATOM 4136 C C . ALA A 1 548 ? 9.460 6.819 -32.232 1.00 97.00 548 ALA A C 1
ATOM 4138 O O . ALA A 1 548 ? 9.857 7.710 -32.984 1.00 97.00 548 ALA A O 1
ATOM 4139 N N . PHE A 1 549 ? 8.620 5.865 -32.648 1.00 97.19 549 PHE A N 1
ATOM 4140 C CA . PHE A 1 549 ? 8.140 5.745 -34.031 1.00 97.19 549 PHE A CA 1
ATOM 4141 C C . PHE A 1 549 ? 7.169 6.858 -34.432 1.00 97.19 549 PHE A C 1
ATOM 4143 O O . PHE A 1 549 ? 7.248 7.367 -35.549 1.00 97.19 549 PHE A O 1
ATOM 4150 N N . VAL A 1 550 ? 6.291 7.280 -33.518 1.00 97.69 550 VAL A N 1
ATOM 4151 C CA . VAL A 1 550 ? 5.389 8.423 -33.731 1.00 97.69 550 VAL A CA 1
ATOM 4152 C C . VAL A 1 550 ? 6.178 9.725 -33.902 1.00 97.69 550 VAL A C 1
ATOM 4154 O O . VAL A 1 550 ? 5.834 10.548 -34.754 1.00 97.69 550 VAL A O 1
ATOM 4157 N N . GLY A 1 551 ? 7.240 9.919 -33.114 1.00 96.75 551 GLY A N 1
ATOM 4158 C CA . GLY A 1 551 ? 8.104 11.097 -33.212 1.00 96.75 551 GLY A CA 1
ATOM 4159 C C . GLY A 1 551 ? 8.987 11.115 -34.466 1.00 96.75 551 GLY A C 1
ATOM 4160 O O . GLY A 1 551 ? 9.209 12.182 -35.042 1.00 96.75 551 GLY A O 1
ATOM 4161 N N . SER A 1 552 ? 9.455 9.943 -34.899 1.00 95.69 552 SER A N 1
ATOM 4162 C CA . SER A 1 552 ? 10.339 9.766 -36.058 1.00 95.69 552 SER A CA 1
ATOM 4163 C C . SER A 1 552 ? 9.577 9.211 -37.274 1.00 95.69 552 SER A C 1
ATOM 4165 O O . SER A 1 552 ? 8.912 9.960 -37.999 1.00 95.69 552 SER A O 1
ATOM 4167 N N . ARG A 1 553 ? 9.667 7.896 -37.505 1.00 93.81 553 ARG A N 1
ATOM 4168 C CA . ARG A 1 553 ? 8.999 7.144 -38.570 1.00 93.81 553 ARG A CA 1
ATOM 4169 C C . ARG A 1 553 ? 8.629 5.738 -38.101 1.00 93.81 553 ARG A C 1
ATOM 4171 O O . ARG A 1 553 ? 9.328 5.154 -37.279 1.00 93.81 553 ARG A O 1
ATOM 4178 N N . PHE A 1 554 ? 7.565 5.178 -38.675 1.00 94.06 554 PHE A N 1
ATOM 4179 C CA . PHE A 1 554 ? 7.124 3.807 -38.407 1.00 94.06 554 PHE A CA 1
ATOM 4180 C C . PHE A 1 554 ? 7.889 2.796 -39.271 1.00 94.06 554 PHE A C 1
ATOM 4182 O O . PHE A 1 554 ? 7.726 2.805 -40.494 1.00 94.06 554 PHE A O 1
ATOM 4189 N N . PRO A 1 555 ? 8.711 1.915 -38.676 1.00 93.62 555 PRO A N 1
ATOM 4190 C CA . PRO A 1 555 ? 9.428 0.891 -39.423 1.00 93.62 555 PRO A CA 1
ATOM 4191 C C . PRO A 1 555 ? 8.568 -0.358 -39.643 1.00 93.62 555 PRO A C 1
ATOM 4193 O O . PRO A 1 555 ? 7.770 -0.713 -38.786 1.00 93.62 555 PRO A O 1
ATOM 4196 N N . SER A 1 556 ? 8.791 -1.109 -40.725 1.00 94.12 556 SER A N 1
ATOM 4197 C CA . SER A 1 556 ? 8.053 -2.358 -41.013 1.00 94.12 556 SER A CA 1
ATOM 4198 C C . SER A 1 556 ? 8.243 -3.465 -39.964 1.00 94.12 556 SER A C 1
ATOM 4200 O O . SER A 1 556 ? 7.422 -4.372 -39.864 1.00 94.12 556 SER A O 1
ATOM 4202 N N . TRP A 1 557 ? 9.308 -3.396 -39.164 1.00 94.12 557 TRP A N 1
ATOM 4203 C CA . TRP A 1 557 ? 9.641 -4.352 -38.105 1.00 94.12 557 TRP A CA 1
ATOM 4204 C C . TRP A 1 557 ? 9.106 -3.954 -36.718 1.00 94.12 557 TRP A C 1
ATOM 4206 O O . TRP A 1 557 ? 9.376 -4.652 -35.743 1.00 94.12 557 TRP A O 1
ATOM 4216 N N . HIS A 1 558 ? 8.318 -2.874 -36.608 1.00 95.19 558 HIS A N 1
ATOM 4217 C CA . HIS A 1 558 ? 7.801 -2.368 -35.326 1.00 95.19 558 HIS A CA 1
ATOM 4218 C C . HIS A 1 558 ? 7.022 -3.415 -34.508 1.00 95.19 558 HIS A C 1
ATOM 4220 O O . HIS A 1 558 ? 6.937 -3.311 -33.285 1.00 95.19 558 HIS A O 1
ATOM 4226 N N . TRP A 1 559 ? 6.438 -4.414 -35.178 1.00 96.00 559 TRP A N 1
ATOM 4227 C CA . TRP A 1 559 ? 5.662 -5.490 -34.563 1.00 96.00 559 TRP A CA 1
ATOM 4228 C C . TRP A 1 559 ? 6.485 -6.341 -33.589 1.00 96.00 559 TRP A C 1
ATOM 4230 O O . TRP A 1 559 ? 5.904 -6.932 -32.681 1.00 96.00 559 TRP A O 1
ATOM 4240 N N . ILE A 1 560 ? 7.817 -6.384 -33.735 1.00 96.00 560 ILE A N 1
ATOM 4241 C CA . ILE A 1 560 ? 8.702 -7.173 -32.865 1.00 96.00 560 ILE A CA 1
ATOM 4242 C C . ILE A 1 560 ? 8.509 -6.781 -31.402 1.00 96.00 560 ILE A C 1
ATOM 4244 O O . ILE A 1 560 ? 8.274 -7.656 -30.575 1.00 96.00 560 ILE A O 1
ATOM 4248 N N . HIS A 1 561 ? 8.498 -5.479 -31.112 1.00 95.25 561 HIS A N 1
ATOM 4249 C CA . HIS A 1 561 ? 8.340 -4.946 -29.756 1.00 95.25 561 HIS A CA 1
ATOM 4250 C C . HIS A 1 561 ? 6.962 -5.218 -29.141 1.00 95.25 561 HIS A C 1
ATOM 4252 O O . HIS A 1 561 ? 6.754 -4.930 -27.977 1.00 95.25 561 HIS A O 1
ATOM 4258 N N . TRP A 1 562 ? 5.998 -5.733 -29.905 1.00 96.75 562 TRP A N 1
ATOM 4259 C CA . TRP A 1 562 ? 4.677 -6.107 -29.394 1.00 96.75 562 TRP A CA 1
ATOM 4260 C C . TRP A 1 562 ? 4.541 -7.618 -29.269 1.00 96.75 562 TRP A C 1
ATOM 4262 O O . TRP A 1 562 ? 4.085 -8.128 -28.250 1.00 96.75 562 TRP A O 1
ATOM 4272 N N . VAL A 1 563 ? 4.934 -8.341 -30.318 1.00 97.69 563 VAL A N 1
ATOM 4273 C CA . VAL A 1 563 ? 4.761 -9.793 -30.388 1.00 97.69 563 VAL A CA 1
ATOM 4274 C C . VAL A 1 563 ? 5.764 -10.506 -29.485 1.00 97.69 563 VAL A C 1
ATOM 4276 O O . VAL A 1 563 ? 5.374 -11.435 -28.784 1.00 97.69 563 VAL A O 1
ATOM 4279 N N . ALA A 1 564 ? 7.031 -10.076 -29.463 1.00 97.06 564 ALA A N 1
ATOM 4280 C CA . ALA A 1 564 ? 8.041 -10.672 -28.589 1.00 97.06 564 ALA A CA 1
ATOM 4281 C C . ALA A 1 564 ? 7.681 -10.458 -27.111 1.00 97.06 564 ALA A C 1
ATOM 4283 O O . ALA A 1 564 ? 7.622 -11.420 -26.345 1.00 97.06 564 ALA A O 1
ATOM 4284 N N . ASP A 1 565 ? 7.338 -9.221 -26.750 1.00 96.69 565 ASP A N 1
ATOM 4285 C CA . ASP A 1 565 ? 6.911 -8.836 -25.403 1.00 96.69 565 ASP A CA 1
ATOM 4286 C C . ASP A 1 565 ? 5.638 -9.581 -24.974 1.00 96.69 565 ASP A C 1
ATOM 4288 O O . ASP A 1 565 ? 5.583 -10.138 -23.880 1.00 96.69 565 ASP A O 1
ATOM 4292 N N . GLY A 1 566 ? 4.635 -9.686 -25.853 1.00 97.50 566 GLY A N 1
ATOM 4293 C CA . GLY A 1 566 ? 3.407 -10.432 -25.572 1.00 97.50 566 GLY A CA 1
ATOM 4294 C C . GLY A 1 566 ? 3.648 -11.926 -25.335 1.00 97.50 566 GLY A C 1
ATOM 4295 O O . GLY A 1 566 ? 3.083 -12.503 -24.405 1.00 97.50 566 GLY A O 1
ATOM 4296 N N . ILE A 1 567 ? 4.526 -12.556 -26.124 1.00 98.06 567 ILE A N 1
ATOM 4297 C CA . ILE A 1 567 ? 4.918 -13.956 -25.905 1.00 98.06 567 ILE A CA 1
ATOM 4298 C C . ILE A 1 567 ? 5.674 -14.096 -24.576 1.00 98.06 567 ILE A C 1
ATOM 4300 O O . ILE A 1 567 ? 5.388 -15.029 -23.824 1.00 98.06 567 ILE A O 1
ATOM 4304 N N . ALA A 1 568 ? 6.570 -13.161 -24.240 1.00 97.94 568 ALA A N 1
ATOM 4305 C CA . ALA A 1 568 ? 7.255 -13.146 -22.947 1.00 97.94 568 ALA A CA 1
ATOM 4306 C C . ALA A 1 568 ? 6.260 -13.070 -21.774 1.00 97.94 568 ALA A C 1
ATOM 4308 O O . AL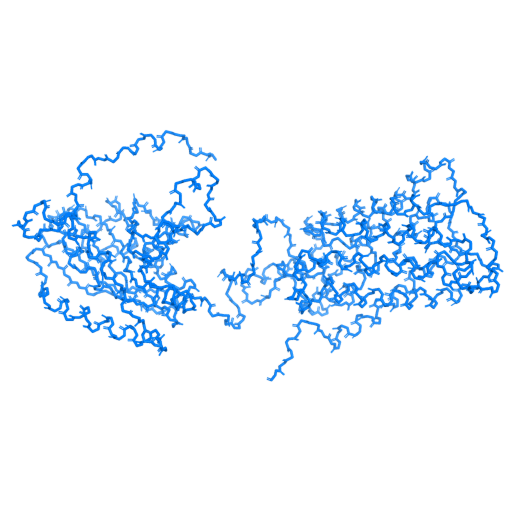A A 1 568 ? 6.387 -13.837 -20.818 1.00 97.94 568 ALA A O 1
ATOM 4309 N N . CYS A 1 569 ? 5.228 -12.220 -21.864 1.00 97.75 569 CYS A N 1
ATOM 4310 C CA . CYS A 1 569 ? 4.163 -12.134 -20.858 1.00 97.75 569 CYS A CA 1
ATOM 4311 C C . CYS A 1 569 ? 3.422 -13.463 -20.674 1.00 97.75 569 CYS A C 1
ATOM 4313 O O . CYS A 1 569 ? 3.105 -13.829 -19.543 1.00 97.75 569 CYS A O 1
ATOM 4315 N N . ILE A 1 570 ? 3.136 -14.183 -21.765 1.00 96.56 570 ILE A N 1
ATOM 4316 C CA . ILE A 1 570 ? 2.462 -15.489 -21.712 1.00 96.56 570 ILE A CA 1
ATOM 4317 C C . ILE A 1 570 ? 3.367 -16.529 -21.046 1.00 96.56 570 ILE A C 1
ATOM 4319 O O . ILE A 1 570 ? 2.920 -17.205 -20.123 1.00 96.56 570 ILE A O 1
ATOM 4323 N N . ILE A 1 571 ? 4.635 -16.630 -21.462 1.00 95.81 571 ILE A N 1
ATOM 4324 C CA . ILE A 1 571 ? 5.616 -17.556 -20.865 1.00 95.81 571 ILE A CA 1
ATOM 4325 C C . ILE A 1 571 ? 5.727 -17.304 -19.358 1.00 95.81 571 ILE A C 1
ATOM 4327 O O . ILE A 1 571 ? 5.596 -18.225 -18.554 1.00 95.81 571 ILE A O 1
ATOM 4331 N N . HIS A 1 572 ? 5.915 -16.042 -18.976 1.00 94.75 572 HIS A N 1
ATOM 4332 C CA . HIS A 1 572 ? 6.005 -15.622 -17.585 1.00 94.75 572 HIS A CA 1
ATOM 4333 C C . HIS A 1 572 ? 4.721 -15.939 -16.797 1.00 94.75 572 HIS A C 1
ATOM 4335 O O . HIS A 1 572 ? 4.783 -16.519 -15.713 1.00 94.75 572 HIS A O 1
ATOM 4341 N N . GLY A 1 573 ? 3.550 -15.612 -17.352 1.00 92.31 573 GLY A N 1
ATOM 4342 C CA . GLY A 1 573 ? 2.253 -15.869 -16.723 1.00 92.31 573 GLY A CA 1
ATOM 4343 C C . GLY A 1 573 ? 1.969 -17.354 -16.505 1.00 92.31 573 GLY A C 1
ATOM 4344 O O . GLY A 1 573 ? 1.480 -17.726 -15.442 1.00 92.31 573 GLY A O 1
ATOM 4345 N N . VAL A 1 574 ? 2.340 -18.219 -17.456 1.00 92.00 574 VAL A N 1
ATOM 4346 C CA . VAL A 1 574 ? 2.239 -19.680 -17.299 1.00 92.00 574 VAL A CA 1
ATOM 4347 C C . VAL A 1 574 ? 3.072 -20.156 -16.107 1.00 92.00 574 VAL A C 1
ATOM 4349 O O . VAL A 1 574 ? 2.574 -20.921 -15.283 1.00 92.00 574 VAL A O 1
ATOM 4352 N N . CYS A 1 575 ? 4.306 -19.666 -15.957 1.00 89.38 575 CYS A N 1
ATOM 4353 C CA . CYS A 1 575 ? 5.140 -20.003 -14.802 1.00 89.38 575 CYS A CA 1
ATOM 4354 C C . CYS A 1 575 ? 4.517 -19.532 -13.479 1.00 89.38 575 CYS A C 1
ATOM 4356 O O . CYS A 1 575 ? 4.470 -20.307 -12.528 1.00 89.38 575 CYS A O 1
ATOM 4358 N N . TYR A 1 576 ? 3.990 -18.306 -13.429 1.00 86.00 576 TYR A N 1
ATOM 4359 C CA . TYR A 1 576 ? 3.321 -17.762 -12.238 1.00 86.00 576 TYR A CA 1
ATOM 4360 C C . TYR A 1 576 ? 2.010 -18.480 -11.910 1.00 86.00 576 TYR A C 1
ATOM 4362 O O . TYR A 1 576 ? 1.626 -18.561 -10.749 1.00 86.00 576 TYR A O 1
ATOM 4370 N N . TYR A 1 577 ? 1.330 -19.032 -12.912 1.00 83.75 577 TYR A N 1
ATOM 4371 C CA . TYR A 1 577 ? 0.135 -19.835 -12.694 1.00 83.75 577 TYR A CA 1
ATOM 4372 C C . TYR A 1 577 ? 0.454 -21.183 -12.034 1.00 83.75 577 TYR A C 1
ATOM 4374 O O . TYR A 1 577 ? -0.264 -21.605 -11.130 1.00 83.75 577 TYR A O 1
ATOM 4382 N N . PHE A 1 578 ? 1.530 -21.851 -12.463 1.00 83.94 578 PHE A N 1
ATOM 4383 C CA . PHE A 1 578 ? 1.947 -23.138 -11.893 1.00 83.94 578 PHE A CA 1
ATOM 4384 C C . PHE A 1 578 ? 2.734 -23.005 -10.586 1.00 83.94 578 PHE A C 1
ATOM 4386 O O . PHE A 1 578 ? 2.685 -23.908 -9.754 1.00 83.94 578 PHE A O 1
ATOM 4393 N N . ILE A 1 579 ? 3.459 -21.900 -10.405 1.00 83.50 579 ILE A N 1
ATOM 4394 C CA . ILE A 1 579 ? 4.274 -21.614 -9.219 1.00 83.50 579 ILE A CA 1
ATOM 4395 C C . ILE A 1 579 ? 3.891 -20.226 -8.680 1.00 83.50 579 ILE A C 1
ATOM 4397 O O . ILE A 1 579 ? 4.682 -19.281 -8.769 1.00 83.50 579 ILE A O 1
ATOM 4401 N N . PRO A 1 580 ? 2.667 -20.069 -8.148 1.00 77.50 580 PRO A N 1
ATOM 4402 C CA . PRO A 1 580 ? 2.218 -18.784 -7.643 1.00 77.50 580 PRO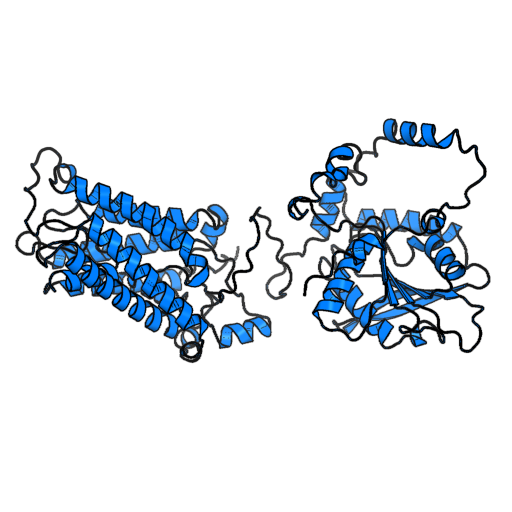 A CA 1
ATOM 4403 C C . PRO A 1 580 ? 3.044 -18.366 -6.417 1.00 77.50 580 PRO A C 1
ATOM 4405 O O . PRO A 1 580 ? 3.132 -19.116 -5.443 1.00 77.50 580 PRO A O 1
ATOM 4408 N N . PRO A 1 581 ? 3.645 -17.162 -6.402 1.00 68.12 581 PRO A N 1
ATOM 4409 C CA . PRO A 1 581 ? 4.436 -16.693 -5.263 1.00 68.12 581 PRO A CA 1
ATOM 4410 C C . PRO A 1 581 ? 3.599 -16.408 -4.003 1.00 68.12 581 PRO A C 1
ATOM 4412 O O . PRO A 1 581 ? 4.170 -16.222 -2.931 1.00 68.12 581 PRO A O 1
ATOM 4415 N N . TRP A 1 582 ? 2.266 -16.378 -4.122 1.00 67.38 582 TRP A N 1
ATOM 4416 C CA . TRP A 1 582 ? 1.310 -16.095 -3.043 1.00 67.38 582 TRP A CA 1
ATOM 4417 C C . TRP A 1 582 ? 0.736 -17.340 -2.350 1.00 67.38 582 TRP A C 1
ATOM 4419 O O . TRP A 1 582 ? -0.044 -17.203 -1.414 1.00 67.38 582 TRP A O 1
ATOM 4429 N N . THR A 1 583 ? 1.086 -18.556 -2.774 1.00 58.06 583 THR A N 1
ATOM 4430 C CA . THR A 1 583 ? 0.742 -19.762 -2.005 1.00 58.06 583 THR A CA 1
ATOM 4431 C C . THR A 1 583 ? 1.845 -20.054 -1.001 1.00 58.06 583 THR A C 1
ATOM 4433 O O . THR A 1 583 ? 2.988 -20.290 -1.401 1.00 58.06 583 THR A O 1
ATOM 4436 N N . GLU A 1 584 ? 1.522 -20.073 0.294 1.00 46.78 584 GLU A N 1
ATOM 4437 C CA . GLU A 1 584 ? 2.422 -20.672 1.277 1.00 46.78 584 GLU A CA 1
ATOM 4438 C C . GLU A 1 584 ? 2.659 -22.133 0.884 1.00 46.78 584 GLU A C 1
ATOM 4440 O O . GLU A 1 584 ? 1.718 -22.903 0.666 1.00 46.78 584 GLU A O 1
ATOM 4445 N N . VAL A 1 585 ? 3.930 -22.511 0.735 1.00 34.81 585 VAL A N 1
ATOM 4446 C CA . VAL A 1 585 ? 4.303 -23.916 0.595 1.00 34.81 585 VAL A CA 1
ATOM 4447 C C . VAL A 1 585 ? 3.900 -24.564 1.912 1.00 34.81 585 VAL A C 1
ATOM 4449 O O . VAL A 1 585 ? 4.562 -24.330 2.920 1.00 34.81 585 VAL A O 1
ATOM 4452 N N . ARG A 1 586 ? 2.785 -25.309 1.913 1.00 28.11 586 ARG A N 1
ATOM 4453 C CA . ARG A 1 586 ? 2.378 -26.144 3.050 1.00 28.11 586 ARG A CA 1
ATOM 4454 C C . ARG A 1 586 ? 3.594 -26.981 3.453 1.00 28.11 586 ARG A C 1
ATOM 4456 O O . ARG A 1 586 ? 4.026 -27.819 2.659 1.00 28.11 586 ARG A O 1
ATOM 4463 N N . GLN A 1 587 ? 4.168 -26.678 4.615 1.00 28.53 587 GLN A N 1
ATOM 4464 C CA . GLN A 1 587 ? 5.185 -27.513 5.252 1.00 28.53 587 GLN A CA 1
ATOM 4465 C C . GLN A 1 587 ? 4.521 -28.687 5.955 1.00 28.53 587 GLN A C 1
ATOM 4467 O O . GLN A 1 587 ? 3.437 -28.475 6.548 1.00 28.53 587 GLN A O 1
#

InterPro domains:
  IPR000425 Major intrinsic protein [PF00230] (340-576)
  IPR000425 Major intrinsic protein [PR00783] (346-365)
  IPR000425 Major intrinsic protein [PR00783] (398-422)
  IPR000425 Major intrinsic protein [PR00783] (435-454)
  IPR000425 Major intrinsic protein [PR00783] (483-501)
  IPR000425 Major intrinsic protein [PR00783] (522-544)
  IPR000425 Major intrinsic protein [PR00783] (559-579)
  IPR013094 Alpha/beta hydrolase fold-3 [PF07859] (115-225)
  IPR023271 Aquaporin-like [G3DSA:1.20.1080.10] (332-583)
  IPR023271 Aquaporin-like [SSF81338] (342-583)
  IPR029058 Alpha/Beta hydrolase fold [G3DSA:3.40.50.1820] (22-288)
  IPR029058 Alpha/Beta hydrolase fold [SSF53474] (72-261)